Protein AF-0000000078831576 (afdb_homodimer)

Foldseek 3Di:
DKDFADAEFLLQLLQVDDRIFDFDQAFDQDWFFKFKWFWADDDDFQQWAQGVVRDTHGDDGGGIYIATEAAADAPQFWGFGRDPGDGQQDKWFQGHRRRYTGHTDDTDPVRPDTIIIGTHGFTWDDPDPPDPDTDGDGLQNNAQDFDPADQQAAEEEEFEAFPQLCSLLLLLLQLLLCQVVFFAEEEEEQFAADHCVSQVSNVVSRHPYYYYLSSRRHRGAFQVCRQVSVNRSSRVVVVVVGQYYYYYYHTHCPDGTNVVNLLQDPVNLVRHLAYEYRYQALVRLQVVQVCSCPVRVDHHAEYEGNCPVDPVSQCCCCPVSVHHYDYSVVCSNVSNVSSCVSNVVSGDDHRDD/DKDFAQAEFLLQLLQVDDRIFDFDQAFDQDWFFKFKWFWADDDDFQQWAQGVVRDTHGDDGGGIYIATEAAADAPQFWGFGRDPGDGQQDKWFQGHRRRYTGHTDDTDPVRPGTIIIGTHGFTWDDPDPPDPDTDGDGLQNNAQDFDPADQQAAEEEEFEAFPQLCRLLLLLLQLLLCQVLFFAEEEEEQFAADHCNSQVSNVVSRHPYYYYLSSRRGGGAFQVCRQVSVNRSSRVVVVVVGQYYYYYYHTHCPDGTNVVNLLQDPVNLVRHLAYEYRYQALVRLQVVQVCSCPVRVDHHAEYEGNCPVDPVSQCCCCPVSNHHYDYSVVCSNVSNVSSCVSNVVSGDDHRDD

Secondary structure (DSSP, 8-state):
-EEE-SEEBGGGGGG---SEEEEES----STTBEEEEEEES--SSS-EEEBTTS-EEE--TT-EEEEEE--EE-TTSEEEE--S---TT-EEEE-STT-EEEEEEEE-GGG-SPPEEEEEEEEEE--STT--S-EE-BTTTT-----S----S-EEEEEESSTTSSHHHHHHHHHHHHHHTT--EEEEE-SSBS-SHHHHHHHHTT-SEEEETTTTT-SB--TTTHHHHHHHHHHHHHHTT-SEEEEEPPS-TTSSSSHHHHHH-HHHHHTEEEEEEE-SSHHHHHHHHHHHHHHH-----EEESGGGSSHHHHHHIIIII-S-B--TTT-HHHHHHHHHHHHGGGS------/-EEE-SEEBGGGGGG---SEEEEES----STTBEEEEEEES--SSS-EEEBTTS-EEE--TT-EEEEEE--EE-TTSEEEE--S---TT-EEEE-STT-EEEEEEEE-GGG-SPPEEEEEEEEEE--STT--S-EE-BTTTT-----S----S-EEEEEESSTTSSHHHHHHHHHHHHHHTT--EEEEE-SSBS-SHHHHHHHHTT-SEEEETTTTT-SB--TTTHHHHHHHHHHHHHHTT-SEEEEEPPS-TTSSSSHHHHHH-HHHHHTEEEEEEE-SSHHHHHHHHHHHHHHH-----EEESGGGSSHHHHHIIIIII-S-B--TTT-HHHHHHHHHHHHGGGS------

InterPro domains:
  IPR027417 P-loop containing nucleoside triphosphate hydrolase [G3DSA:3.40.50.300] (153-252)
  IPR027417 P-loop containing nucleoside triphosphate hydrolase [SSF52540] (155-265)

Solvent-accessible surface area (backbone atoms only — not comparable to full-atom values): 33603 Å² total; per-residue (Å²): 88,82,45,76,44,73,44,50,18,33,49,40,46,54,66,70,74,71,50,66,44,40,34,35,80,65,44,72,55,43,74,24,29,25,30,32,25,34,32,44,62,80,63,92,54,90,36,47,34,24,27,66,85,60,49,76,39,77,61,47,59,67,38,28,35,35,24,23,28,19,50,42,76,40,48,89,32,32,23,30,34,59,47,88,65,49,54,63,68,39,71,36,18,47,57,48,41,9,25,34,27,17,41,69,77,40,48,14,75,89,52,50,78,64,47,36,26,28,29,69,19,18,29,42,37,58,90,48,93,81,47,86,67,65,39,81,29,42,28,52,44,78,30,56,80,46,52,87,44,73,68,79,46,33,26,36,40,31,38,21,36,29,71,90,11,40,45,62,51,39,49,22,25,35,33,29,42,41,28,72,63,30,35,48,29,25,26,33,32,42,28,32,63,38,62,58,65,59,34,49,46,21,38,79,28,45,24,75,43,62,45,41,39,46,53,49,30,38,50,45,36,22,66,85,42,14,39,59,46,37,52,27,52,46,12,47,45,35,66,68,66,36,52,32,33,44,34,35,50,26,42,9,70,79,50,68,20,10,41,52,37,36,60,64,30,66,71,62,51,69,38,52,50,41,33,34,40,10,10,61,25,58,32,16,41,47,28,42,49,49,45,37,33,73,77,50,69,40,74,66,54,34,37,23,16,54,23,19,42,23,62,64,22,26,49,43,36,40,71,71,63,63,32,54,52,36,17,31,85,81,34,25,66,59,38,11,48,53,49,46,65,62,32,44,87,70,39,74,87,51,54,78,130,88,82,44,76,43,74,43,49,17,34,50,40,48,55,66,70,73,70,51,66,43,38,34,35,81,64,42,71,53,44,74,24,29,25,30,33,24,34,32,43,62,80,63,90,55,89,37,47,33,23,28,67,84,61,50,75,39,78,61,46,58,66,39,28,36,35,23,23,28,20,50,41,74,41,46,90,32,34,23,28,33,60,47,89,65,49,53,62,67,39,70,38,19,45,58,49,41,8,25,34,28,19,41,70,77,41,49,15,76,90,54,51,78,65,47,36,26,28,29,69,17,18,29,44,36,59,89,49,93,82,47,87,66,64,40,81,30,43,29,51,44,79,32,55,80,46,52,88,43,72,69,79,46,32,26,37,41,31,38,22,36,30,71,93,11,39,46,62,50,38,49,21,26,34,32,28,42,42,28,72,64,28,35,46,27,24,25,33,31,43,29,31,63,36,61,56,64,60,36,52,47,21,39,77,29,45,24,75,42,62,46,42,39,45,53,49,30,37,49,43,38,22,66,87,40,15,38,61,46,38,52,27,52,46,11,47,43,36,66,67,65,36,51,33,32,43,36,36,49,25,41,9,69,78,47,68,18,9,41,53,39,36,58,65,30,68,71,62,52,68,38,52,49,40,33,33,39,11,10,59,26,59,32,17,41,46,29,43,51,49,46,37,33,74,77,50,69,38,76,64,54,33,36,24,16,54,23,19,40,22,62,64,21,26,48,43,36,39,70,70,64,62,33,53,51,34,16,32,85,80,35,25,67,59,38,11,47,53,50,48,64,63,33,45,86,71,40,75,88,50,55,80,129

Nearest PDB structures (foldseek):
  5auq-assembly4_F  TM=6.705E-01  e=1.204E-04  Thermococcus kodakarensis KOD1
  5auq-assembly1_H  TM=6.386E-01  e=8.836E-05  Thermococcus kodakarensis KOD1
  5auq-assembly3_G  TM=6.178E-01  e=7.337E-05  Thermococcus kodakarensis KOD1
  5auq-assembly4_D  TM=6.065E-01  e=5.060E-05  Thermococcus kodakarensis KOD1
  5auq-assembly2_B  TM=5.849E-01  e=6.411E-04  Thermococcus kodakarensis KOD1

Organism: Myxococcus xanthus (strain DK1622) (NCBI:txid246197)

Sequence (706 aa):
MKVFVDKVGSVTRNLGLGRTVHLASEVKAEEGAVVAVRIHGEKSTYNQLEDVHGRLVTLHAGDIVVGALGHRNALHGYEGVVPASVTVGERLHMLNMGGVIGKCTSHNHGVGLPFEAEVLGQVLEFPELMSRTGQPAHVSSGALKGTSSPVKCPVVYVVGTCMNSGKTFASAAMVRKLAQAGFRVGGAKLTGVSLMRDTLSMQDSGADVVMDFTDAGIVCTGPRTGARVARVLFSELAAENVDVIVAETGDGIMGEYGVQGILADPELKSLAGAWVLCANDPVGASGGVRHLREAYGIEVDVVAGPATDNAVGVRFVEQVVGIPARNARADAAALGGLILEKIAPKLGAGRKSMKVFVDKVGSVTRNLGLGRTVHLASEVKAEEGAVVAVRIHGEKSTYNQLEDVHGRLVTLHAGDIVVGALGHRNALHGYEGVVPASVTVGERLHMLNMGGVIGKCTSHNHGVGLPFEAEVLGQVLEFPELMSRTGQPAHVSSGALKGTSSPVKCPVVYVVGTCMNSGKTFASAAMVRKLAQAGFRVGGAKLTGVSLMRDTLSMQDSGADVVMDFTDAGIVCTGPRTGARVARVLFSELAAENVDVIVAETGDGIMGEYGVQGILADPELKSLAGAWVLCANDPVGASGGVRHLREAYGIEVDVVAGPATDNAVGVRFVEQVVGIPARNARADAAALGGLILEKIAPKLGAGRKS

Radius of gyration: 28.39 Å; Cα contacts (8 Å, |Δi|>4): 2041; chains: 2; bounding box: 69×94×63 Å

Structure (mmCIF, N/CA/C/O backbone):
data_AF-0000000078831576-model_v1
#
loop_
_entity.id
_entity.type
_entity.pdbx_description
1 polymer 'DUF1611 domain-containing protein'
#
loop_
_atom_site.group_PDB
_atom_site.id
_atom_site.type_symbol
_atom_site.label_atom_id
_atom_site.label_alt_id
_atom_site.label_comp_id
_atom_site.label_asym_id
_atom_site.label_entity_id
_atom_site.label_seq_id
_atom_site.pdbx_PDB_ins_code
_atom_site.Cartn_x
_atom_site.Cartn_y
_atom_site.Cartn_z
_atom_site.occupancy
_atom_site.B_iso_or_equiv
_atom_site.auth_seq_id
_atom_site.auth_comp_id
_atom_site.auth_asym_id
_atom_site.auth_atom_id
_atom_site.pdbx_PDB_mod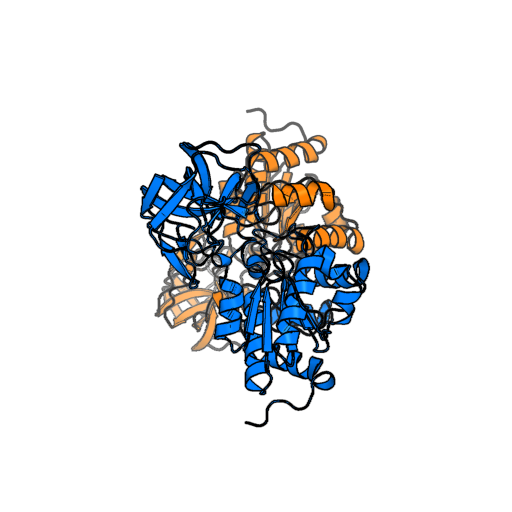el_num
ATOM 1 N N . MET A 1 1 ? 11.125 45.281 0.198 1 88.44 1 MET A N 1
ATOM 2 C CA . MET A 1 1 ? 10.836 45.156 -1.227 1 88.44 1 MET A CA 1
ATOM 3 C C . MET A 1 1 ? 9.406 44.656 -1.446 1 88.44 1 MET A C 1
ATOM 5 O O . MET A 1 1 ? 8.922 43.781 -0.71 1 88.44 1 MET A O 1
ATOM 9 N N . LYS A 1 2 ? 8.734 45.312 -2.336 1 93.25 2 LYS A N 1
ATOM 10 C CA . LYS A 1 2 ? 7.371 44.906 -2.674 1 93.25 2 LYS A CA 1
ATOM 11 C C . LYS A 1 2 ? 7.352 43.969 -3.867 1 93.25 2 LYS A C 1
ATOM 13 O O . LYS A 1 2 ? 8.031 44.188 -4.867 1 93.25 2 LYS A O 1
ATOM 18 N N . VAL A 1 3 ? 6.609 42.844 -3.67 1 95.19 3 VAL A N 1
ATOM 19 C CA . VAL A 1 3 ? 6.578 41.812 -4.723 1 95.19 3 VAL A CA 1
ATOM 20 C C . VAL A 1 3 ? 5.137 41.375 -4.961 1 95.19 3 VAL A C 1
ATOM 22 O O . VAL A 1 3 ? 4.359 41.219 -4.012 1 95.19 3 VAL A O 1
ATOM 25 N N . PHE A 1 4 ? 4.77 41.188 -6.246 1 96.94 4 PHE A N 1
ATOM 26 C CA . PHE A 1 4 ? 3.512 40.562 -6.629 1 96.94 4 PHE A CA 1
ATOM 27 C C . PHE A 1 4 ? 3.676 39.031 -6.715 1 96.94 4 PHE A C 1
ATOM 29 O O . PHE A 1 4 ? 4.543 38.562 -7.438 1 96.94 4 PHE A O 1
ATOM 36 N N . VAL A 1 5 ? 2.885 38.344 -5.977 1 97.19 5 VAL A N 1
ATOM 37 C CA . VAL A 1 5 ? 3.039 36.906 -5.891 1 97.19 5 VAL A CA 1
ATOM 38 C C . VAL A 1 5 ? 1.999 36.219 -6.773 1 97.19 5 VAL A C 1
ATOM 40 O O . VAL A 1 5 ? 0.862 36.688 -6.879 1 97.19 5 VAL A O 1
ATOM 43 N N . ASP A 1 6 ? 2.324 35.125 -7.402 1 97.19 6 ASP A N 1
ATOM 44 C CA . ASP A 1 6 ? 1.449 34.375 -8.297 1 97.19 6 ASP A CA 1
ATOM 45 C C . ASP A 1 6 ? 0.542 33.438 -7.504 1 97.19 6 ASP A C 1
ATOM 47 O O . ASP A 1 6 ? -0.609 33.219 -7.887 1 97.19 6 ASP A O 1
ATOM 51 N N . LYS A 1 7 ? 1.042 32.844 -6.469 1 97.44 7 LYS A N 1
ATOM 52 C CA . LYS A 1 7 ? 0.316 31.828 -5.695 1 97.44 7 LYS A CA 1
ATOM 53 C C . LYS A 1 7 ? 0.648 31.938 -4.211 1 97.44 7 LYS A C 1
ATOM 55 O O . LYS A 1 7 ? 1.792 32.219 -3.842 1 97.44 7 LYS A O 1
ATOM 60 N N . VAL A 1 8 ? -0.31 31.75 -3.371 1 97.94 8 VAL A N 1
ATOM 61 C CA . VAL A 1 8 ? -0.16 31.734 -1.921 1 97.94 8 VAL A CA 1
ATOM 62 C C . VAL A 1 8 ? -0.555 30.359 -1.381 1 97.94 8 VAL A C 1
ATOM 64 O O . VAL A 1 8 ? -1.706 29.938 -1.517 1 97.94 8 VAL A O 1
ATOM 67 N N . GLY A 1 9 ? 0.433 29.703 -0.734 1 98.38 9 GLY A N 1
ATOM 68 C CA . GLY A 1 9 ? 0.195 28.359 -0.247 1 98.38 9 GLY A CA 1
ATOM 69 C C . GLY A 1 9 ? -0.719 28.312 0.962 1 98.38 9 GLY A C 1
ATOM 70 O O . GLY A 1 9 ? -0.721 29.234 1.781 1 98.38 9 GLY A O 1
ATOM 71 N N . SER A 1 10 ? -1.37 27.188 1.104 1 98.38 10 SER A N 1
ATOM 72 C CA . SER A 1 10 ? -2.35 27.031 2.174 1 98.38 10 SER A CA 1
ATOM 73 C C . SER A 1 10 ? -1.677 27.031 3.541 1 98.38 10 SER A C 1
ATOM 75 O O . SER A 1 10 ? -2.316 27.328 4.555 1 98.38 10 SER A O 1
ATOM 77 N N . VAL A 1 11 ? -0.381 26.734 3.576 1 98.56 11 VAL A N 1
ATOM 78 C CA . VAL A 1 11 ? 0.354 26.688 4.836 1 98.56 11 VAL A CA 1
ATOM 79 C C . VAL A 1 11 ? 0.327 28.062 5.492 1 98.56 11 VAL A C 1
ATOM 81 O O . VAL A 1 11 ? 0.481 28.188 6.711 1 98.56 11 VAL A O 1
ATOM 84 N N . THR A 1 12 ? 0.065 29.156 4.734 1 98.06 12 THR A N 1
ATOM 85 C CA . THR A 1 12 ? 0.127 30.5 5.266 1 98.06 12 THR A CA 1
ATOM 86 C C . THR A 1 12 ? -1.274 31.047 5.531 1 98.06 12 THR A C 1
ATOM 88 O O . THR A 1 12 ? -1.452 32.25 5.738 1 98.06 12 THR A O 1
ATOM 91 N N . ARG A 1 13 ? -2.266 30.234 5.578 1 96 13 ARG A N 1
ATOM 92 C CA . ARG A 1 13 ? -3.668 30.625 5.602 1 96 13 ARG A CA 1
ATOM 93 C C . ARG A 1 13 ? -3.986 31.438 6.848 1 96 13 ARG A C 1
ATOM 95 O O . ARG A 1 13 ? -4.891 32.281 6.832 1 96 13 ARG A O 1
ATOM 102 N N . ASN A 1 14 ? -3.26 31.297 7.887 1 95.06 14 ASN A N 1
ATOM 103 C CA . ASN A 1 14 ? -3.51 32.031 9.125 1 95.06 14 ASN A CA 1
ATOM 104 C C . ASN A 1 14 ? -3.26 33.531 8.953 1 95.06 14 ASN A C 1
ATOM 106 O O . ASN A 1 14 ? -3.691 34.312 9.781 1 95.06 14 ASN A O 1
ATOM 110 N N . LEU A 1 15 ? -2.549 33.938 7.906 1 94.88 15 LEU A N 1
ATOM 111 C CA . LEU A 1 15 ? -2.059 35.281 7.789 1 94.88 15 LEU A CA 1
ATOM 112 C C . LEU A 1 15 ? -2.984 36.125 6.914 1 94.88 15 LEU A C 1
ATOM 114 O O . LEU A 1 15 ? -2.92 37.375 6.934 1 94.88 15 LEU A O 1
ATOM 118 N N . GLY A 1 16 ? -3.842 35.469 6.078 1 93.06 16 GLY A N 1
ATOM 119 C CA . GLY A 1 16 ? -4.715 36.219 5.176 1 93.06 16 GLY A CA 1
ATOM 120 C C . GLY A 1 16 ? -3.961 37.094 4.207 1 93.06 16 GLY A C 1
ATOM 121 O O . GLY A 1 16 ? -4.34 38.25 3.996 1 93.06 16 GLY A O 1
ATOM 122 N N . LEU A 1 17 ? -2.922 36.594 3.635 1 93.19 17 LEU A N 1
ATOM 123 C CA . LEU A 1 17 ? -2.061 37.375 2.756 1 93.19 17 LEU A CA 1
ATOM 124 C C . LEU A 1 17 ? -2.738 37.625 1.413 1 93.19 17 LEU A C 1
ATOM 126 O O . LEU A 1 17 ? -3.436 36.75 0.891 1 93.19 17 LEU A O 1
ATOM 130 N N . GLY A 1 18 ? -2.514 38.781 0.89 1 90.56 18 GLY A N 1
ATOM 131 C CA . GLY A 1 18 ? -2.895 39.094 -0.481 1 90.56 18 GLY A CA 1
ATOM 132 C C . GLY A 1 18 ? -1.806 38.781 -1.486 1 90.56 18 GLY A C 1
ATOM 133 O O . GLY A 1 18 ? -0.847 38.062 -1.167 1 90.56 18 GLY A O 1
ATOM 134 N N . ARG A 1 19 ? -1.901 39.281 -2.691 1 91.56 19 ARG A N 1
ATOM 135 C CA . ARG A 1 19 ? -0.971 38.969 -3.773 1 91.56 19 ARG A CA 1
ATOM 136 C C . ARG A 1 19 ? 0.208 39.938 -3.775 1 91.56 19 ARG A C 1
ATOM 138 O O . ARG A 1 19 ? 1.188 39.719 -4.492 1 91.56 19 ARG A O 1
ATOM 145 N N . THR A 1 20 ? 0.056 41 -3.082 1 94.69 20 THR A N 1
ATOM 146 C CA . THR A 1 20 ? 1.192 41.906 -2.91 1 94.69 20 THR A CA 1
ATOM 147 C C . THR A 1 20 ? 1.756 41.812 -1.496 1 94.69 20 THR A C 1
ATOM 149 O O . THR A 1 20 ? 1.043 42.031 -0.52 1 94.69 20 THR A O 1
ATOM 152 N N . VAL A 1 21 ? 3.062 41.438 -1.447 1 95.94 21 VAL A N 1
ATOM 153 C CA . VAL A 1 21 ? 3.676 41.281 -0.135 1 95.94 21 VAL A CA 1
ATOM 154 C C . VAL A 1 21 ? 4.965 42.094 -0.056 1 95.94 21 VAL A C 1
ATOM 156 O O . VAL A 1 21 ? 5.559 42.438 -1.084 1 95.94 21 VAL A O 1
ATOM 159 N N . HIS A 1 22 ? 5.266 42.469 1.148 1 96.12 22 HIS A N 1
ATOM 160 C CA . HIS A 1 22 ? 6.543 43.094 1.438 1 96.12 22 HIS A CA 1
ATOM 161 C C . HIS A 1 22 ? 7.555 42.094 1.972 1 96.12 22 HIS A C 1
ATOM 163 O O . HIS A 1 22 ? 7.211 41.219 2.795 1 96.12 22 HIS A O 1
ATOM 169 N N . LEU A 1 23 ? 8.797 42.219 1.452 1 97.12 23 LEU A N 1
ATOM 170 C CA . LEU A 1 23 ? 9.805 41.219 1.82 1 97.12 23 LEU A CA 1
ATOM 171 C C . LEU A 1 23 ? 10.945 41.875 2.592 1 97.12 23 LEU A C 1
ATOM 173 O O . LEU A 1 23 ? 11.375 43 2.262 1 97.12 23 LEU A O 1
ATOM 177 N N . ALA A 1 24 ? 11.305 41.219 3.602 1 95.94 24 ALA A N 1
ATOM 178 C CA . ALA A 1 24 ? 12.562 41.531 4.273 1 95.94 24 ALA A CA 1
ATOM 179 C C . ALA A 1 24 ? 13.742 40.875 3.584 1 95.94 24 ALA A C 1
ATOM 181 O O . ALA A 1 24 ? 13.602 39.781 3.027 1 95.94 24 ALA A O 1
ATOM 182 N N . SER A 1 25 ? 14.938 41.5 3.707 1 92.25 25 SER A N 1
ATOM 183 C CA . SER A 1 25 ? 16.141 40.938 3.09 1 92.25 25 SER A CA 1
ATOM 184 C C . SER A 1 25 ? 16.766 39.844 3.953 1 92.25 25 SER A C 1
ATOM 186 O O . SER A 1 25 ? 17.578 39.062 3.475 1 92.25 25 SER A O 1
ATOM 188 N N . GLU A 1 26 ? 16.391 39.844 5.164 1 95.06 26 GLU A N 1
ATOM 189 C CA . GLU A 1 26 ? 16.844 38.812 6.07 1 95.06 26 GLU A CA 1
ATOM 190 C C . GLU A 1 26 ? 15.75 37.781 6.316 1 95.06 26 GLU A C 1
ATOM 192 O O . GLU A 1 26 ? 14.578 38.125 6.453 1 95.06 26 GLU A O 1
ATOM 197 N N . VAL A 1 27 ? 16.172 36.531 6.285 1 96.94 27 VAL A N 1
ATOM 198 C CA . VAL A 1 27 ? 15.242 35.438 6.52 1 96.94 27 VAL A CA 1
ATOM 199 C C . VAL A 1 27 ? 15.641 34.656 7.777 1 96.94 27 VAL A C 1
ATOM 201 O O . VAL A 1 27 ? 16.781 34.219 7.898 1 96.94 27 VAL A O 1
ATOM 204 N N . LYS A 1 28 ? 14.773 34.625 8.711 1 97.31 28 LYS A N 1
ATOM 205 C CA . LYS A 1 28 ? 14.992 33.75 9.867 1 97.31 28 LYS A CA 1
ATOM 206 C C . LYS A 1 28 ? 14.773 32.281 9.5 1 97.31 28 LYS A C 1
ATOM 208 O O . LYS A 1 28 ? 13.672 31.891 9.117 1 97.31 28 LYS A O 1
ATOM 213 N N . ALA A 1 29 ? 15.852 31.484 9.68 1 98.12 29 ALA A N 1
ATOM 214 C CA . ALA A 1 29 ? 15.789 30.078 9.344 1 98.12 29 ALA A CA 1
ATOM 215 C C . ALA A 1 29 ? 15.109 29.281 10.461 1 98.12 29 ALA A C 1
ATOM 217 O O . ALA A 1 29 ? 15.781 28.578 11.227 1 98.12 29 ALA A O 1
ATOM 218 N N . GLU A 1 30 ? 13.852 29.312 10.5 1 97.94 30 GLU A N 1
ATOM 219 C CA . GLU A 1 30 ? 13.078 28.594 11.5 1 97.94 30 GLU A CA 1
ATOM 220 C C . GLU A 1 30 ? 11.758 28.094 10.93 1 97.94 30 GLU A C 1
ATOM 222 O O . GLU A 1 30 ? 11.227 28.688 9.984 1 97.94 30 GLU A O 1
ATOM 227 N N . GLU A 1 31 ? 11.305 27.047 11.508 1 97.81 31 GLU A N 1
ATOM 228 C CA . GLU A 1 31 ? 10.039 26.484 11.062 1 97.81 31 GLU A CA 1
ATOM 229 C C . GLU A 1 31 ? 8.898 27.484 11.258 1 97.81 31 GLU A C 1
ATOM 231 O O . GLU A 1 31 ? 8.766 28.078 12.328 1 97.81 31 GLU A O 1
ATOM 236 N N . GLY A 1 32 ? 8.125 27.672 10.188 1 98.31 32 GLY A N 1
ATOM 237 C CA . GLY A 1 32 ? 6.984 28.562 10.273 1 98.31 32 GLY A CA 1
ATOM 238 C C . GLY A 1 32 ? 7.254 29.922 9.664 1 98.31 32 GLY A C 1
ATOM 239 O O . GLY A 1 32 ? 6.324 30.703 9.422 1 98.31 32 GLY A O 1
ATOM 240 N N . ALA A 1 33 ? 8.555 30.25 9.461 1 98.56 33 ALA A N 1
ATOM 241 C CA . ALA A 1 33 ? 8.875 31.516 8.789 1 98.56 33 ALA A CA 1
ATOM 242 C C . ALA A 1 33 ? 8.25 31.562 7.398 1 98.56 33 ALA A C 1
ATOM 244 O O . ALA A 1 33 ? 8.445 30.656 6.59 1 98.56 33 ALA A O 1
ATOM 245 N N . VAL A 1 34 ? 7.555 32.656 7.152 1 98.56 34 VAL A N 1
ATOM 246 C CA . VAL A 1 34 ? 6.867 32.781 5.875 1 98.56 34 VAL A CA 1
ATOM 247 C C . VAL A 1 34 ? 7.785 33.469 4.859 1 98.56 34 VAL A C 1
ATOM 249 O O . VAL A 1 34 ? 8.32 34.531 5.121 1 98.56 34 VAL A O 1
ATOM 252 N N . VAL A 1 35 ? 7.957 32.781 3.717 1 98.62 35 VAL A N 1
ATOM 253 C CA . VAL A 1 35 ? 8.914 33.281 2.736 1 98.62 35 VAL A CA 1
ATOM 254 C C . VAL A 1 35 ? 8.266 33.344 1.355 1 98.62 35 VAL A C 1
ATOM 256 O O . VAL A 1 35 ? 7.316 32.594 1.082 1 98.62 35 VAL A O 1
ATOM 259 N N . ALA A 1 36 ? 8.719 34.219 0.523 1 98.62 36 ALA A N 1
ATOM 260 C CA . ALA A 1 36 ? 8.422 34.25 -0.907 1 98.62 36 ALA A CA 1
ATOM 261 C C . ALA A 1 36 ? 9.555 33.594 -1.703 1 98.62 36 ALA A C 1
ATOM 263 O O . ALA A 1 36 ? 10.734 33.844 -1.43 1 98.62 36 ALA A O 1
ATOM 264 N N . VAL A 1 37 ? 9.18 32.75 -2.635 1 98.75 37 VAL A N 1
ATOM 265 C CA . VAL A 1 37 ? 10.18 32.031 -3.418 1 98.75 37 VAL A CA 1
ATOM 266 C C . VAL A 1 37 ? 9.805 32.094 -4.898 1 98.75 37 VAL A C 1
ATOM 268 O O . VAL A 1 37 ? 8.641 32.312 -5.246 1 98.75 37 VAL A O 1
ATOM 271 N N . ARG A 1 38 ? 10.758 31.875 -5.738 1 98.69 38 ARG A N 1
ATOM 272 C CA . ARG A 1 38 ? 10.562 31.688 -7.172 1 98.69 38 ARG A CA 1
ATOM 273 C C . ARG A 1 38 ? 10.781 30.234 -7.566 1 98.69 38 ARG A C 1
ATOM 275 O O . ARG A 1 38 ? 11.812 29.641 -7.242 1 98.69 38 ARG A O 1
ATOM 282 N N . ILE A 1 39 ? 9.828 29.703 -8.281 1 98.56 39 ILE A N 1
ATOM 283 C CA . ILE A 1 39 ? 9.867 28.297 -8.68 1 98.56 39 ILE A CA 1
ATOM 284 C C . ILE A 1 39 ? 10.773 28.141 -9.898 1 98.56 39 ILE A C 1
ATOM 286 O O . ILE A 1 39 ? 10.695 28.922 -10.844 1 98.56 39 ILE A O 1
ATOM 290 N N . HIS A 1 40 ? 11.633 27.156 -9.836 1 98.12 40 HIS A N 1
ATOM 291 C CA . HIS A 1 40 ? 12.469 26.781 -10.969 1 98.12 40 HIS A CA 1
ATOM 292 C C . HIS A 1 40 ? 12.172 25.359 -11.43 1 98.12 40 HIS A C 1
ATOM 294 O O . HIS A 1 40 ? 11.977 24.453 -10.609 1 98.12 40 HIS A O 1
ATOM 300 N N . GLY A 1 41 ? 12.07 25.219 -12.758 1 93.56 41 GLY A N 1
ATOM 301 C CA . GLY A 1 41 ? 11.852 23.906 -13.336 1 93.56 41 GLY A CA 1
ATOM 302 C C . GLY A 1 41 ? 10.391 23.625 -13.648 1 93.56 41 GLY A C 1
ATOM 303 O O . GLY A 1 41 ? 9.523 24.453 -13.344 1 93.56 41 GLY A O 1
ATOM 304 N N . GLU A 1 42 ? 10.164 22.547 -14.406 1 94 42 GLU A N 1
ATOM 305 C CA . GLU A 1 42 ? 8.836 22.047 -14.742 1 94 42 GLU A CA 1
ATOM 306 C C . GLU A 1 42 ? 8.688 20.578 -14.383 1 94 42 GLU A C 1
ATOM 308 O O . GLU A 1 42 ? 9.664 19.828 -14.406 1 94 42 GLU A O 1
ATOM 313 N N . LYS A 1 43 ? 7.574 20.266 -13.883 1 92.31 43 LYS A N 1
ATOM 314 C CA . LYS A 1 43 ? 7.266 18.875 -13.57 1 92.31 43 LYS A CA 1
ATOM 315 C C . LYS A 1 43 ? 5.887 18.484 -14.086 1 92.31 43 LYS A C 1
ATOM 317 O O . LYS A 1 43 ? 5.012 19.344 -14.242 1 92.31 43 LYS A O 1
ATOM 322 N N . SER A 1 44 ? 5.711 17.141 -14.352 1 91.19 44 SER A N 1
ATOM 323 C CA . SER A 1 44 ? 4.41 16.641 -14.789 1 91.19 44 SER A CA 1
ATOM 324 C C . SER A 1 44 ? 3.676 15.938 -13.648 1 91.19 44 SER A C 1
ATOM 326 O O . SER A 1 44 ? 2.459 15.758 -13.711 1 91.19 44 SER A O 1
ATOM 328 N N . THR A 1 45 ? 4.441 15.477 -12.648 1 90.38 45 THR A N 1
ATOM 329 C CA . THR A 1 45 ? 3.855 14.82 -11.492 1 90.38 45 THR A CA 1
ATOM 330 C C . THR A 1 45 ? 4.129 15.617 -10.219 1 90.38 45 THR A C 1
ATOM 332 O O . THR A 1 45 ? 5.176 16.25 -10.094 1 90.38 45 THR A O 1
ATOM 335 N N . TYR A 1 46 ? 3.166 15.539 -9.344 1 93.12 46 TYR A N 1
ATOM 336 C CA . TYR A 1 46 ? 3.311 16.25 -8.078 1 93.12 46 TYR A CA 1
ATOM 337 C C . TYR A 1 46 ? 3.697 17.703 -8.312 1 93.12 46 TYR A C 1
ATOM 339 O O . TYR A 1 46 ? 4.676 18.188 -7.742 1 93.12 46 TYR A O 1
ATOM 347 N N . ASN A 1 47 ? 2.959 18.453 -9.234 1 96 47 ASN A N 1
ATOM 348 C CA . ASN A 1 47 ? 3.336 19.797 -9.68 1 96 47 ASN A CA 1
ATOM 349 C C . ASN A 1 47 ? 2.295 20.844 -9.273 1 96 47 ASN A C 1
ATOM 351 O O . ASN A 1 47 ? 2.201 21.906 -9.883 1 96 47 ASN A O 1
ATOM 355 N N . GLN A 1 48 ? 1.52 20.5 -8.281 1 96.94 48 GLN A N 1
ATOM 356 C CA . GLN A 1 48 ? 0.448 21.406 -7.891 1 96.94 48 GLN A CA 1
ATOM 357 C C . GLN A 1 48 ? 0.702 21.984 -6.504 1 96.94 48 GLN A C 1
ATOM 359 O O . GLN A 1 48 ? 1.445 21.406 -5.707 1 96.94 48 GLN A O 1
ATOM 364 N N . LEU A 1 49 ? 0.14 23.125 -6.242 1 97.88 49 LEU A N 1
ATOM 365 C CA . LEU A 1 49 ? 0.109 23.797 -4.953 1 97.88 49 LEU A CA 1
ATOM 366 C C . LEU A 1 49 ? -1.327 24.031 -4.496 1 97.88 49 LEU A C 1
ATOM 368 O O . LEU A 1 49 ? -2.18 24.422 -5.297 1 97.88 49 LEU A O 1
ATOM 372 N N . GLU A 1 50 ? -1.565 23.734 -3.268 1 98.25 50 GLU A N 1
ATOM 373 C CA . GLU A 1 50 ? -2.859 24.062 -2.68 1 98.25 50 GLU A CA 1
ATOM 374 C C . GLU A 1 50 ? -2.898 25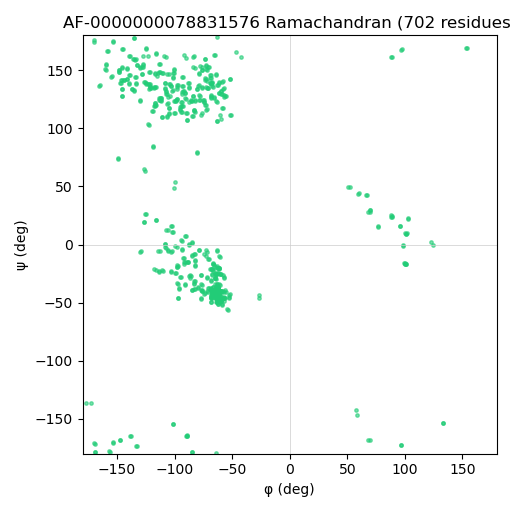.516 -2.219 1 98.25 50 GLU A C 1
ATOM 376 O O . GLU A 1 50 ? -2.057 25.953 -1.426 1 98.25 50 GLU A O 1
ATOM 381 N N . ASP A 1 51 ? -3.879 26.281 -2.732 1 96.94 51 ASP A N 1
ATOM 382 C CA . ASP A 1 51 ? -3.971 27.672 -2.297 1 96.94 51 ASP A CA 1
ATOM 383 C C . ASP A 1 51 ? -4.758 27.781 -0.996 1 96.94 51 ASP A C 1
ATOM 385 O O . ASP A 1 51 ? -5.145 26.766 -0.406 1 96.94 51 ASP A O 1
ATOM 389 N N . VAL A 1 52 ? -4.98 29.016 -0.451 1 96.38 52 VAL A N 1
ATOM 390 C CA . VAL A 1 52 ? -5.508 29.25 0.889 1 96.38 52 VAL A CA 1
ATOM 391 C C . VAL A 1 52 ? -6.988 28.875 0.931 1 96.38 52 VAL A C 1
ATOM 393 O O . VAL A 1 52 ? -7.59 28.812 2.006 1 96.38 52 VAL A O 1
ATOM 396 N N . HIS A 1 53 ? -7.582 28.547 -0.218 1 93.56 53 HIS A N 1
ATOM 397 C CA . HIS A 1 53 ? -8.984 28.141 -0.288 1 93.56 53 HIS A CA 1
ATOM 398 C C . HIS A 1 53 ? -9.109 26.641 -0.567 1 93.56 53 HIS A C 1
ATOM 400 O O . HIS A 1 53 ? -10.227 26.141 -0.715 1 93.56 53 HIS A O 1
ATOM 406 N N . GLY A 1 54 ? -7.992 25.969 -0.754 1 95.44 54 GLY A N 1
ATOM 407 C CA . GLY A 1 54 ? -8.008 24.531 -0.952 1 95.44 54 GLY A CA 1
ATOM 408 C C . GLY A 1 54 ? -7.934 24.125 -2.412 1 95.44 54 GLY A C 1
ATOM 409 O O . GLY A 1 54 ? -7.941 22.938 -2.734 1 95.44 54 GLY A O 1
ATOM 410 N N . ARG A 1 55 ? -7.883 25.078 -3.297 1 94.75 55 ARG A N 1
ATOM 411 C CA . ARG A 1 55 ? -7.781 24.781 -4.723 1 94.75 55 ARG A CA 1
ATOM 412 C C . ARG A 1 55 ? -6.363 24.359 -5.094 1 94.75 55 ARG A C 1
ATOM 414 O O . ARG A 1 55 ? -5.391 24.953 -4.629 1 94.75 55 ARG A O 1
ATOM 421 N N . LEU A 1 56 ? -6.305 23.312 -5.898 1 95.06 56 LEU A N 1
ATOM 422 C CA . LEU A 1 56 ? -5.008 22.906 -6.422 1 95.06 56 LEU A CA 1
ATOM 423 C C . LEU A 1 56 ? -4.664 23.672 -7.691 1 95.06 56 LEU A C 1
ATOM 425 O O . LEU A 1 56 ? -5.434 23.672 -8.648 1 95.06 56 LEU A O 1
ATOM 429 N N . VAL A 1 57 ? -3.523 24.328 -7.645 1 95.81 57 VAL A N 1
ATOM 430 C CA . VAL A 1 57 ? -3.088 25.125 -8.789 1 95.81 57 VAL A CA 1
ATOM 431 C C . VAL A 1 57 ? -1.729 24.625 -9.273 1 95.81 57 VAL A C 1
ATOM 433 O O . VAL A 1 57 ? -0.859 24.281 -8.469 1 95.81 57 VAL A O 1
ATOM 436 N N . THR A 1 58 ? -1.574 24.516 -10.539 1 96.25 58 THR A N 1
ATOM 437 C CA . THR A 1 58 ? -0.339 24 -11.117 1 96.25 58 THR A CA 1
ATOM 438 C C . THR A 1 58 ? 0.796 25 -10.969 1 96.25 58 THR A C 1
ATOM 440 O O . THR A 1 58 ? 0.598 26.203 -11.164 1 96.25 58 THR A O 1
ATOM 443 N N . LEU A 1 59 ? 1.953 24.562 -10.57 1 97 59 LEU A N 1
ATOM 444 C CA . LEU A 1 59 ? 3.152 25.391 -10.477 1 97 59 LEU A CA 1
ATOM 445 C C . LEU A 1 59 ? 3.906 25.406 -11.805 1 97 59 LEU A C 1
ATOM 447 O O . LEU A 1 59 ? 4.004 24.391 -12.484 1 97 59 LEU A O 1
ATOM 451 N N . HIS A 1 60 ? 4.398 26.562 -12.18 1 96.06 60 HIS A N 1
ATOM 452 C CA . HIS A 1 60 ? 5.203 26.75 -13.383 1 96.06 60 HIS A CA 1
ATOM 453 C C . HIS A 1 60 ? 6.52 27.453 -13.062 1 96.06 60 HIS A C 1
ATOM 455 O O . HIS A 1 60 ? 6.613 28.188 -12.086 1 96.06 60 HIS A O 1
ATOM 461 N N . ALA A 1 61 ? 7.469 27.172 -13.945 1 97 61 ALA A N 1
ATOM 462 C CA . ALA A 1 61 ? 8.742 27.891 -13.805 1 97 61 ALA A CA 1
ATOM 463 C C . ALA A 1 61 ? 8.531 29.391 -13.82 1 97 61 ALA A C 1
ATOM 465 O O . ALA A 1 61 ? 7.809 29.922 -14.68 1 97 61 ALA A O 1
ATOM 466 N N . GLY A 1 62 ? 9.094 30.047 -12.789 1 97.44 62 GLY A N 1
ATOM 467 C CA . GLY A 1 62 ? 9 31.484 -12.727 1 97.44 62 GLY A CA 1
ATOM 468 C C . GLY A 1 62 ? 7.93 31.969 -11.766 1 97.44 62 GLY A C 1
ATOM 469 O O . GLY A 1 62 ? 7.922 33.156 -11.375 1 97.44 62 GLY A O 1
ATOM 470 N N . ASP A 1 63 ? 7.023 31.078 -11.383 1 98 63 ASP A N 1
ATOM 471 C CA . ASP A 1 63 ? 5.992 31.469 -10.43 1 98 63 ASP A CA 1
ATOM 472 C C . ASP A 1 63 ? 6.617 31.984 -9.133 1 98 63 ASP A C 1
ATOM 474 O O . ASP A 1 63 ? 7.59 31.406 -8.633 1 98 63 ASP A O 1
ATOM 478 N N . ILE A 1 64 ? 6.098 33.094 -8.664 1 98.5 64 ILE A N 1
ATOM 479 C CA . ILE A 1 64 ? 6.422 33.531 -7.316 1 98.5 64 ILE A CA 1
ATOM 480 C C . ILE A 1 64 ? 5.367 33.031 -6.336 1 98.5 64 ILE A C 1
ATOM 482 O O . ILE A 1 64 ? 4.18 33.312 -6.484 1 98.5 64 ILE A O 1
ATOM 486 N N . VAL A 1 65 ? 5.812 32.281 -5.324 1 98.5 65 VAL A N 1
ATOM 487 C CA . VAL A 1 65 ? 4.938 31.578 -4.406 1 98.5 65 VAL A CA 1
ATOM 488 C C . VAL A 1 65 ? 5.262 31.969 -2.969 1 98.5 65 VAL A C 1
ATOM 490 O O . VAL A 1 65 ? 6.426 32.156 -2.613 1 98.5 65 VAL A O 1
ATOM 493 N N . VAL A 1 66 ? 4.227 32.156 -2.18 1 98.69 66 VAL A N 1
ATOM 494 C CA . VAL A 1 66 ? 4.426 32.344 -0.746 1 98.69 66 VAL A CA 1
ATOM 495 C C . VAL A 1 66 ? 4.18 31.031 -0.021 1 98.69 66 VAL A C 1
ATOM 497 O O . VAL A 1 66 ? 3.15 30.375 -0.228 1 98.69 66 VAL A O 1
ATOM 500 N N . GLY A 1 67 ? 5.109 30.562 0.727 1 98.69 67 GLY A N 1
ATOM 501 C CA . GLY A 1 67 ? 5.031 29.391 1.583 1 98.69 67 GLY A CA 1
ATOM 502 C C . GLY A 1 67 ? 5.684 29.594 2.938 1 98.69 67 GLY A C 1
ATOM 503 O O . GLY A 1 67 ? 5.848 30.734 3.387 1 98.69 67 GLY A O 1
ATOM 504 N N . ALA A 1 68 ? 5.926 28.516 3.629 1 98.88 68 ALA A N 1
ATOM 505 C CA . ALA A 1 68 ? 6.559 28.594 4.945 1 98.88 68 ALA A CA 1
ATOM 506 C C . ALA A 1 68 ? 7.676 27.562 5.074 1 98.88 68 ALA A C 1
ATOM 508 O O . ALA A 1 68 ? 7.574 26.453 4.547 1 98.88 68 ALA A O 1
ATOM 509 N N . LEU A 1 69 ? 8.719 27.969 5.789 1 98.81 69 LEU A N 1
ATOM 510 C CA . LEU A 1 69 ? 9.797 27.031 6.074 1 98.81 69 LEU A CA 1
ATOM 511 C C . LEU A 1 69 ? 9.312 25.906 7 1 98.81 69 LEU A C 1
ATOM 513 O O . LEU A 1 69 ? 8.562 26.172 7.949 1 98.81 69 LEU A O 1
ATOM 517 N N . GLY A 1 70 ? 9.695 24.703 6.652 1 98.38 70 GLY A N 1
ATOM 518 C CA . GLY A 1 70 ? 9.336 23.562 7.48 1 98.38 70 GLY A CA 1
ATOM 519 C C . GLY A 1 70 ? 10.055 22.297 7.082 1 98.38 70 GLY A C 1
ATOM 520 O O . GLY A 1 70 ? 10.836 22.281 6.129 1 98.38 70 GLY A O 1
ATOM 521 N N . HIS A 1 71 ? 9.797 21.25 7.887 1 97.12 71 HIS A N 1
ATOM 522 C CA . HIS A 1 71 ? 10.344 19.938 7.586 1 97.12 71 HIS A CA 1
ATOM 523 C C . HIS A 1 71 ? 9.25 18.984 7.121 1 97.12 71 HIS A C 1
ATOM 525 O O . HIS A 1 71 ? 8.062 19.281 7.238 1 97.12 71 HIS A O 1
ATOM 531 N N . ARG A 1 72 ? 9.664 17.953 6.512 1 95.5 72 ARG A N 1
ATOM 532 C CA . ARG A 1 72 ? 8.789 16.859 6.105 1 95.5 72 ARG A CA 1
ATOM 533 C C . ARG A 1 72 ? 9.5 15.523 6.188 1 95.5 72 ARG A C 1
ATOM 535 O O . ARG A 1 72 ? 10.68 15.414 5.828 1 95.5 72 ARG A O 1
ATOM 542 N N . ASN A 1 73 ? 8.828 14.547 6.766 1 93.12 73 ASN A N 1
ATOM 543 C CA . ASN A 1 73 ? 9.352 13.188 6.879 1 93.12 73 ASN A CA 1
ATOM 544 C C . ASN A 1 73 ? 8.375 12.164 6.309 1 93.12 73 ASN A C 1
ATOM 546 O O . ASN A 1 73 ? 7.996 11.211 6.992 1 93.12 73 ASN A O 1
ATOM 550 N N . ALA A 1 74 ? 8.133 12.281 5.004 1 91.06 74 ALA A N 1
ATOM 551 C CA . ALA A 1 74 ? 7.113 11.43 4.391 1 91.06 74 ALA A CA 1
ATOM 552 C C . ALA A 1 74 ? 7.746 10.211 3.727 1 91.06 74 ALA A C 1
ATOM 554 O O . ALA A 1 74 ? 8.555 10.352 2.807 1 91.06 74 ALA A O 1
ATOM 555 N N . LEU A 1 75 ? 7.25 9.062 4.145 1 88.69 75 LEU A N 1
ATOM 556 C CA . LEU A 1 75 ? 7.688 7.812 3.525 1 88.69 75 LEU A CA 1
ATOM 557 C C . LEU A 1 75 ? 7.355 7.801 2.037 1 88.69 75 LEU A C 1
ATOM 559 O O . LEU A 1 75 ? 8.18 7.395 1.216 1 88.69 75 LEU A O 1
ATOM 563 N N . HIS A 1 76 ? 6.16 8.156 1.714 1 87.19 76 HIS A N 1
ATOM 564 C CA . HIS A 1 76 ? 5.727 8.195 0.322 1 87.19 76 HIS A CA 1
ATOM 565 C C . HIS A 1 76 ? 5.758 9.617 -0.225 1 87.19 76 HIS A C 1
ATOM 567 O O . HIS A 1 76 ? 4.77 10.094 -0.786 1 87.19 76 HIS A O 1
ATOM 573 N N . GLY A 1 77 ? 6.844 10.312 -0.131 1 92.19 77 GLY A N 1
ATOM 574 C CA . GLY A 1 77 ? 7.055 11.672 -0.603 1 92.19 77 GLY A CA 1
ATOM 575 C C . GLY A 1 77 ? 8.469 12.172 -0.392 1 92.19 77 GLY A C 1
ATOM 576 O O . GLY A 1 77 ? 9.43 11.508 -0.791 1 92.19 77 GLY A O 1
ATOM 577 N N . TYR A 1 78 ? 8.531 13.414 0.081 1 95.38 78 TYR A N 1
ATOM 578 C CA . TYR A 1 78 ? 9.844 14.016 0.287 1 95.38 78 TYR A CA 1
ATOM 579 C C . TYR A 1 78 ? 10.234 13.984 1.76 1 95.38 78 TYR A C 1
ATOM 581 O O . TYR A 1 78 ? 9.367 13.984 2.639 1 95.38 78 TYR A O 1
ATOM 589 N N . GLU A 1 79 ? 11.445 13.859 1.952 1 95.88 79 GLU A N 1
ATOM 590 C CA . GLU A 1 79 ? 12.062 14.203 3.23 1 95.88 79 GLU A CA 1
ATOM 591 C C . GLU A 1 79 ? 12.883 15.484 3.125 1 95.88 79 GLU A C 1
ATOM 593 O O . GLU A 1 79 ? 13.633 15.672 2.17 1 95.88 79 GLU A O 1
ATOM 598 N N . GLY A 1 80 ? 12.648 16.375 4.078 1 97.81 80 GLY A N 1
ATOM 599 C CA . GLY A 1 80 ? 13.383 17.625 4.059 1 97.81 80 GLY A CA 1
ATOM 600 C C . GLY A 1 80 ? 13.438 18.312 5.414 1 97.81 80 GLY A C 1
ATOM 601 O O . GLY A 1 80 ? 12.711 17.938 6.332 1 97.81 80 GLY A O 1
ATOM 602 N N . VAL A 1 81 ? 14.328 19.297 5.504 1 98.12 81 VAL A N 1
ATOM 603 C CA . VAL A 1 81 ? 14.555 19.984 6.773 1 98.12 81 VAL A CA 1
ATOM 604 C C . VAL A 1 81 ? 14.625 21.5 6.543 1 98.12 81 VAL A C 1
ATOM 606 O O . VAL A 1 81 ? 14.82 21.953 5.41 1 98.12 81 VAL A O 1
ATOM 609 N N . VAL A 1 82 ? 14.406 22.219 7.633 1 98.44 82 VAL A N 1
ATOM 610 C CA . VAL A 1 82 ? 14.773 23.625 7.613 1 98.44 82 VAL A CA 1
ATOM 611 C C . VAL A 1 82 ? 16.297 23.766 7.707 1 98.44 82 VAL A C 1
ATOM 613 O O . VAL A 1 82 ? 16.906 23.25 8.641 1 98.44 82 VAL A O 1
ATOM 616 N N . PRO A 1 83 ? 16.875 24.422 6.73 1 98 83 PRO A N 1
ATOM 617 C CA . PRO A 1 83 ? 18.328 24.578 6.824 1 98 83 PRO A CA 1
ATOM 618 C C . PRO A 1 83 ? 18.75 25.438 8.008 1 98 83 PRO A C 1
ATOM 620 O O . PRO A 1 83 ? 17.922 26.156 8.578 1 98 83 PRO A O 1
ATOM 623 N N . ALA A 1 84 ? 20.016 25.328 8.336 1 97.69 84 ALA A N 1
ATOM 624 C CA . ALA A 1 84 ? 20.562 26.062 9.477 1 97.69 84 ALA A CA 1
ATOM 625 C C . ALA A 1 84 ? 20.5 27.562 9.234 1 97.69 84 ALA A C 1
ATOM 627 O O . ALA A 1 84 ? 20.359 28.344 10.18 1 97.69 84 ALA A O 1
ATOM 628 N N . SER A 1 85 ? 20.672 27.906 8.008 1 98.06 85 SER A N 1
ATOM 629 C CA . SER A 1 85 ? 20.547 29.297 7.59 1 98.06 85 SER A CA 1
ATOM 630 C C . SER A 1 85 ? 19.859 29.406 6.227 1 98.06 85 SER A C 1
ATOM 632 O O . SER A 1 85 ? 19.875 28.453 5.445 1 98.06 85 SER A O 1
ATOM 634 N N . VAL A 1 86 ? 19.219 30.5 6.039 1 98.19 86 VAL A N 1
ATOM 635 C CA . VAL A 1 86 ? 18.562 30.766 4.762 1 98.19 86 VAL A CA 1
ATOM 636 C C . VAL A 1 86 ? 18.953 32.156 4.262 1 98.19 86 VAL A C 1
ATOM 638 O O . VAL A 1 86 ? 18.828 33.156 4.992 1 98.19 86 VAL A O 1
ATOM 641 N N . THR A 1 87 ? 19.5 32.188 3.07 1 97.56 87 THR A N 1
ATOM 642 C CA . THR A 1 87 ? 19.859 33.469 2.461 1 97.56 87 THR A CA 1
ATOM 643 C C . THR A 1 87 ? 19.031 33.75 1.21 1 97.56 87 THR A C 1
ATOM 645 O O . THR A 1 87 ? 18.656 32.812 0.494 1 97.56 87 THR A O 1
ATOM 648 N N . VAL A 1 88 ? 18.766 35.031 0.995 1 97.62 88 VAL A N 1
ATOM 649 C CA . VAL A 1 88 ? 18.062 35.406 -0.221 1 97.62 88 VAL A CA 1
ATOM 650 C C . VAL A 1 88 ? 18.859 34.969 -1.446 1 97.62 88 VAL A C 1
ATOM 652 O O . VAL A 1 88 ? 20.078 35.156 -1.501 1 97.62 88 VAL A O 1
ATOM 655 N N . GLY A 1 89 ? 18.203 34.344 -2.365 1 97.62 89 GLY A N 1
ATOM 656 C CA . GLY A 1 89 ? 18.844 33.812 -3.557 1 97.62 89 GLY A CA 1
ATOM 657 C C . GLY A 1 89 ? 19.141 32.312 -3.475 1 97.62 89 GLY A C 1
ATOM 658 O O . GLY A 1 89 ? 19.406 31.672 -4.492 1 97.62 89 GLY A O 1
ATOM 659 N N . GLU A 1 90 ? 19.078 31.844 -2.285 1 97.94 90 GLU A N 1
ATOM 660 C CA . GLU A 1 90 ? 19.328 30.406 -2.086 1 97.94 90 GLU A CA 1
ATOM 661 C C . GLU A 1 90 ? 18.203 29.562 -2.682 1 97.94 90 GLU A C 1
ATOM 663 O O . GLU A 1 90 ? 17.031 29.953 -2.635 1 97.94 90 GLU A O 1
ATOM 668 N N . ARG A 1 91 ? 18.578 28.391 -3.193 1 98.12 91 ARG A N 1
ATOM 669 C CA . ARG A 1 91 ? 17.578 27.469 -3.727 1 98.12 91 ARG A CA 1
ATOM 670 C C . ARG A 1 91 ? 17.25 26.375 -2.721 1 98.12 91 ARG A C 1
ATOM 672 O O . ARG A 1 91 ? 18.125 25.578 -2.355 1 98.12 91 ARG A O 1
ATOM 679 N N . LEU A 1 92 ? 16.141 26.406 -2.273 1 98.62 92 LEU A N 1
ATOM 680 C CA . LEU A 1 92 ? 15.57 25.344 -1.46 1 98.62 92 LEU A CA 1
ATOM 681 C C . LEU A 1 92 ? 14.633 24.469 -2.289 1 98.62 92 LEU A C 1
ATOM 683 O O . LEU A 1 92 ? 14.836 24.297 -3.494 1 98.62 92 LEU A O 1
ATOM 687 N N . HIS A 1 93 ? 13.617 23.797 -1.578 1 98.81 93 HIS A N 1
ATOM 688 C CA . HIS A 1 93 ? 12.727 22.891 -2.285 1 98.81 93 HIS A CA 1
ATOM 689 C C . HIS A 1 93 ? 11.297 23 -1.773 1 98.81 93 HIS A C 1
ATOM 691 O O . HIS A 1 93 ? 11.078 23.266 -0.587 1 98.81 93 HIS A O 1
ATOM 697 N N . MET A 1 94 ? 10.344 22.906 -2.684 1 98.38 94 MET A N 1
ATOM 698 C CA . MET A 1 94 ? 8.961 22.688 -2.289 1 98.38 94 MET A CA 1
ATOM 699 C C . MET A 1 94 ? 8.758 21.25 -1.785 1 98.38 94 MET A C 1
ATOM 701 O O . MET A 1 94 ? 8.844 20.297 -2.561 1 98.38 94 MET A O 1
ATOM 705 N N . LEU A 1 95 ? 8.406 21.109 -0.53 1 98.12 95 LEU A N 1
ATOM 706 C CA . LEU A 1 95 ? 8.438 19.781 0.081 1 98.12 95 LEU A CA 1
ATOM 707 C C . LEU A 1 95 ? 7.051 19.141 0.081 1 98.12 95 LEU A C 1
ATOM 709 O O . LEU A 1 95 ? 6.914 17.953 0.324 1 98.12 95 LEU A O 1
ATOM 713 N N . ASN A 1 96 ? 6.031 19.922 -0.095 1 97.44 96 ASN A N 1
ATOM 714 C CA . ASN A 1 96 ? 4.684 19.375 -0.207 1 97.44 96 ASN A CA 1
ATOM 715 C C . ASN A 1 96 ? 3.752 20.328 -0.957 1 97.44 96 ASN A C 1
ATOM 717 O O . ASN A 1 96 ? 4.164 21.406 -1.367 1 97.44 96 ASN A O 1
ATOM 721 N N . MET A 1 97 ? 2.527 19.984 -1.092 1 97.69 97 MET A N 1
ATOM 722 C CA . MET A 1 97 ? 1.569 20.719 -1.904 1 97.69 97 MET A CA 1
ATOM 723 C C . MET A 1 97 ? 1.003 21.906 -1.129 1 97.69 97 MET A C 1
ATOM 725 O O . MET A 1 97 ? 0.384 22.797 -1.713 1 97.69 97 MET A O 1
ATOM 729 N N . GLY A 1 98 ? 1.203 21.953 0.176 1 98.25 98 GLY A N 1
ATOM 730 C CA . GLY A 1 98 ? 0.666 23.047 0.975 1 98.25 98 GLY A CA 1
ATOM 731 C C . GLY A 1 98 ? 1.563 24.266 0.997 1 98.25 98 GLY A C 1
ATOM 732 O O . GLY A 1 98 ? 1.179 25.312 1.517 1 98.25 98 GLY A O 1
ATOM 733 N N . GLY A 1 99 ? 2.764 24.125 0.469 1 98.69 99 GLY A N 1
ATOM 734 C CA . GLY A 1 99 ? 3.684 25.25 0.415 1 98.69 99 GLY A CA 1
ATOM 735 C C . GLY A 1 99 ? 4.766 25.188 1.476 1 98.69 99 GLY A C 1
ATOM 736 O O . GLY A 1 99 ? 5.285 26.219 1.902 1 98.69 99 GLY A O 1
ATOM 737 N N . VAL A 1 100 ? 5.016 24 1.963 1 98.75 100 VAL A N 1
ATOM 738 C CA . VAL A 1 100 ? 6.125 23.812 2.896 1 98.75 100 VAL A CA 1
ATOM 739 C C . VAL A 1 100 ? 7.445 23.781 2.131 1 98.75 100 VAL A C 1
ATOM 741 O O . VAL A 1 100 ? 7.598 23.031 1.173 1 98.75 100 VAL A O 1
ATOM 744 N N . ILE A 1 101 ? 8.359 24.609 2.58 1 98.81 101 ILE A N 1
ATOM 745 C CA . ILE A 1 101 ? 9.617 24.797 1.864 1 98.81 101 ILE A CA 1
ATOM 746 C C . ILE A 1 101 ? 10.789 24.453 2.773 1 98.81 101 ILE A C 1
ATOM 748 O O . ILE A 1 101 ? 10.797 24.812 3.955 1 98.81 101 ILE A O 1
ATOM 752 N N . GLY A 1 102 ? 11.727 23.734 2.262 1 98.75 102 GLY A N 1
ATOM 753 C CA . GLY A 1 102 ? 12.938 23.344 2.965 1 98.75 102 GLY A CA 1
ATOM 754 C C . GLY A 1 102 ? 13.977 22.719 2.061 1 98.75 102 GLY A C 1
ATOM 755 O O . GLY A 1 102 ? 13.898 22.828 0.836 1 98.75 102 GLY A O 1
ATOM 756 N N . LYS A 1 103 ? 14.984 22.203 2.664 1 98.62 103 LYS A N 1
ATOM 757 C CA . LYS A 1 103 ? 16 21.469 1.931 1 98.62 103 LYS A CA 1
ATOM 758 C C . LYS A 1 103 ? 15.656 19.984 1.851 1 98.62 103 LYS A C 1
ATOM 760 O O . LYS A 1 103 ? 15.625 19.297 2.871 1 98.62 103 LYS A O 1
ATOM 765 N N . CYS A 1 104 ? 15.383 19.531 0.673 1 98.19 104 CYS A N 1
ATOM 766 C CA . CYS A 1 104 ? 15.062 18.109 0.468 1 98.19 104 CYS A CA 1
ATOM 767 C C . CYS A 1 104 ? 16.281 17.234 0.704 1 98.19 104 CYS A C 1
ATOM 769 O O . CYS A 1 104 ? 17.344 17.469 0.122 1 98.19 104 CYS A O 1
ATOM 771 N N . THR A 1 105 ? 16.156 16.203 1.535 1 96.81 105 THR A N 1
ATOM 772 C CA . THR A 1 105 ? 17.281 15.328 1.86 1 96.81 105 THR A CA 1
ATOM 773 C C . THR A 1 105 ? 17.078 13.938 1.258 1 96.81 105 THR A C 1
ATOM 775 O O . THR A 1 105 ? 18.031 13.172 1.122 1 96.81 105 THR A O 1
ATOM 778 N N . SER A 1 106 ? 15.906 13.586 0.98 1 94 106 SER A N 1
ATOM 779 C CA . SER A 1 106 ? 15.555 12.305 0.369 1 94 106 SER A CA 1
ATOM 780 C C . SER A 1 106 ? 14.18 12.367 -0.289 1 94 106 SER A C 1
ATOM 782 O O . SER A 1 106 ? 13.391 13.266 -0.003 1 94 106 SER A O 1
ATOM 784 N N . HIS A 1 107 ? 13.953 11.516 -1.275 1 93.38 107 HIS A N 1
ATOM 785 C CA . HIS A 1 107 ? 12.656 11.523 -1.942 1 93.38 107 HIS A CA 1
ATOM 786 C C . HIS A 1 107 ? 12.273 10.125 -2.424 1 93.38 107 HIS A C 1
ATOM 788 O O . HIS A 1 107 ? 13.148 9.289 -2.648 1 93.38 107 HIS A O 1
ATOM 794 N N . ASN A 1 108 ? 11.031 9.867 -2.426 1 88.75 108 ASN A N 1
ATOM 795 C CA . ASN A 1 108 ? 10.469 8.688 -3.076 1 88.75 108 ASN A CA 1
ATOM 796 C C . ASN A 1 108 ? 10.531 8.805 -4.598 1 88.75 108 ASN A C 1
ATOM 798 O O . ASN A 1 108 ? 10.125 9.82 -5.164 1 88.75 108 ASN A O 1
ATOM 802 N N . HIS A 1 109 ? 10.945 7.766 -5.293 1 84.94 109 HIS A N 1
ATOM 803 C CA . HIS A 1 109 ? 11.133 7.805 -6.738 1 84.94 109 HIS A CA 1
ATOM 804 C C . HIS A 1 109 ? 9.812 8.047 -7.461 1 84.94 109 HIS A C 1
ATOM 806 O O . HIS A 1 109 ? 9.789 8.633 -8.547 1 84.94 109 HIS A O 1
ATOM 812 N N . GLY A 1 110 ? 8.844 7.691 -6.859 1 84.69 110 GLY A N 1
ATOM 813 C CA . GLY A 1 110 ? 7.531 7.828 -7.48 1 84.69 110 GLY A CA 1
ATOM 814 C C . GLY A 1 110 ? 7.09 9.273 -7.633 1 84.69 110 GLY A C 1
ATOM 815 O O . GLY A 1 110 ? 6.27 9.586 -8.492 1 84.69 110 GLY A O 1
ATOM 816 N N . VAL A 1 111 ? 7.656 10.141 -6.871 1 87.94 111 VAL A N 1
ATOM 817 C CA . VAL A 1 111 ? 7.219 11.531 -6.922 1 87.94 111 VAL A CA 1
ATOM 818 C C . VAL A 1 111 ? 8.266 12.375 -7.645 1 87.94 111 VAL A C 1
ATOM 820 O O . VAL A 1 111 ? 8.031 13.555 -7.934 1 87.94 111 VAL A O 1
ATOM 823 N N . GLY A 1 112 ? 9.414 11.844 -8.039 1 89.56 112 GLY A N 1
ATOM 824 C CA . GLY A 1 112 ? 10.469 12.602 -8.688 1 89.56 112 GLY A CA 1
ATOM 825 C C . GLY A 1 112 ? 11.133 13.617 -7.773 1 89.56 112 GLY A C 1
ATOM 826 O O . GLY A 1 112 ? 10.867 13.633 -6.57 1 89.56 112 GLY A O 1
ATOM 827 N N . LEU A 1 113 ? 11.93 14.484 -8.398 1 94.38 113 LEU A N 1
ATOM 828 C CA . LEU A 1 113 ? 12.609 15.531 -7.637 1 94.38 113 LEU A CA 1
ATOM 829 C C . LEU A 1 113 ? 11.664 16.688 -7.324 1 94.38 113 LEU A C 1
ATOM 831 O O . LEU A 1 113 ? 10.766 16.984 -8.117 1 94.38 113 LEU A O 1
ATOM 835 N N . PRO A 1 114 ? 11.852 17.312 -6.195 1 97.06 114 PRO A N 1
ATOM 836 C CA . PRO A 1 114 ? 10.992 18.453 -5.887 1 97.06 114 PRO A CA 1
ATOM 837 C C . PRO A 1 114 ? 11.336 19.688 -6.723 1 97.06 114 PRO A C 1
ATOM 839 O O . PRO A 1 114 ? 12.422 19.766 -7.297 1 97.06 114 PRO A O 1
ATOM 842 N N . PHE A 1 115 ? 10.391 20.609 -6.836 1 97.56 115 PHE A N 1
ATOM 843 C CA . PHE A 1 115 ? 10.68 21.922 -7.414 1 97.56 115 PHE A CA 1
ATOM 844 C C . PHE A 1 115 ? 11.773 22.625 -6.629 1 97.56 115 PHE A C 1
ATOM 846 O O . PHE A 1 115 ? 11.789 22.578 -5.398 1 97.56 115 PHE A O 1
ATOM 853 N N . GLU A 1 116 ? 12.617 23.25 -7.344 1 98.31 116 GLU A N 1
ATOM 854 C CA . GLU A 1 116 ? 13.523 24.188 -6.688 1 98.31 116 GLU A CA 1
ATOM 855 C C . GLU A 1 116 ? 12.828 25.516 -6.391 1 98.31 116 GLU A C 1
ATOM 857 O O . GLU A 1 116 ? 12.047 26.016 -7.207 1 98.31 116 GLU A O 1
ATOM 862 N N . ALA A 1 117 ? 13.055 26.031 -5.238 1 98.62 117 ALA A N 1
ATOM 863 C CA . ALA A 1 117 ? 12.453 27.266 -4.758 1 98.62 117 ALA A CA 1
ATOM 864 C C . ALA A 1 117 ? 13.523 28.281 -4.355 1 98.62 117 ALA A C 1
ATOM 866 O O . ALA A 1 117 ? 14.102 28.188 -3.275 1 98.62 117 ALA A O 1
ATOM 867 N N . GLU A 1 118 ? 13.719 29.234 -5.172 1 98.75 118 GLU A N 1
ATOM 868 C CA . GLU A 1 118 ? 14.68 30.281 -4.883 1 98.75 118 GLU A CA 1
ATOM 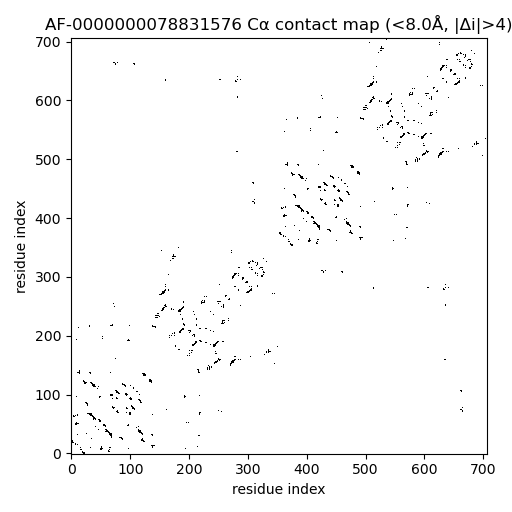869 C C . GLU A 1 118 ? 14.109 31.297 -3.896 1 98.75 118 GLU A C 1
ATOM 871 O O . GLU A 1 118 ? 13.094 31.938 -4.18 1 98.75 118 GLU A O 1
ATOM 876 N N . VAL A 1 119 ? 14.797 31.5 -2.818 1 98.75 119 VAL A N 1
ATOM 877 C CA . VAL A 1 119 ? 14.297 32.375 -1.761 1 98.75 119 VAL A CA 1
ATOM 878 C C . VAL A 1 119 ? 14.438 33.844 -2.184 1 98.75 119 VAL A C 1
ATOM 880 O O . VAL A 1 119 ? 15.531 34.281 -2.531 1 98.75 119 VAL A O 1
ATOM 883 N N . LEU A 1 120 ? 13.297 34.594 -2.152 1 98.44 120 LEU A N 1
ATOM 884 C CA . LEU A 1 120 ? 13.305 36 -2.51 1 98.44 120 LEU A CA 1
ATOM 885 C C . LEU A 1 120 ? 13.336 36.875 -1.263 1 98.44 120 LEU A C 1
ATOM 887 O O . LEU A 1 120 ? 13.727 38.031 -1.329 1 98.44 120 LEU A O 1
ATOM 891 N N . GLY A 1 121 ? 12.867 36.344 -0.138 1 98.25 121 GLY A N 1
ATOM 892 C CA . GLY A 1 121 ? 12.852 37.062 1.135 1 98.25 121 GLY A CA 1
ATOM 893 C C . GLY A 1 121 ? 11.758 36.562 2.068 1 98.25 121 GLY A C 1
ATOM 894 O O . GLY A 1 121 ? 10.922 35.75 1.685 1 98.25 121 GLY A O 1
ATOM 895 N N . GLN A 1 122 ? 11.852 37.031 3.309 1 98.38 122 GLN A N 1
ATOM 896 C CA . GLN A 1 122 ? 10.789 36.719 4.258 1 98.38 122 GLN A CA 1
ATOM 897 C C . GLN A 1 122 ? 9.664 37.75 4.184 1 98.38 122 GLN A C 1
ATOM 899 O O . GLN A 1 122 ? 9.914 38.938 4.078 1 98.38 122 GLN A O 1
ATOM 904 N N . VAL A 1 123 ? 8.484 37.281 4.168 1 97.75 123 VAL A N 1
ATOM 905 C CA . VAL A 1 123 ? 7.301 38.125 4.102 1 97.75 123 VAL A CA 1
ATOM 906 C C . VAL A 1 123 ? 7.16 38.906 5.402 1 97.75 123 VAL A C 1
ATOM 908 O O . VAL A 1 123 ? 7.426 38.406 6.488 1 97.75 123 VAL A O 1
ATOM 911 N N . LEU A 1 124 ? 6.715 40.125 5.227 1 95.62 124 LEU A N 1
ATOM 912 C CA . LEU A 1 124 ? 6.449 40.969 6.379 1 95.62 124 LEU A CA 1
ATOM 913 C C . LEU A 1 124 ? 4.949 41.094 6.637 1 95.62 124 LEU A C 1
ATOM 915 O O . LEU A 1 124 ? 4.152 41.094 5.699 1 95.62 124 LEU A O 1
ATOM 919 N N . GLU A 1 125 ? 4.645 41.031 7.883 1 90.81 125 GLU A N 1
ATOM 920 C CA . GLU A 1 125 ? 3.275 41.312 8.305 1 90.81 125 GLU A CA 1
ATOM 921 C C . GLU A 1 125 ? 3.209 42.625 9.094 1 90.81 125 GLU A C 1
ATOM 923 O O . GLU A 1 125 ? 4.184 43 9.734 1 90.81 125 GLU A O 1
ATOM 928 N N . PHE A 1 126 ? 2.062 43.312 8.945 1 86.25 126 PHE A N 1
ATOM 929 C CA . PHE A 1 126 ? 1.873 44.594 9.594 1 86.25 126 PHE A CA 1
ATOM 930 C C . PHE A 1 126 ? 0.699 44.531 10.562 1 86.25 126 PHE A C 1
ATOM 932 O O . PHE A 1 126 ? -0.447 44.75 10.172 1 86.25 126 PHE A O 1
ATOM 939 N N . PRO A 1 127 ? 0.937 44.062 11.812 1 71.69 127 PRO A N 1
ATOM 940 C CA . PRO A 1 127 ? -0.144 43.844 12.773 1 71.69 127 PRO A CA 1
ATOM 941 C C . PRO A 1 127 ? -0.928 45.125 13.07 1 71.69 127 PRO A C 1
ATOM 943 O O . PRO A 1 127 ? -2.137 45.062 13.312 1 71.69 127 PRO A O 1
ATOM 946 N N . GLU A 1 128 ? -0.184 46.25 13.336 1 68.5 128 GLU A N 1
ATOM 947 C CA . GLU A 1 128 ? -0.921 47.469 13.648 1 68.5 128 GLU A CA 1
ATOM 948 C C . GLU A 1 128 ? -1.122 48.344 12.398 1 68.5 128 GLU A C 1
ATOM 950 O O . GLU A 1 128 ? -0.235 48.406 11.547 1 68.5 128 GLU A O 1
ATOM 955 N N . LEU A 1 129 ? -2.439 48.625 11.953 1 59.19 129 LEU A N 1
ATOM 956 C CA . LEU A 1 129 ? -2.811 49.438 10.797 1 59.19 129 LEU A CA 1
ATOM 957 C C . LEU A 1 129 ? -1.731 50.469 10.484 1 59.19 129 LEU A C 1
ATOM 959 O O . LEU A 1 129 ? -1.389 50.656 9.32 1 59.19 129 LEU A O 1
ATOM 963 N N . MET A 1 130 ? -1.271 51.125 11.547 1 57.44 130 MET A N 1
ATOM 964 C CA . MET A 1 130 ? -0.456 52.312 11.289 1 57.44 130 MET A CA 1
ATOM 965 C C . MET A 1 130 ? 1.019 52.031 11.555 1 57.44 130 MET A C 1
ATOM 967 O O . MET A 1 130 ? 1.834 52.938 11.625 1 57.44 130 MET A O 1
ATOM 971 N N . SER A 1 131 ? 1.237 50.719 11.688 1 63.06 131 SER A N 1
ATOM 972 C CA . SER A 1 131 ? 2.652 50.469 11.961 1 63.06 131 SER A CA 1
ATOM 973 C C . SER A 1 131 ? 3.473 50.469 10.68 1 63.06 131 SER A C 1
ATOM 975 O O . SER A 1 131 ? 3.053 49.875 9.672 1 63.06 131 SER A O 1
ATOM 977 N N . ARG A 1 132 ? 4.336 51.438 10.586 1 68.69 132 ARG A N 1
ATOM 978 C CA . ARG A 1 132 ? 5.207 51.531 9.422 1 68.69 132 ARG A CA 1
ATOM 979 C C . ARG A 1 132 ? 6.309 50.5 9.453 1 68.69 132 ARG A C 1
ATOM 981 O O . ARG A 1 132 ? 6.977 50.25 8.445 1 68.69 132 ARG A O 1
ATOM 988 N N . THR A 1 133 ? 6.379 49.781 10.672 1 80.44 133 THR A N 1
ATOM 989 C CA . THR A 1 133 ? 7.473 48.812 10.727 1 80.44 133 THR A CA 1
ATOM 990 C C . THR A 1 133 ? 6.949 47.406 10.602 1 80.44 133 THR A C 1
ATOM 992 O O . THR A 1 133 ? 6.129 46.969 11.414 1 80.44 133 THR A O 1
ATOM 995 N N . GLY A 1 134 ? 7.219 46.75 9.508 1 88.62 134 GLY A N 1
ATOM 996 C CA . GLY A 1 134 ? 6.824 45.375 9.258 1 88.62 134 GLY A CA 1
ATOM 997 C C . GLY A 1 134 ? 7.566 44.375 10.133 1 88.62 134 GLY A C 1
ATOM 998 O O . GLY A 1 134 ? 8.719 44.625 10.508 1 88.62 134 GLY A O 1
ATOM 999 N N . GLN A 1 135 ? 6.879 43.375 10.633 1 92.19 135 GLN A N 1
ATOM 1000 C CA . GLN A 1 135 ? 7.496 42.25 11.344 1 92.19 135 GLN A CA 1
ATOM 1001 C C . GLN A 1 135 ? 7.523 41 10.484 1 92.19 135 GLN A C 1
ATOM 1003 O O . GLN A 1 135 ? 6.629 40.781 9.664 1 92.19 135 GLN A O 1
ATOM 1008 N N . PRO A 1 136 ? 8.625 40.219 10.711 1 95.31 136 PRO A N 1
ATOM 1009 C CA . PRO A 1 136 ? 8.664 38.969 9.945 1 95.31 136 PRO A CA 1
ATOM 1010 C C . PRO A 1 136 ? 7.43 38.094 10.18 1 95.31 136 PRO A C 1
ATOM 1012 O O . PRO A 1 136 ? 7.062 37.844 11.32 1 95.31 136 PRO A O 1
ATOM 1015 N N . ALA A 1 137 ? 6.816 37.719 9.086 1 96.56 137 ALA A N 1
ATOM 1016 C CA . ALA A 1 137 ? 5.594 36.906 9.164 1 96.56 137 ALA A CA 1
ATOM 1017 C C . ALA A 1 137 ? 5.895 35.469 9.594 1 96.56 137 ALA A C 1
ATOM 1019 O O . ALA A 1 137 ? 6.93 34.906 9.219 1 96.56 137 ALA A O 1
ATOM 1020 N N . HIS A 1 138 ? 5.043 34.969 10.391 1 97.69 138 HIS A N 1
ATOM 1021 C CA . HIS A 1 138 ? 5.117 33.594 10.906 1 97.69 138 HIS A CA 1
ATOM 1022 C C . HIS A 1 138 ? 3.74 32.938 10.938 1 97.69 138 HIS A C 1
ATOM 1024 O O . HIS A 1 138 ? 2.738 33.594 11.219 1 97.69 138 HIS A O 1
ATOM 1030 N N . VAL A 1 139 ? 3.713 31.609 10.695 1 97.44 139 VAL A N 1
ATOM 1031 C CA . VAL A 1 139 ? 2.436 30.906 10.57 1 97.44 139 VAL A CA 1
ATOM 1032 C C . VAL A 1 139 ? 1.722 30.906 11.922 1 97.44 139 VAL A C 1
ATOM 1034 O O . VAL A 1 139 ? 0.519 30.641 11.992 1 97.44 139 VAL A O 1
ATOM 1037 N N . SER A 1 140 ? 2.465 31.094 12.984 1 95.94 140 SER A N 1
ATOM 1038 C CA . SER A 1 140 ? 1.868 31.125 14.32 1 95.94 140 SER A CA 1
ATOM 1039 C C . SER A 1 140 ? 1.048 32.406 14.523 1 95.94 140 SER A C 1
ATOM 1041 O O . SER A 1 140 ? 0.286 32.5 15.492 1 95.94 140 SER A O 1
ATOM 1043 N N . SER A 1 141 ? 1.232 33.344 13.602 1 92.81 141 SER A N 1
ATOM 1044 C CA . SER A 1 141 ? 0.418 34.531 13.695 1 92.81 141 SER A CA 1
ATOM 1045 C C . SER A 1 141 ? -1.062 34.219 13.508 1 92.81 141 SER A C 1
ATOM 1047 O O . SER A 1 141 ? -1.445 33.594 12.523 1 92.81 141 SER A O 1
ATOM 1049 N N . GLY A 1 142 ? -1.902 34.562 14.445 1 89.56 142 GLY A N 1
ATOM 1050 C CA . GLY A 1 142 ? -3.332 34.312 14.375 1 89.56 142 GLY A CA 1
ATOM 1051 C C . GLY A 1 142 ? -3.695 32.875 14.656 1 89.56 142 GLY A C 1
ATOM 1052 O O . GLY A 1 142 ? -4.809 32.438 14.359 1 89.56 142 GLY A O 1
ATOM 1053 N N . ALA A 1 143 ? -2.752 32.125 15.211 1 96 143 ALA A N 1
ATOM 1054 C CA . ALA A 1 143 ? -2.98 30.688 15.445 1 96 143 ALA A CA 1
ATOM 1055 C C . ALA A 1 143 ? -3.963 30.484 16.594 1 96 143 ALA A C 1
ATOM 1057 O O . ALA A 1 143 ? -4.059 31.312 17.5 1 96 143 ALA A O 1
ATOM 1058 N N . LEU A 1 144 ? -4.672 29.375 16.516 1 96.75 144 LEU A N 1
ATOM 1059 C CA . LEU A 1 144 ? -5.539 28.953 17.609 1 96.75 144 LEU A CA 1
ATOM 1060 C C . LEU A 1 144 ? -4.73 28.703 18.875 1 96.75 144 LEU A C 1
ATOM 1062 O O . LEU A 1 144 ? -3.627 28.141 18.812 1 96.75 144 LEU A O 1
ATOM 1066 N N . LYS A 1 145 ? -5.246 29.094 19.984 1 95.25 145 LYS A N 1
ATOM 1067 C CA . LYS A 1 145 ? -4.508 28.969 21.234 1 95.25 145 LYS A CA 1
ATOM 1068 C C . LYS A 1 145 ? -5.18 27.984 22.188 1 95.25 145 LYS A C 1
ATOM 1070 O O . LYS A 1 145 ? -4.59 27.562 23.188 1 95.25 145 LYS A O 1
ATOM 1075 N N . GLY A 1 146 ? -6.289 27.516 21.828 1 95.69 146 GLY A N 1
ATOM 1076 C CA . GLY A 1 146 ? -7.059 26.703 22.734 1 95.69 146 GLY A CA 1
ATOM 1077 C C . GLY A 1 146 ? -7.984 27.5 23.641 1 95.69 146 GLY A C 1
ATOM 1078 O O . GLY A 1 146 ? -7.871 28.719 23.703 1 95.69 146 GLY A O 1
ATOM 1079 N N . THR A 1 147 ? -8.914 26.797 24.156 1 95.19 147 THR A N 1
ATOM 1080 C CA . THR A 1 147 ? -9.852 27.406 25.094 1 95.19 147 THR A CA 1
ATOM 1081 C C . THR A 1 147 ? -9.883 26.625 26.406 1 95.19 147 THR A C 1
ATOM 1083 O O . THR A 1 147 ? -9.266 25.562 26.531 1 95.19 147 THR A O 1
ATOM 1086 N N . SER A 1 148 ? -10.5 27.203 27.359 1 91 148 SER A N 1
ATOM 1087 C CA . SER A 1 148 ? -10.664 26.531 28.641 1 91 148 SER A CA 1
ATOM 1088 C C . SER A 1 148 ? -11.883 25.609 28.641 1 91 148 SER A C 1
ATOM 1090 O O . SER A 1 148 ? -12.18 24.953 29.641 1 91 148 SER A O 1
ATOM 1092 N N . SER A 1 149 ? -12.5 25.531 27.594 1 87.75 149 SER A N 1
ATOM 1093 C CA . SER A 1 149 ? -13.68 24.688 27.5 1 87.75 149 SER A CA 1
ATOM 1094 C C . SER A 1 149 ? -13.32 23.219 27.656 1 87.75 149 SER A C 1
ATOM 1096 O O . SER A 1 149 ? -12.445 22.703 26.953 1 87.75 149 SER A O 1
ATOM 1098 N N . PRO A 1 150 ? -13.992 22.641 28.578 1 90.19 150 PRO A N 1
ATOM 1099 C CA . PRO A 1 150 ? -13.734 21.203 28.703 1 90.19 150 PRO A CA 1
ATOM 1100 C C . PRO A 1 150 ? -14.234 20.406 27.5 1 90.19 150 PRO A C 1
ATOM 1102 O O . PRO A 1 150 ? -15.281 20.734 26.938 1 90.19 150 PRO A O 1
ATOM 1105 N N . VAL A 1 151 ? -13.5 19.484 27.078 1 94.12 151 VAL A N 1
ATOM 1106 C CA . VAL A 1 151 ? -13.906 18.594 25.984 1 94.12 151 VAL A CA 1
ATOM 1107 C C . VAL A 1 151 ? -14.758 17.453 26.547 1 94.12 151 VAL A C 1
ATOM 1109 O O . VAL A 1 151 ? -14.242 16.562 27.234 1 94.12 151 VAL A O 1
ATOM 1112 N N . LYS A 1 152 ? -16.016 17.5 26.203 1 90.62 152 LYS A N 1
ATOM 1113 C CA . LYS A 1 152 ? -16.922 16.5 26.781 1 90.62 152 LYS A CA 1
ATOM 1114 C C . LYS A 1 152 ? -17.453 15.555 25.719 1 90.62 152 LYS A C 1
ATOM 1116 O O . LYS A 1 152 ? -17.938 14.469 26.031 1 90.62 152 LYS A O 1
ATOM 1121 N N . CYS A 1 153 ? -17.438 16 24.531 1 94.88 153 CYS A N 1
ATOM 1122 C CA . CYS A 1 153 ? -17.953 15.148 23.469 1 94.88 153 CYS A CA 1
ATOM 1123 C C . CYS A 1 153 ? -16.969 14.047 23.109 1 94.88 153 CYS A C 1
ATOM 1125 O O . CYS A 1 153 ? -15.758 14.219 23.266 1 94.88 153 CYS A O 1
ATOM 1127 N N . PRO A 1 154 ? -17.484 12.922 22.656 1 97.38 154 PRO A N 1
ATOM 1128 C CA . PRO A 1 154 ? -16.578 11.828 22.297 1 97.38 154 PRO A CA 1
ATOM 1129 C C . PRO A 1 154 ? -15.789 12.125 21.016 1 97.38 154 PRO A C 1
ATOM 1131 O O . PRO A 1 154 ? -16.25 12.883 20.156 1 97.38 154 PRO A O 1
ATOM 1134 N N . VAL A 1 155 ? -14.617 11.508 20.953 1 98.5 155 VAL A N 1
ATOM 1135 C CA . VAL A 1 155 ? -13.742 11.617 19.797 1 98.5 155 VAL A CA 1
ATOM 1136 C C . VAL A 1 155 ? -13.648 10.273 19.094 1 98.5 155 VAL A C 1
ATOM 1138 O O . VAL A 1 155 ? -13.414 9.242 19.734 1 98.5 155 VAL A O 1
ATOM 1141 N N . VAL A 1 156 ? -13.93 10.242 17.828 1 98.75 156 VAL A N 1
ATOM 1142 C CA . VAL A 1 156 ? -13.586 9.102 16.984 1 98.75 156 VAL A CA 1
ATOM 1143 C C . VAL A 1 156 ? -12.188 9.289 16.406 1 98.75 156 VAL A C 1
ATOM 1145 O O . VAL A 1 156 ? -11.984 10.109 15.5 1 98.75 156 VAL A O 1
ATOM 1148 N N . TYR A 1 157 ? -11.273 8.531 16.922 1 98.81 157 TYR A N 1
ATOM 1149 C CA . TYR A 1 157 ? -9.898 8.602 16.422 1 98.81 157 TYR A CA 1
ATOM 1150 C C . TYR A 1 157 ? -9.719 7.73 15.188 1 98.81 157 TYR A C 1
ATOM 1152 O O . TYR A 1 157 ? -10.07 6.551 15.195 1 98.81 157 TYR A O 1
ATOM 1160 N N . VAL A 1 158 ? -9.195 8.312 14.164 1 98.81 158 VAL A N 1
ATOM 1161 C CA . VAL A 1 158 ? -8.844 7.578 12.953 1 98.81 158 VAL A CA 1
ATOM 1162 C C . VAL A 1 158 ? -7.32 7.523 12.812 1 98.81 158 VAL A C 1
ATOM 1164 O O . VAL A 1 158 ? -6.68 8.547 12.555 1 98.81 158 VAL A O 1
ATOM 1167 N N . VAL A 1 159 ? -6.773 6.367 13 1 98.75 159 VAL A N 1
ATOM 1168 C CA . VAL A 1 159 ? -5.336 6.141 12.891 1 98.75 159 VAL A CA 1
ATOM 1169 C C . VAL A 1 159 ? -5.051 5.18 11.734 1 98.75 159 VAL A C 1
ATOM 1171 O O . VAL A 1 159 ? -5.973 4.57 11.188 1 98.75 159 VAL A O 1
ATOM 1174 N N . GLY A 1 160 ? -3.832 5.121 11.312 1 98.31 160 GLY A N 1
ATOM 1175 C CA . GLY A 1 160 ? -3.484 4.27 10.188 1 98.31 160 GLY A CA 1
ATOM 1176 C C . GLY A 1 160 ? -2.1 3.662 10.305 1 98.31 160 GLY A C 1
ATOM 1177 O O . GLY A 1 160 ? -1.316 4.051 11.172 1 98.31 160 GLY A O 1
ATOM 1178 N N . THR A 1 161 ? -1.838 2.682 9.422 1 97.69 161 THR A N 1
ATOM 1179 C CA . THR A 1 161 ? -0.528 2.039 9.391 1 97.69 161 THR A CA 1
ATOM 1180 C C . THR A 1 161 ? 0.496 2.934 8.695 1 97.69 161 THR A C 1
ATOM 1182 O O . THR A 1 161 ? 1.701 2.781 8.906 1 97.69 161 THR A O 1
ATOM 1185 N N . CYS A 1 162 ? 0.027 3.771 7.836 1 95.19 162 CYS A N 1
ATOM 1186 C CA . CYS A 1 162 ? 0.893 4.676 7.086 1 95.19 162 CYS A CA 1
ATOM 1187 C C . CYS A 1 162 ? 0.073 5.73 6.355 1 95.19 162 CYS A C 1
ATOM 1189 O O . CYS A 1 162 ? -1.139 5.832 6.555 1 95.19 162 CYS A O 1
ATOM 1191 N N . MET A 1 163 ? 0.791 6.59 5.609 1 91.38 163 MET A N 1
ATOM 1192 C CA . MET A 1 163 ? 0.091 7.48 4.688 1 91.38 163 MET A CA 1
ATOM 1193 C C . MET A 1 163 ? -0.627 6.684 3.604 1 91.38 163 MET A C 1
ATOM 1195 O O . MET A 1 163 ? -0.169 5.609 3.211 1 91.38 163 MET A O 1
ATOM 1199 N N . ASN A 1 164 ? -1.752 7.133 3.131 1 91.06 164 ASN A N 1
ATOM 1200 C CA . ASN A 1 164 ? -2.537 6.543 2.053 1 91.06 164 ASN A CA 1
ATOM 1201 C C . ASN A 1 164 ? -3.17 5.219 2.48 1 91.06 164 ASN A C 1
ATOM 1203 O O . ASN A 1 164 ? -3.322 4.309 1.667 1 91.06 164 ASN A O 1
ATOM 1207 N N . SER A 1 165 ? -3.459 5.082 3.719 1 96.19 165 SER A N 1
ATOM 1208 C CA . SER A 1 165 ? -4.062 3.861 4.242 1 96.19 165 SER A CA 1
ATOM 1209 C C . SER A 1 165 ? -5.582 3.965 4.277 1 96.19 165 SER A C 1
ATOM 1211 O O . SER A 1 165 ? -6.254 3.094 4.836 1 96.19 165 SER A O 1
ATOM 1213 N N . GLY A 1 166 ? -6.148 5.062 3.791 1 96.19 166 GLY A N 1
ATOM 1214 C CA . GLY A 1 166 ? -7.594 5.18 3.689 1 96.19 166 GLY A CA 1
ATOM 1215 C C . GLY A 1 166 ? -8.203 6.004 4.805 1 96.19 166 GLY A C 1
ATOM 1216 O O . GLY A 1 166 ? -9.43 6.082 4.93 1 96.19 166 GLY A O 1
ATOM 1217 N N . LYS A 1 167 ? -7.426 6.668 5.613 1 98.06 167 LYS A N 1
ATOM 1218 C CA . LYS A 1 167 ? -7.895 7.41 6.781 1 98.06 167 LYS A CA 1
ATOM 1219 C C . LYS A 1 167 ? -8.875 8.508 6.379 1 98.06 167 LYS A C 1
ATOM 1221 O O . LYS A 1 167 ? -9.938 8.656 6.988 1 98.06 167 LYS A O 1
ATOM 1226 N N . THR A 1 168 ? -8.492 9.266 5.348 1 97.06 168 THR A N 1
ATOM 1227 C CA . THR A 1 168 ? -9.32 10.391 4.926 1 97.06 168 THR A CA 1
ATOM 1228 C C . THR A 1 168 ? -10.672 9.898 4.422 1 97.06 168 THR A C 1
ATOM 1230 O O . THR A 1 168 ? -11.711 10.5 4.723 1 97.06 168 THR A O 1
ATOM 1233 N N . PHE A 1 169 ? -10.703 8.781 3.68 1 96.62 169 PHE A N 1
ATOM 1234 C CA . PHE A 1 169 ? -11.953 8.195 3.221 1 96.62 169 PHE A CA 1
ATOM 1235 C C . PHE A 1 169 ? -12.797 7.738 4.402 1 96.62 169 PHE A C 1
ATOM 1237 O O . PHE A 1 169 ? -14.016 7.949 4.422 1 96.62 169 PHE A O 1
ATOM 1244 N N . ALA A 1 170 ? -12.141 7.105 5.305 1 98.38 170 ALA A N 1
ATOM 1245 C CA . ALA A 1 170 ? -12.844 6.625 6.488 1 98.38 170 ALA A CA 1
ATOM 1246 C C . ALA A 1 170 ? -13.445 7.785 7.277 1 98.38 170 ALA A C 1
ATOM 1248 O O . ALA A 1 170 ? -14.609 7.742 7.668 1 98.38 170 ALA A O 1
ATOM 1249 N N . SER A 1 171 ? -12.641 8.797 7.508 1 98.62 171 SER A N 1
ATOM 1250 C CA . SER A 1 171 ? -13.109 9.977 8.234 1 98.62 171 SER A CA 1
ATOM 1251 C C . SER A 1 171 ? -14.312 10.609 7.547 1 98.62 171 SER A C 1
ATOM 1253 O O . SER A 1 171 ? -15.312 10.93 8.203 1 98.62 171 SER A O 1
ATOM 1255 N N . ALA A 1 172 ? -14.203 10.758 6.246 1 97.94 172 ALA A N 1
ATOM 1256 C CA . ALA A 1 172 ? -15.289 11.375 5.484 1 97.94 172 ALA A CA 1
ATOM 1257 C C . ALA A 1 172 ? -16.562 10.555 5.586 1 97.94 172 ALA A C 1
ATOM 1259 O O . ALA A 1 172 ? -17.656 11.102 5.766 1 97.94 172 ALA A O 1
ATOM 1260 N N . ALA A 1 173 ? -16.438 9.25 5.473 1 97.75 173 ALA A N 1
ATOM 1261 C CA . ALA A 1 173 ? -17.594 8.359 5.551 1 97.75 173 ALA A CA 1
ATOM 1262 C C . ALA A 1 173 ? -18.281 8.469 6.91 1 97.75 173 ALA A C 1
ATOM 1264 O O . ALA A 1 173 ? -19.5 8.523 6.988 1 97.75 173 ALA A O 1
ATOM 1265 N N . MET A 1 174 ? -17.516 8.508 7.941 1 98.44 174 MET A N 1
ATOM 1266 C CA . MET A 1 174 ? -18.062 8.57 9.297 1 98.44 174 MET A CA 1
ATOM 1267 C C . MET A 1 174 ? -18.688 9.938 9.57 1 98.44 174 MET A C 1
ATOM 1269 O O . MET A 1 174 ? -19.766 10.023 10.156 1 98.44 174 MET A O 1
ATOM 1273 N N . VAL A 1 175 ? -18.031 11 9.109 1 98.5 175 VAL A N 1
ATOM 1274 C CA . VAL A 1 175 ? -18.578 12.344 9.258 1 98.5 175 VAL A CA 1
ATOM 1275 C C . VAL A 1 175 ? -19.953 12.43 8.578 1 98.5 175 VAL A C 1
ATOM 1277 O O . VAL A 1 175 ? -20.906 12.938 9.156 1 98.5 175 VAL A O 1
ATOM 1280 N N . ARG A 1 176 ? -19.984 11.914 7.395 1 97.62 176 ARG A N 1
ATOM 1281 C CA . ARG A 1 176 ? -21.219 11.984 6.617 1 97.62 176 ARG A CA 1
ATOM 1282 C C . ARG A 1 176 ? -22.359 11.289 7.344 1 97.62 176 ARG A C 1
ATOM 1284 O O . ARG A 1 176 ? -23.453 11.844 7.477 1 97.62 176 ARG A O 1
ATOM 1291 N N . LYS A 1 177 ? -22.125 10.07 7.82 1 97.62 177 LYS A N 1
ATOM 1292 C CA . LYS A 1 177 ? -23.172 9.305 8.492 1 97.62 177 LYS A CA 1
ATOM 1293 C C . LYS A 1 177 ? -23.625 10 9.773 1 97.62 177 LYS A C 1
ATOM 1295 O O . LYS A 1 177 ? -24.812 10.062 10.07 1 97.62 177 LYS A O 1
ATOM 1300 N N . LEU A 1 178 ? -22.703 10.492 10.562 1 97.38 178 LEU A N 1
ATOM 1301 C CA . LEU A 1 178 ? -23.016 11.18 11.812 1 97.38 178 LEU A CA 1
ATOM 1302 C C . LEU A 1 178 ? -23.812 12.461 11.555 1 97.38 178 LEU A C 1
ATOM 1304 O O . LEU A 1 178 ? -24.781 12.75 12.25 1 97.38 178 LEU A O 1
ATOM 1308 N N . ALA A 1 179 ? -23.359 13.203 10.508 1 96.94 179 ALA A N 1
ATOM 1309 C CA . ALA A 1 179 ? -24.078 14.422 10.133 1 96.94 179 ALA A CA 1
ATOM 1310 C C . ALA A 1 179 ? -25.5 14.109 9.672 1 96.94 179 ALA A C 1
ATOM 1312 O O . ALA A 1 179 ? -26.438 14.797 10.055 1 96.94 179 ALA A O 1
ATOM 1313 N N . GLN A 1 180 ? -25.641 13.07 8.898 1 96.19 180 GLN A N 1
ATOM 1314 C CA . GLN A 1 180 ? -26.938 12.648 8.406 1 96.19 180 GLN A CA 1
ATOM 1315 C C . GLN A 1 180 ? -27.844 12.211 9.547 1 96.19 180 GLN A C 1
ATOM 1317 O O . GLN A 1 180 ? -29.078 12.328 9.453 1 96.19 180 GLN A O 1
ATOM 1322 N N . ALA A 1 181 ? -27.25 11.734 10.547 1 95.56 181 ALA A N 1
ATOM 1323 C CA . ALA A 1 181 ? -28 11.297 11.719 1 95.56 181 ALA A CA 1
ATOM 1324 C C . ALA A 1 181 ? -28.406 12.484 12.586 1 95.56 181 ALA A C 1
ATOM 1326 O O . ALA A 1 181 ? -29.078 12.312 13.609 1 95.56 181 ALA A O 1
ATOM 1327 N N . GLY A 1 182 ? -27.938 13.742 12.211 1 95.19 182 GLY A N 1
ATOM 1328 C CA . GLY A 1 182 ? -28.422 14.945 12.859 1 95.19 182 GLY A CA 1
ATOM 1329 C C . GLY A 1 182 ? -27.453 15.492 13.898 1 95.19 182 GLY A C 1
ATOM 1330 O O . GLY A 1 182 ? -27.797 16.391 14.656 1 95.19 182 GLY A O 1
ATOM 1331 N N . PHE A 1 183 ? -26.297 14.969 13.953 1 96.81 183 PHE A N 1
ATOM 1332 C CA . PHE A 1 183 ? -25.328 15.43 14.945 1 96.81 183 PHE A CA 1
ATOM 1333 C C . PHE A 1 183 ? -24.438 16.531 14.375 1 96.81 183 PHE A C 1
ATOM 1335 O O . PHE A 1 183 ? -24.125 16.531 13.18 1 96.81 183 PHE A O 1
ATOM 1342 N N . ARG A 1 184 ? -24.094 17.484 15.219 1 97.12 184 ARG A N 1
ATOM 1343 C CA . ARG A 1 184 ? -23.078 18.469 14.859 1 97.12 184 ARG A CA 1
ATOM 1344 C C . ARG A 1 184 ? -21.672 17.875 14.969 1 97.12 184 ARG A C 1
ATOM 1346 O O . ARG A 1 184 ? -21.219 17.531 16.062 1 97.12 184 ARG A O 1
ATOM 1353 N N . VAL A 1 185 ? -21.031 17.703 13.859 1 98.12 185 VAL A N 1
ATOM 1354 C CA . VAL A 1 185 ? -19.766 16.969 13.805 1 98.12 185 VAL A CA 1
ATOM 1355 C C . VAL A 1 185 ? -18.609 17.953 13.664 1 98.12 185 VAL A C 1
ATOM 1357 O O . VAL A 1 185 ? -18.641 18.859 12.82 1 98.12 185 VAL A O 1
ATOM 1360 N N . GLY A 1 186 ? -17.609 17.859 14.508 1 98.62 186 GLY A N 1
ATOM 1361 C CA . GLY A 1 186 ? -16.297 18.484 14.312 1 98.62 186 GLY A CA 1
ATOM 1362 C C . GLY A 1 186 ? -15.305 17.562 13.633 1 98.62 186 GLY A C 1
ATOM 1363 O O . GLY A 1 186 ? -15.219 16.375 13.961 1 98.62 186 GLY A O 1
ATOM 1364 N N . GLY A 1 187 ? -14.641 18.047 12.656 1 98.69 187 GLY A N 1
ATOM 1365 C CA . GLY A 1 187 ? -13.562 17.328 11.992 1 98.69 187 GLY A CA 1
ATOM 1366 C C . GLY A 1 187 ? -12.188 17.906 12.297 1 98.69 187 GLY A C 1
ATOM 1367 O O . GLY A 1 187 ? -12 19.125 12.305 1 98.69 187 GLY A O 1
ATOM 1368 N N . ALA A 1 188 ? -11.219 17.031 12.516 1 98.75 188 ALA A N 1
ATOM 1369 C CA . ALA A 1 188 ? -9.883 17.5 12.867 1 98.75 188 ALA A CA 1
ATOM 1370 C C . ALA A 1 188 ? -8.805 16.672 12.164 1 98.75 188 ALA A C 1
ATOM 1372 O O . ALA A 1 188 ? -8.953 15.461 12.016 1 98.75 188 ALA A O 1
ATOM 1373 N N . LYS A 1 189 ? -7.82 17.281 11.68 1 98.56 189 LYS A N 1
ATOM 1374 C CA . LYS A 1 189 ? -6.555 16.641 11.312 1 98.56 189 LYS A CA 1
ATOM 1375 C C . LYS A 1 189 ? -5.469 16.953 12.344 1 98.56 189 LYS A C 1
ATOM 1377 O O . LYS A 1 189 ? -4.961 18.078 12.406 1 98.56 189 LYS A O 1
ATOM 1382 N N . LEU A 1 190 ? -5.027 15.977 13.055 1 98.38 190 LEU A N 1
ATOM 1383 C CA . LEU A 1 190 ? -4.258 16.203 14.273 1 98.38 190 LEU A CA 1
ATOM 1384 C C . LEU A 1 190 ? -2.766 16.266 13.977 1 98.38 190 LEU A C 1
ATOM 1386 O O . LEU A 1 190 ? -2.01 16.938 14.68 1 98.38 190 LEU A O 1
ATOM 1390 N N . THR A 1 191 ? -2.346 15.453 12.992 1 97.94 191 THR A N 1
ATOM 1391 C CA . THR A 1 191 ? -0.913 15.375 12.734 1 97.94 191 THR A CA 1
ATOM 1392 C C . THR A 1 191 ? -0.63 15.352 11.234 1 97.94 191 THR A C 1
ATOM 1394 O O . THR A 1 191 ? -1.521 15.062 10.438 1 97.94 191 THR A O 1
ATOM 1397 N N . GLY A 1 192 ? 0.609 15.648 10.898 1 97.06 192 GLY A N 1
ATOM 1398 C CA . GLY A 1 192 ? 1.049 15.578 9.516 1 97.06 192 GLY A CA 1
ATOM 1399 C C . GLY A 1 192 ? 1.826 16.797 9.07 1 97.06 192 GLY A C 1
ATOM 1400 O O . GLY A 1 192 ? 2.531 17.422 9.875 1 97.06 192 GLY A O 1
ATOM 1401 N N . VAL A 1 193 ? 1.771 17.047 7.781 1 97.12 193 VAL A N 1
ATOM 1402 C CA . VAL A 1 193 ? 2.336 18.234 7.141 1 97.12 193 VAL A CA 1
ATOM 1403 C C . VAL A 1 193 ? 1.212 19.109 6.586 1 97.12 193 VAL A C 1
ATOM 1405 O O . VAL A 1 193 ? 0.17 18.594 6.168 1 97.12 193 VAL A O 1
ATOM 1408 N N . SER A 1 194 ? 1.407 20.297 6.574 1 97.75 194 SER A N 1
ATOM 1409 C CA . SER A 1 194 ? 0.365 21.297 6.316 1 97.75 194 SER A CA 1
ATOM 1410 C C . SER A 1 194 ? -0.284 21.062 4.953 1 97.75 194 SER A C 1
ATOM 1412 O O . SER A 1 194 ? 0.376 21.188 3.92 1 97.75 194 SER A O 1
ATOM 1414 N N . LEU A 1 195 ? -1.527 20.781 4.93 1 96.62 195 LEU A N 1
ATOM 1415 C CA . LEU A 1 195 ? -2.389 20.594 3.768 1 96.62 195 LEU A CA 1
ATOM 1416 C C . LEU A 1 195 ? -3.859 20.609 4.172 1 96.62 195 LEU A C 1
ATOM 1418 O O . LEU A 1 195 ? -4.238 20.016 5.18 1 96.62 195 LEU A O 1
ATOM 1422 N N . MET A 1 196 ? -4.723 21.25 3.477 1 97.06 196 MET A N 1
ATOM 1423 C CA . MET A 1 196 ? -6.113 21.438 3.883 1 97.06 196 MET A CA 1
ATOM 1424 C C . MET A 1 196 ? -6.984 20.281 3.396 1 97.06 196 MET A C 1
ATOM 1426 O O . MET A 1 196 ? -8.117 20.109 3.857 1 97.06 196 MET A O 1
ATOM 1430 N N . ARG A 1 197 ? -6.512 19.531 2.533 1 94.75 197 ARG A N 1
ATOM 1431 C CA . ARG A 1 197 ? -7.273 18.547 1.772 1 94.75 197 ARG A CA 1
ATOM 1432 C C . ARG A 1 197 ? -8.07 17.625 2.699 1 94.75 197 ARG A C 1
ATOM 1434 O O . ARG A 1 197 ? -9.25 17.359 2.445 1 94.75 197 ARG A O 1
ATOM 1441 N N . ASP A 1 198 ? -7.531 17.125 3.738 1 95.69 198 ASP A N 1
ATOM 1442 C CA . ASP A 1 198 ? -8.18 16.156 4.617 1 95.69 198 ASP A CA 1
ATOM 1443 C C . ASP A 1 198 ? -9.344 16.797 5.375 1 95.69 198 ASP A C 1
ATOM 1445 O O . ASP A 1 198 ? -10.43 16.219 5.445 1 95.69 198 ASP A O 1
ATOM 1449 N N . THR A 1 199 ? -9.133 17.969 5.93 1 97.19 199 THR A N 1
ATOM 1450 C CA . THR A 1 199 ? -10.219 18.625 6.66 1 97.19 199 THR A CA 1
ATOM 1451 C C . THR A 1 199 ? -11.305 19.094 5.703 1 97.19 199 THR A C 1
ATOM 1453 O O . THR A 1 199 ? -12.492 19.062 6.035 1 97.19 199 THR A O 1
ATOM 1456 N N . LEU A 1 200 ? -10.891 19.578 4.523 1 96.75 200 LEU A N 1
ATOM 1457 C CA . LEU A 1 200 ? -11.883 19.984 3.537 1 96.75 200 LEU A CA 1
ATOM 1458 C C . LEU A 1 200 ? -12.742 18.797 3.107 1 96.75 200 LEU A C 1
ATOM 1460 O O . LEU A 1 200 ? -13.938 18.953 2.859 1 96.75 200 LEU A O 1
ATOM 1464 N N . SER A 1 201 ? -12.094 17.672 3.016 1 96.75 201 SER A N 1
ATOM 1465 C CA . SER A 1 201 ? -12.852 16.453 2.719 1 96.75 201 SER A CA 1
ATOM 1466 C C . SER A 1 201 ? -13.898 16.188 3.787 1 96.75 201 SER A C 1
ATOM 1468 O O . SER A 1 201 ? -15.031 15.805 3.473 1 96.75 201 SER A O 1
ATOM 1470 N N . MET A 1 202 ? -13.57 16.406 5.043 1 97.62 202 MET A N 1
ATOM 1471 C CA . MET A 1 202 ? -14.523 16.219 6.133 1 97.62 202 MET A CA 1
ATOM 1472 C C . MET A 1 202 ? -15.633 17.266 6.078 1 97.62 202 MET A C 1
ATOM 1474 O O . MET A 1 202 ? -16.797 16.953 6.293 1 97.62 202 MET A O 1
ATOM 1478 N N . GLN A 1 203 ? -15.242 18.469 5.742 1 97.5 203 GLN A N 1
ATOM 1479 C CA . GLN A 1 203 ? -16.234 19.547 5.605 1 97.5 203 GLN A CA 1
ATOM 1480 C C . GLN A 1 203 ? -17.234 19.219 4.496 1 97.5 203 GLN A C 1
ATOM 1482 O O . GLN A 1 203 ? -18.438 19.359 4.691 1 97.5 203 GLN A O 1
ATOM 1487 N N . ASP A 1 204 ? -16.703 18.828 3.373 1 96.88 204 ASP A N 1
ATOM 1488 C CA . ASP A 1 204 ? -17.547 18.484 2.227 1 96.88 204 ASP A CA 1
ATOM 1489 C C . ASP A 1 204 ? -18.469 17.312 2.555 1 96.88 204 ASP A C 1
ATOM 1491 O O . ASP A 1 204 ? -19.484 17.094 1.882 1 96.88 204 ASP A O 1
ATOM 1495 N N . SER A 1 205 ? -18.078 16.547 3.594 1 96.81 205 SER A N 1
ATOM 1496 C CA . SER A 1 205 ? -18.844 15.359 3.969 1 96.81 205 SER A CA 1
ATOM 1497 C C . SER A 1 205 ? -19.875 15.68 5.055 1 96.81 205 SER A C 1
ATOM 1499 O O . SER A 1 205 ? -20.609 14.797 5.5 1 96.81 205 SER A O 1
ATOM 1501 N N . GLY A 1 206 ? -19.859 16.922 5.551 1 97.38 206 GLY A N 1
ATOM 1502 C CA . GLY A 1 206 ? -20.938 17.312 6.441 1 97.38 206 GLY A CA 1
ATOM 1503 C C . GLY A 1 206 ? -20.453 17.812 7.789 1 97.38 206 GLY A C 1
ATOM 1504 O O . GLY A 1 206 ? -21.25 18.141 8.664 1 97.38 206 GLY A O 1
ATOM 1505 N N . ALA A 1 207 ? -19.156 17.844 8.016 1 98.38 207 ALA A N 1
ATOM 1506 C CA . ALA A 1 207 ? -18.656 18.391 9.273 1 98.38 207 ALA A CA 1
ATOM 1507 C C . ALA A 1 207 ? -19.031 19.859 9.414 1 98.38 207 ALA A C 1
ATOM 1509 O O . ALA A 1 207 ? -18.891 20.641 8.461 1 98.38 207 ALA A O 1
ATOM 1510 N N . ASP A 1 208 ? -19.469 20.297 10.562 1 97.81 208 ASP A N 1
ATOM 1511 C CA . ASP A 1 208 ? -19.891 21.672 10.812 1 97.81 208 ASP A CA 1
ATOM 1512 C C . ASP A 1 208 ? -18.688 22.594 10.977 1 97.81 208 ASP A C 1
ATOM 1514 O O . ASP A 1 208 ? -18.719 23.75 10.547 1 97.81 208 ASP A O 1
ATOM 1518 N N . VAL A 1 209 ? -17.703 22.062 11.641 1 98.06 209 VAL A N 1
ATOM 1519 C CA . VAL A 1 209 ? -16.469 22.781 11.906 1 98.06 209 VAL A CA 1
ATOM 1520 C C . VAL A 1 209 ? -15.273 21.875 11.672 1 98.06 209 VAL A C 1
ATOM 1522 O O . VAL A 1 209 ? -15.289 20.703 12.047 1 98.06 209 VAL A O 1
ATOM 1525 N N . VAL A 1 210 ? -14.305 22.375 10.984 1 98.44 210 VAL A N 1
ATOM 1526 C CA . VAL A 1 210 ? -13.086 21.594 10.773 1 98.44 210 VAL A CA 1
ATOM 1527 C C . VAL A 1 210 ? -11.867 22.422 11.164 1 98.44 210 VAL A C 1
ATOM 1529 O O . VAL A 1 210 ? -11.867 23.656 11.031 1 98.44 210 VAL A O 1
ATOM 1532 N N . MET A 1 211 ? -10.82 21.75 11.695 1 98.25 211 MET A N 1
ATOM 1533 C CA . MET A 1 211 ? -9.555 22.359 12.086 1 98.25 211 MET A CA 1
ATOM 1534 C C . MET A 1 211 ? -8.398 21.391 11.891 1 98.25 211 MET A C 1
ATOM 1536 O O . MET A 1 211 ? -8.586 20.172 11.93 1 98.25 211 MET A O 1
ATOM 1540 N N . ASP A 1 212 ? -7.305 21.938 11.633 1 97.94 212 ASP A N 1
ATOM 1541 C CA . ASP A 1 212 ? -6.109 21.109 11.625 1 97.94 212 ASP A CA 1
ATOM 1542 C C . ASP A 1 212 ? -4.957 21.781 12.359 1 97.94 212 ASP A C 1
ATOM 1544 O O . ASP A 1 212 ? -5.117 22.891 12.883 1 97.94 212 ASP A O 1
ATOM 1548 N N . PHE A 1 213 ? -3.85 21.141 12.469 1 98.12 213 PHE A N 1
ATOM 1549 C CA . PHE A 1 213 ? -2.707 21.594 13.25 1 98.12 213 PHE A CA 1
ATOM 1550 C C . PHE A 1 213 ? -2.135 22.875 12.672 1 98.12 213 PHE A C 1
ATOM 1552 O O . PHE A 1 213 ? -1.481 23.656 13.375 1 98.12 213 PHE A O 1
ATOM 1559 N N . THR A 1 214 ? -2.312 23.156 11.422 1 98 214 THR A N 1
ATOM 1560 C CA . THR A 1 214 ? -1.844 24.406 10.836 1 98 214 THR A CA 1
ATOM 1561 C C . THR A 1 214 ? -2.613 25.594 11.414 1 98 214 THR A C 1
ATOM 1563 O O . THR A 1 214 ? -2.047 26.672 11.602 1 98 214 THR A O 1
ATOM 1566 N N . ASP A 1 215 ? -3.898 25.422 11.672 1 98 215 ASP A N 1
ATOM 1567 C CA . ASP A 1 215 ? -4.68 26.453 12.336 1 98 215 ASP A CA 1
ATOM 1568 C C . ASP A 1 215 ? -4.07 26.812 13.688 1 98 215 ASP A C 1
ATOM 1570 O O . ASP A 1 215 ? -4.25 27.938 14.18 1 98 215 ASP A O 1
ATOM 1574 N N . ALA A 1 216 ? -3.414 25.859 14.258 1 97.94 216 ALA A N 1
ATOM 1575 C CA . ALA A 1 216 ? -2.764 26.078 15.547 1 97.94 216 ALA A CA 1
ATOM 1576 C C . ALA A 1 216 ? -1.329 26.562 15.367 1 97.94 216 ALA A C 1
ATOM 1578 O O . ALA A 1 216 ? -0.552 26.594 16.328 1 97.94 216 ALA A O 1
ATOM 1579 N N . GLY A 1 217 ? -0.923 26.859 14.18 1 97.69 217 GLY A N 1
ATOM 1580 C CA . GLY A 1 217 ? 0.362 27.484 13.922 1 97.69 217 GLY A CA 1
ATOM 1581 C C . GLY A 1 217 ? 1.487 26.484 13.727 1 97.69 217 GLY A C 1
ATOM 1582 O O . GLY A 1 217 ? 2.652 26.797 13.984 1 97.69 217 GLY A O 1
ATOM 1583 N N . ILE A 1 218 ? 1.146 25.281 13.344 1 97.38 218 ILE A N 1
ATOM 1584 C CA . ILE A 1 218 ? 2.146 24.234 13.156 1 97.38 218 ILE A CA 1
ATOM 1585 C C . ILE A 1 218 ? 2.254 23.891 11.68 1 97.38 218 ILE A C 1
ATOM 1587 O O . ILE A 1 218 ? 1.24 23.656 11.016 1 97.38 218 ILE A O 1
ATOM 1591 N N . VAL A 1 219 ? 3.459 23.938 11.133 1 98.06 219 VAL A N 1
ATOM 1592 C CA . VAL A 1 219 ? 3.697 23.578 9.734 1 98.06 219 VAL A CA 1
ATOM 1593 C C . VAL A 1 219 ? 3.703 22.062 9.578 1 98.06 219 VAL A C 1
ATOM 1595 O O . VAL A 1 219 ? 3.086 21.516 8.656 1 98.06 219 VAL A O 1
ATOM 1598 N N . CYS A 1 220 ? 4.371 21.406 10.414 1 97.69 220 CYS A N 1
ATOM 1599 C CA . CYS A 1 220 ? 4.535 19.969 10.453 1 97.69 220 CYS A CA 1
ATOM 1600 C C . CYS A 1 220 ? 4.633 19.469 11.891 1 97.69 220 CYS A C 1
ATOM 1602 O O . CYS A 1 220 ? 5.469 19.938 12.656 1 97.69 220 CYS A O 1
ATOM 1604 N N . THR A 1 221 ? 3.803 18.484 12.203 1 97.5 221 THR A N 1
ATOM 1605 C CA . THR A 1 221 ? 3.779 18.016 13.586 1 97.5 221 THR A CA 1
ATOM 1606 C C . THR A 1 221 ? 4.891 17 13.828 1 97.5 221 THR A C 1
ATOM 1608 O O . THR A 1 221 ? 5.48 16.484 12.883 1 97.5 221 THR A O 1
ATOM 1611 N N . GLY A 1 222 ? 5.203 16.797 15.102 1 95.44 222 GLY A N 1
ATOM 1612 C CA . GLY A 1 222 ? 6.168 15.82 15.562 1 95.44 222 GLY A CA 1
ATOM 1613 C C . GLY A 1 222 ? 5.898 15.336 16.984 1 95.44 222 GLY A C 1
ATOM 1614 O O . GLY A 1 222 ? 4.844 15.625 17.547 1 95.44 222 GLY A O 1
ATOM 1615 N N . PRO A 1 223 ? 6.891 14.578 17.484 1 93.44 223 PRO A N 1
ATOM 1616 C CA . PRO A 1 223 ? 6.715 14 18.828 1 93.44 223 PRO A CA 1
ATOM 1617 C C . PRO A 1 223 ? 6.48 15.062 19.891 1 93.44 223 PRO A C 1
ATOM 1619 O O . PRO A 1 223 ? 5.762 14.812 20.875 1 93.44 223 PRO A O 1
ATOM 1622 N N . ARG A 1 224 ? 6.949 16.281 19.703 1 92.25 224 ARG A N 1
ATOM 1623 C CA . ARG A 1 224 ? 6.879 17.312 20.719 1 92.25 224 ARG A CA 1
ATOM 1624 C C . ARG A 1 224 ? 5.609 18.141 20.578 1 92.25 224 ARG A C 1
ATOM 1626 O O . ARG A 1 224 ? 5.188 18.812 21.516 1 92.25 224 ARG A O 1
ATOM 1633 N N . THR A 1 225 ? 5.023 18.031 19.469 1 95.5 225 THR A N 1
ATOM 1634 C CA . THR A 1 225 ? 3.928 18.969 19.234 1 95.5 225 THR A CA 1
ATOM 1635 C C . THR A 1 225 ? 2.604 18.219 19.094 1 95.5 225 THR A C 1
ATOM 1637 O O . THR A 1 225 ? 1.534 18.797 19.312 1 95.5 225 THR A O 1
ATOM 1640 N N . GLY A 1 226 ? 2.652 16.938 18.75 1 95.81 226 GLY A N 1
ATOM 1641 C CA . GLY A 1 226 ? 1.458 16.203 18.391 1 95.81 226 GLY A CA 1
ATOM 1642 C C . GLY A 1 226 ? 0.369 16.266 19.438 1 95.81 226 GLY A C 1
ATOM 1643 O O . GLY A 1 226 ? -0.728 16.766 19.172 1 95.81 226 GLY A O 1
ATOM 1644 N N . ALA A 1 227 ? 0.653 15.891 20.641 1 97.12 227 ALA A N 1
ATOM 1645 C CA . ALA A 1 227 ? -0.325 15.82 21.734 1 97.12 227 ALA A CA 1
ATOM 1646 C C . ALA A 1 227 ? -0.803 17.219 22.125 1 97.12 227 ALA A C 1
ATOM 1648 O O . ALA A 1 227 ? -1.996 17.438 22.344 1 97.12 227 ALA A O 1
ATOM 1649 N N . ARG A 1 228 ? 0.098 18.141 22.203 1 96.25 228 ARG A N 1
ATOM 1650 C CA . ARG A 1 228 ? -0.235 19.5 22.594 1 96.25 228 ARG A CA 1
ATOM 1651 C C . ARG A 1 228 ? -1.224 20.141 21.625 1 96.25 228 ARG A C 1
ATOM 1653 O O . ARG A 1 228 ? -2.209 20.75 22.031 1 96.25 228 ARG A O 1
ATOM 1660 N N . VAL A 1 229 ? -0.942 20 20.375 1 97.12 229 VAL A N 1
ATOM 1661 C CA . VAL A 1 229 ? -1.785 20.609 19.344 1 97.12 229 VAL A CA 1
ATOM 1662 C C . VAL A 1 229 ? -3.152 19.938 19.328 1 97.12 229 VAL A C 1
ATOM 1664 O O . VAL A 1 229 ? -4.176 20.578 19.109 1 97.12 229 VAL A O 1
ATOM 1667 N N . ALA A 1 230 ? -3.164 18.594 19.516 1 98.12 230 ALA A N 1
ATOM 1668 C CA . ALA A 1 230 ? -4.438 17.891 19.594 1 98.12 230 ALA A CA 1
ATOM 1669 C C . ALA A 1 230 ? -5.332 18.469 20.688 1 98.12 230 ALA A C 1
ATOM 1671 O O . ALA A 1 230 ? -6.527 18.688 20.469 1 98.12 230 ALA A O 1
ATOM 1672 N N . ARG A 1 231 ? -4.75 18.828 21.828 1 97.38 231 ARG A N 1
ATOM 1673 C CA . ARG A 1 231 ? -5.512 19.406 22.938 1 97.38 231 ARG A CA 1
ATOM 1674 C C . ARG A 1 231 ? -6.086 20.766 22.547 1 97.38 231 ARG A C 1
ATOM 1676 O O . ARG A 1 231 ? -7.238 21.078 22.844 1 97.38 231 ARG A O 1
ATOM 1683 N N . VAL A 1 232 ? -5.285 21.516 21.891 1 97.81 232 VAL A N 1
ATOM 1684 C CA . VAL A 1 232 ? -5.723 22.828 21.453 1 97.81 232 VAL A CA 1
ATOM 1685 C C . VAL A 1 232 ? -6.91 22.688 20.5 1 97.81 232 VAL A C 1
ATOM 1687 O O . VAL A 1 232 ? -7.945 23.328 20.688 1 97.81 232 VAL A O 1
ATOM 1690 N N . LEU A 1 233 ? -6.773 21.812 19.531 1 98.38 233 LEU A N 1
ATOM 1691 C CA . LEU A 1 233 ? -7.812 21.641 18.516 1 98.38 233 LEU A CA 1
ATOM 1692 C C . LEU A 1 233 ? -9.109 21.125 19.156 1 98.38 233 LEU A C 1
ATOM 1694 O O . LEU A 1 233 ? -10.195 21.625 18.828 1 98.38 233 LEU A O 1
ATOM 1698 N N . PHE A 1 234 ? -8.984 20.141 20.078 1 98.44 234 PHE A N 1
ATOM 1699 C CA . PHE A 1 234 ? -10.172 19.578 20.703 1 98.44 234 PHE A CA 1
ATOM 1700 C C . PHE A 1 234 ? -10.891 20.625 21.547 1 98.44 234 PHE A C 1
ATOM 1702 O O . PHE A 1 234 ? -12.125 20.703 21.531 1 98.44 234 PHE A O 1
ATOM 1709 N N . SER A 1 235 ? -10.133 21.469 22.25 1 97.88 235 SER A N 1
ATOM 1710 C CA . SER A 1 235 ? -10.75 22.5 23.062 1 97.88 235 SER A CA 1
ATOM 1711 C C . SER A 1 235 ? -11.461 23.531 22.188 1 97.88 235 SER A C 1
ATOM 1713 O O . SER A 1 235 ? -12.547 24.016 22.547 1 97.88 235 SER A O 1
ATOM 1715 N N . GLU A 1 236 ? -10.844 23.906 21.109 1 97.94 236 GLU A N 1
ATOM 1716 C CA . GLU A 1 236 ? -11.445 24.859 20.172 1 97.94 236 GLU A CA 1
ATOM 1717 C C . GLU A 1 236 ? -12.727 24.297 19.562 1 97.94 236 GLU A C 1
ATOM 1719 O O . GLU A 1 236 ? -13.719 25.016 19.422 1 97.94 236 GLU A O 1
ATOM 1724 N N . LEU A 1 237 ? -12.703 23.016 19.172 1 97.81 237 LEU A N 1
ATOM 1725 C CA . LEU A 1 237 ? -13.875 22.359 18.594 1 97.81 237 LEU A CA 1
ATOM 1726 C C . LEU A 1 237 ? -14.992 22.25 19.625 1 97.81 237 LEU A C 1
ATOM 1728 O O . LEU A 1 237 ? -16.156 22.453 19.297 1 97.81 237 LEU A O 1
ATOM 1732 N N . ALA A 1 238 ? -14.594 21.906 20.812 1 95.31 238 ALA A N 1
ATOM 1733 C CA . ALA A 1 238 ? -15.57 21.812 21.891 1 95.31 238 ALA A CA 1
ATOM 1734 C C . ALA A 1 238 ? -16.266 23.156 22.109 1 95.31 238 ALA A C 1
ATOM 1736 O O . ALA A 1 238 ? -17.484 23.203 22.359 1 95.31 238 ALA A O 1
ATOM 1737 N N . ALA A 1 239 ? -15.516 24.203 22.031 1 96.38 239 ALA A N 1
ATOM 1738 C CA . ALA A 1 239 ? -16.062 25.547 22.219 1 96.38 239 ALA A CA 1
ATOM 1739 C C . ALA A 1 239 ? -17.078 25.891 21.141 1 96.38 239 ALA A C 1
ATOM 1741 O O . ALA A 1 239 ? -17.922 26.766 21.328 1 96.38 239 ALA A O 1
ATOM 1742 N N . GLU A 1 240 ? -17.016 25.203 20.094 1 96.25 240 GLU A N 1
ATOM 1743 C CA . GLU A 1 240 ? -17.969 25.391 19.016 1 96.25 240 GLU A CA 1
ATOM 1744 C C . GLU A 1 240 ? -19.219 24.531 19.234 1 96.25 240 GLU A C 1
ATOM 1746 O O . GLU A 1 240 ? -20.094 24.469 18.359 1 96.25 240 GLU A O 1
ATOM 1751 N N . ASN A 1 241 ? -19.297 23.766 20.297 1 94.88 241 ASN A N 1
ATOM 1752 C CA . ASN A 1 241 ? -20.453 22.984 20.734 1 94.88 241 ASN A CA 1
ATOM 1753 C C . ASN A 1 241 ? -20.781 21.859 19.766 1 94.88 241 ASN A C 1
ATOM 1755 O O . ASN A 1 241 ? -21.938 21.703 19.375 1 94.88 241 ASN A O 1
ATOM 1759 N N . VAL A 1 242 ? -19.781 21.156 19.281 1 96.44 242 VAL A N 1
ATOM 1760 C CA . VAL A 1 242 ? -20.016 19.969 18.453 1 96.44 242 VAL A CA 1
ATOM 1761 C C . VAL A 1 242 ? -20.406 18.797 19.359 1 96.44 242 VAL A C 1
ATOM 1763 O O . VAL A 1 242 ? -20.047 18.766 20.531 1 96.44 242 VAL A O 1
ATOM 1766 N N . ASP A 1 243 ? -21.172 17.812 18.812 1 96.69 243 ASP A N 1
ATOM 1767 C CA . ASP A 1 243 ? -21.625 16.641 19.562 1 96.69 243 ASP A CA 1
ATOM 1768 C C . ASP A 1 243 ? -20.594 15.531 19.531 1 96.69 243 ASP A C 1
ATOM 1770 O O . ASP A 1 243 ? -20.578 14.672 20.422 1 96.69 243 ASP A O 1
ATOM 1774 N N . VAL A 1 244 ? -19.797 15.516 18.5 1 98.12 244 VAL A N 1
ATOM 1775 C CA . VAL A 1 244 ? -18.797 14.477 18.281 1 98.12 244 VAL A CA 1
ATOM 1776 C C . VAL A 1 244 ? -17.656 15.031 17.422 1 98.12 244 VAL A C 1
ATOM 1778 O O . VAL A 1 244 ? -17.875 15.906 16.578 1 98.12 244 VAL A O 1
ATOM 1781 N N . ILE A 1 245 ? -16.438 14.617 17.656 1 98.56 245 ILE A N 1
ATOM 1782 C CA . ILE A 1 245 ? -15.273 14.992 16.859 1 98.56 245 ILE A CA 1
ATOM 1783 C C . ILE A 1 245 ? -14.734 13.766 16.125 1 98.56 245 ILE A C 1
ATOM 1785 O O . ILE A 1 245 ? -14.547 12.703 16.734 1 98.56 245 ILE A O 1
ATOM 1789 N N . VAL A 1 246 ? -14.617 13.805 14.844 1 98.81 246 VAL A N 1
ATOM 1790 C CA . VAL A 1 246 ? -13.859 12.828 14.062 1 98.81 246 VAL A CA 1
ATOM 1791 C C . VAL A 1 246 ? -12.453 13.359 13.812 1 98.81 246 VAL A C 1
ATOM 1793 O O . VAL A 1 246 ? -12.273 14.383 13.148 1 98.81 246 VAL A O 1
ATOM 1796 N N . ALA A 1 247 ? -11.469 12.688 14.344 1 98.81 247 ALA A N 1
ATOM 1797 C CA . ALA A 1 247 ? -10.094 13.18 14.344 1 98.81 247 ALA A CA 1
ATOM 1798 C C . ALA A 1 247 ? -9.172 12.227 13.578 1 98.81 247 ALA A C 1
ATOM 1800 O O . ALA A 1 247 ? -8.945 11.094 14.008 1 98.81 247 ALA A O 1
ATOM 1801 N N . GLU A 1 248 ? -8.656 12.695 12.516 1 98.5 248 GLU A N 1
ATOM 1802 C CA . GLU A 1 248 ? -7.719 11.93 11.695 1 98.5 248 GLU A CA 1
ATOM 1803 C C . GLU A 1 248 ? -6.273 12.227 12.094 1 98.5 248 GLU A C 1
ATOM 1805 O O . GLU A 1 248 ? -5.922 13.367 12.383 1 98.5 248 GLU A O 1
ATOM 1810 N N . THR A 1 249 ? -5.484 11.219 12.188 1 97.81 249 THR A N 1
ATOM 1811 C CA . THR A 1 249 ? -4.051 11.398 12.383 1 97.81 249 THR A CA 1
ATOM 1812 C C . THR A 1 249 ? -3.295 11.227 11.07 1 97.81 249 THR A C 1
ATOM 1814 O O . THR A 1 249 ? -3.807 10.625 10.125 1 97.81 249 THR A O 1
ATOM 1817 N N . GLY A 1 250 ? -2.23 11.883 10.992 1 93.31 250 GLY A N 1
ATOM 1818 C CA . GLY A 1 250 ? -1.383 11.742 9.82 1 93.31 250 GLY A CA 1
ATOM 1819 C C . GLY A 1 250 ? -0.318 10.68 9.977 1 93.31 250 GLY A C 1
ATOM 1820 O O . GLY A 1 250 ? -0.001 10.266 11.102 1 93.31 250 GLY A O 1
ATOM 1821 N N . ASP A 1 251 ? 0.123 10.375 8.898 1 88.25 251 ASP A N 1
ATOM 1822 C CA . ASP A 1 251 ? 1.158 9.352 8.828 1 88.25 251 ASP A CA 1
ATOM 1823 C C . ASP A 1 251 ? 0.68 8.047 9.461 1 88.25 251 ASP A C 1
ATOM 1825 O O . ASP A 1 251 ? -0.502 7.707 9.375 1 88.25 251 ASP A O 1
ATOM 1829 N N . G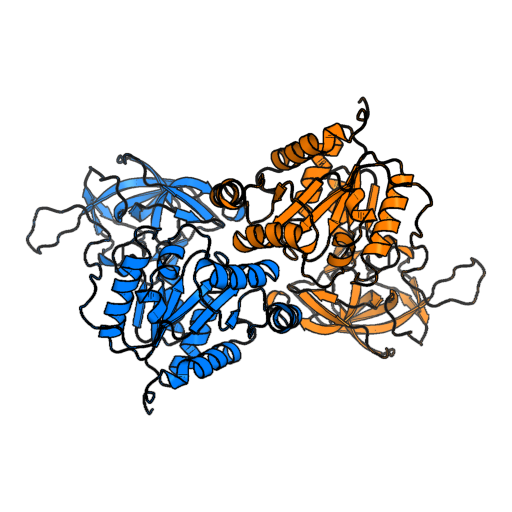LY A 1 252 ? 1.396 7.25 10.164 1 94.06 252 GLY A N 1
ATOM 1830 C CA . GLY A 1 252 ? 1.091 5.957 10.75 1 94.06 252 GLY A CA 1
ATOM 1831 C C . GLY A 1 252 ? 1.408 5.883 12.234 1 94.06 252 GLY A C 1
ATOM 1832 O O . GLY A 1 252 ? 2.045 6.781 12.781 1 94.06 252 GLY A O 1
ATOM 1833 N N . ILE A 1 253 ? 0.868 4.957 12.898 1 97.88 253 ILE A N 1
ATOM 1834 C CA . ILE A 1 253 ? 1.003 4.762 14.336 1 97.88 253 ILE A CA 1
ATOM 1835 C C . ILE A 1 253 ? 2.459 4.465 14.68 1 97.88 253 ILE A C 1
ATOM 1837 O O . ILE A 1 253 ? 2.83 4.43 15.859 1 97.88 253 ILE A O 1
ATOM 1841 N N . MET A 1 254 ? 3.273 4.336 13.656 1 96.25 254 MET A N 1
ATOM 1842 C CA . MET A 1 254 ? 4.715 4.176 13.828 1 96.25 254 MET A CA 1
ATOM 1843 C C . MET A 1 254 ? 5.48 5.215 13.016 1 96.25 254 MET A C 1
ATOM 1845 O O . MET A 1 254 ? 6.621 4.98 12.617 1 96.25 254 MET A O 1
ATOM 1849 N N . GLY A 1 255 ? 4.816 6.234 12.656 1 91.88 255 GLY A N 1
ATOM 1850 C CA . GLY A 1 255 ? 5.418 7.254 11.805 1 91.88 255 GLY A CA 1
ATOM 1851 C C . GLY A 1 255 ? 6.109 8.352 12.594 1 91.88 255 GLY A C 1
ATOM 1852 O O . GLY A 1 255 ? 6.336 8.211 13.797 1 91.88 255 GLY A O 1
ATOM 1853 N N . GLU A 1 256 ? 6.395 9.477 11.906 1 90 256 GLU A N 1
ATOM 1854 C CA . GLU A 1 256 ? 7.293 10.5 12.43 1 90 256 GLU A CA 1
ATOM 1855 C C . GLU A 1 256 ? 6.523 11.758 12.844 1 90 256 GLU A C 1
ATOM 1857 O O . GLU A 1 256 ? 7.109 12.703 13.375 1 90 256 GLU A O 1
ATOM 1862 N N . TYR A 1 257 ? 5.25 11.758 12.703 1 93.5 257 TYR A N 1
ATOM 1863 C CA . TYR A 1 257 ? 4.539 13.031 12.797 1 93.5 257 TYR A CA 1
ATOM 1864 C C . TYR A 1 257 ? 3.871 13.18 14.156 1 93.5 257 TYR A C 1
ATOM 1866 O O . TYR A 1 257 ? 3 14.039 14.336 1 93.5 257 TYR A O 1
ATOM 1874 N N . GLY A 1 258 ? 4.207 12.289 15.078 1 95.38 258 GLY A N 1
ATOM 1875 C CA . GLY A 1 258 ? 3.826 12.539 16.469 1 95.38 258 GLY A CA 1
ATOM 1876 C C . GLY A 1 258 ? 2.537 11.852 16.859 1 95.38 258 GLY A C 1
ATOM 1877 O O . GLY A 1 258 ? 1.959 12.156 17.906 1 95.38 258 GLY A O 1
ATOM 1878 N N . VAL A 1 259 ? 2.105 10.883 16.062 1 97.69 259 VAL A N 1
ATOM 1879 C CA . VAL A 1 259 ? 0.896 10.133 16.391 1 97.69 259 VAL A CA 1
ATOM 1880 C C . VAL A 1 259 ? 1.08 9.406 17.719 1 97.69 259 VAL A C 1
ATOM 1882 O O . VAL A 1 259 ? 0.151 9.336 18.531 1 97.69 259 VAL A O 1
ATOM 1885 N N . GLN A 1 260 ? 2.232 8.969 18 1 97.5 260 GLN A N 1
ATOM 1886 C CA . GLN A 1 260 ? 2.543 8.18 19.188 1 97.5 260 GLN A CA 1
ATOM 1887 C C . GLN A 1 260 ? 2.307 8.984 20.453 1 97.5 260 GLN A C 1
ATOM 1889 O O . GLN A 1 260 ? 1.859 8.438 21.469 1 97.5 260 GLN A O 1
ATOM 1894 N N . GLY A 1 261 ? 2.623 10.273 20.391 1 97.44 261 GLY A N 1
ATOM 1895 C CA . GLY A 1 261 ? 2.371 11.125 21.531 1 97.44 261 GLY A CA 1
ATOM 1896 C C . GLY A 1 261 ? 0.901 11.227 21.891 1 97.44 261 GLY A C 1
ATOM 1897 O O . GLY A 1 261 ? 0.548 11.312 23.078 1 97.44 261 GLY A O 1
ATOM 1898 N N . ILE A 1 262 ? 0.108 11.25 20.906 1 97.94 262 ILE A N 1
ATOM 1899 C CA . ILE A 1 262 ? -1.336 11.297 21.094 1 97.94 262 ILE A CA 1
ATOM 1900 C C . ILE A 1 262 ? -1.818 9.977 21.688 1 97.94 262 ILE A C 1
ATOM 1902 O O . ILE A 1 262 ? -2.578 9.961 22.656 1 97.94 262 ILE A O 1
ATOM 1906 N N . LEU A 1 263 ? -1.311 8.844 21.156 1 98.31 263 LEU A N 1
ATOM 1907 C CA . LEU A 1 263 ? -1.715 7.508 21.578 1 98.31 263 LEU A CA 1
ATOM 1908 C C . LEU A 1 263 ? -1.268 7.227 23 1 98.31 263 LEU A C 1
ATOM 1910 O O . LEU A 1 263 ? -1.898 6.441 23.719 1 98.31 263 LEU A O 1
ATOM 1914 N N . ALA A 1 264 ? -0.226 7.891 23.422 1 97.88 264 ALA A N 1
ATOM 1915 C CA . ALA A 1 264 ? 0.339 7.641 24.75 1 97.88 264 ALA A CA 1
ATOM 1916 C C . ALA A 1 264 ? -0.262 8.578 25.797 1 97.88 264 ALA A C 1
ATOM 1918 O O . ALA A 1 264 ? -0.069 8.383 27 1 97.88 264 ALA A O 1
ATOM 1919 N N . ASP A 1 265 ? -0.98 9.594 25.391 1 97.62 265 ASP A N 1
ATOM 1920 C CA . ASP A 1 265 ? -1.493 10.625 26.297 1 97.62 265 ASP A CA 1
ATOM 1921 C C . ASP A 1 265 ? -2.789 10.18 26.969 1 97.62 265 ASP A C 1
ATOM 1923 O O . ASP A 1 265 ? -3.822 10.047 26.297 1 97.62 265 ASP A O 1
ATOM 1927 N N . PRO A 1 266 ? -2.76 10.016 28.281 1 97 266 PRO A N 1
ATOM 1928 C CA . PRO A 1 266 ? -3.943 9.484 28.969 1 97 266 PRO A CA 1
ATOM 1929 C C . PRO A 1 266 ? -5.16 10.398 28.844 1 97 266 PRO A C 1
ATOM 1931 O O . PRO A 1 266 ? -6.289 9.922 28.734 1 97 266 PRO A O 1
ATOM 1934 N N . GLU A 1 267 ? -4.98 11.648 28.812 1 95.94 267 GLU A N 1
ATOM 1935 C CA . GLU A 1 267 ? -6.094 12.586 28.688 1 95.94 267 GLU A CA 1
ATOM 1936 C C . GLU A 1 267 ? -6.746 12.5 27.312 1 95.94 267 GLU A C 1
ATOM 1938 O O . GLU A 1 267 ? -7.973 12.453 27.203 1 95.94 267 GLU A O 1
ATOM 1943 N N . LEU A 1 268 ? -5.93 12.469 26.328 1 97.81 268 LEU A N 1
ATOM 1944 C CA . LEU A 1 268 ? -6.457 12.359 24.969 1 97.81 268 LEU A CA 1
ATOM 1945 C C . LEU A 1 268 ? -7.152 11.023 24.75 1 97.81 268 LEU A C 1
ATOM 1947 O O . LEU A 1 268 ? -8.219 10.961 24.141 1 97.81 268 LEU A O 1
ATOM 1951 N N . LYS A 1 269 ? -6.586 9.992 25.25 1 97.38 269 LYS A N 1
ATOM 1952 C CA . LYS A 1 269 ? -7.156 8.656 25.125 1 97.38 269 LYS A CA 1
ATOM 1953 C C . LYS A 1 269 ? -8.516 8.562 25.797 1 97.38 269 LYS A C 1
ATOM 1955 O O . LYS A 1 269 ? -9.414 7.867 25.328 1 97.38 269 LYS A O 1
ATOM 1960 N N . SER A 1 270 ? -8.609 9.242 26.891 1 96.62 270 SER A N 1
ATOM 1961 C CA . SER A 1 270 ? -9.836 9.172 27.672 1 96.62 270 SER A CA 1
ATOM 1962 C C . SER A 1 270 ? -11.016 9.781 26.922 1 96.62 270 SER A C 1
ATOM 1964 O O . SER A 1 270 ? -12.172 9.508 27.25 1 96.62 270 SER A O 1
ATOM 1966 N N . LEU A 1 271 ? -10.766 10.562 25.922 1 97.38 271 LEU A N 1
ATOM 1967 C CA . LEU A 1 271 ? -11.812 11.219 25.141 1 97.38 271 LEU A CA 1
ATOM 1968 C C . LEU A 1 271 ? -12.375 10.281 24.078 1 97.38 271 LEU A C 1
ATOM 1970 O O . LEU A 1 271 ? -13.398 10.578 23.453 1 97.38 271 LEU A O 1
ATOM 1974 N N . ALA A 1 272 ? -11.766 9.164 23.906 1 97.75 272 ALA A N 1
ATOM 1975 C CA . ALA A 1 272 ? -12.094 8.289 22.797 1 97.75 272 ALA A CA 1
ATOM 1976 C C . ALA A 1 272 ? -13.484 7.684 22.953 1 97.75 272 ALA A C 1
ATOM 1978 O O . ALA A 1 272 ? -13.797 7.109 24 1 97.75 272 ALA A O 1
ATOM 1979 N N . GLY A 1 273 ? -14.258 7.871 21.938 1 97.5 273 GLY A N 1
ATOM 1980 C CA . GLY A 1 273 ? -15.477 7.09 21.797 1 97.5 273 GLY A CA 1
ATOM 1981 C C . GLY A 1 273 ? -15.297 5.852 20.938 1 97.5 273 GLY A C 1
ATOM 1982 O O . GLY A 1 273 ? -16.031 4.871 21.109 1 97.5 273 GLY A O 1
ATOM 1983 N N . ALA A 1 274 ? -14.383 5.914 20.031 1 98.31 274 ALA A N 1
ATOM 1984 C CA . ALA A 1 274 ? -14.062 4.793 19.156 1 98.31 274 ALA A CA 1
ATOM 1985 C C . ALA A 1 274 ? -12.672 4.965 18.547 1 98.31 274 ALA A C 1
ATOM 1987 O O . ALA A 1 274 ? -12.203 6.09 18.359 1 98.31 274 ALA A O 1
ATOM 1988 N N . TRP A 1 275 ? -12.055 3.887 18.266 1 98.75 275 TRP A N 1
ATOM 1989 C CA . TRP A 1 275 ? -10.789 3.83 17.547 1 98.75 275 TRP A CA 1
ATOM 1990 C C . TRP A 1 275 ? -10.945 3.094 16.219 1 98.75 275 TRP A C 1
ATOM 1992 O O . TRP A 1 275 ? -11.328 1.922 16.203 1 98.75 275 TRP A O 1
ATOM 2002 N N . VAL A 1 276 ? -10.617 3.775 15.148 1 98.81 276 VAL A N 1
ATOM 2003 C CA . VAL A 1 276 ? -10.641 3.184 13.82 1 98.81 276 VAL A CA 1
ATOM 2004 C C . VAL A 1 276 ? -9.219 3.051 13.289 1 98.81 276 VAL A C 1
ATOM 2006 O O . VAL A 1 276 ? -8.469 4.031 13.242 1 98.81 276 VAL A O 1
ATOM 2009 N N . LEU A 1 277 ? -8.82 1.866 12.922 1 98.88 277 LEU A N 1
ATOM 2010 C CA . LEU A 1 277 ? -7.512 1.637 12.312 1 98.88 277 LEU A CA 1
ATOM 2011 C C . LEU A 1 277 ? -7.645 1.401 10.812 1 98.88 277 LEU A C 1
ATOM 2013 O O . LEU A 1 277 ? -8.328 0.471 10.383 1 98.88 277 LEU A O 1
ATOM 2017 N N . CYS A 1 278 ? -7.059 2.262 10.07 1 98.75 278 CYS A N 1
ATOM 2018 C CA . CYS A 1 278 ? -6.953 2.053 8.633 1 98.75 278 CYS A CA 1
ATOM 2019 C C . CYS A 1 278 ? -5.645 1.362 8.273 1 98.75 278 CYS A C 1
ATOM 2021 O O . CYS A 1 278 ? -4.566 1.924 8.477 1 98.75 278 CYS A O 1
ATOM 2023 N N . ALA A 1 279 ? -5.758 0.175 7.664 1 98.38 279 ALA A N 1
ATOM 2024 C CA . ALA A 1 279 ? -4.578 -0.63 7.363 1 98.38 279 ALA A CA 1
ATOM 2025 C C . ALA A 1 279 ? -4.48 -0.924 5.867 1 98.38 279 ALA A C 1
ATOM 2027 O O . ALA A 1 279 ? -5.5 -1.11 5.199 1 98.38 279 ALA A O 1
ATOM 2028 N N . ASN A 1 280 ? -3.227 -1.045 5.402 1 95.81 280 ASN A N 1
ATOM 2029 C CA . ASN A 1 280 ? -2.984 -1.232 3.975 1 95.81 280 ASN A CA 1
ATOM 2030 C C . ASN A 1 280 ? -3.133 -2.695 3.568 1 95.81 280 ASN A C 1
ATOM 2032 O O . ASN A 1 280 ? -3.469 -2.996 2.422 1 95.81 280 ASN A O 1
ATOM 2036 N N . ASP A 1 281 ? -2.818 -3.57 4.484 1 96.25 281 ASP A N 1
ATOM 2037 C CA . ASP A 1 281 ? -2.822 -4.996 4.168 1 96.25 281 ASP A CA 1
ATOM 2038 C C . ASP A 1 281 ? -3.076 -5.836 5.418 1 96.25 281 ASP A C 1
ATOM 2040 O O . ASP A 1 281 ? -3.188 -5.297 6.52 1 96.25 281 ASP A O 1
ATOM 2044 N N . PRO A 1 282 ? -3.209 -7.164 5.258 1 96.31 282 PRO A N 1
ATOM 2045 C CA . PRO A 1 282 ? -3.553 -8.023 6.395 1 96.31 282 PRO A CA 1
ATOM 2046 C C . PRO A 1 282 ? -2.496 -7.996 7.496 1 96.31 282 PRO A C 1
ATOM 2048 O O . PRO A 1 282 ? -2.834 -7.984 8.68 1 96.31 282 PRO A O 1
ATOM 2051 N N . VAL A 1 283 ? -1.274 -7.988 7.141 1 98.12 283 VAL A N 1
ATOM 2052 C CA . VAL A 1 283 ? -0.201 -7.977 8.133 1 98.12 283 VAL A CA 1
ATOM 2053 C C . VAL A 1 283 ? -0.222 -6.656 8.898 1 98.12 283 VAL A C 1
ATOM 2055 O O . VAL A 1 283 ? -0.042 -6.637 10.117 1 98.12 283 VAL A O 1
ATOM 2058 N N . GLY A 1 284 ? -0.436 -5.562 8.141 1 98.06 284 GLY A N 1
ATOM 2059 C CA . GLY A 1 284 ? -0.592 -4.27 8.789 1 98.06 284 GLY A CA 1
ATOM 2060 C C . GLY A 1 284 ? -1.789 -4.211 9.71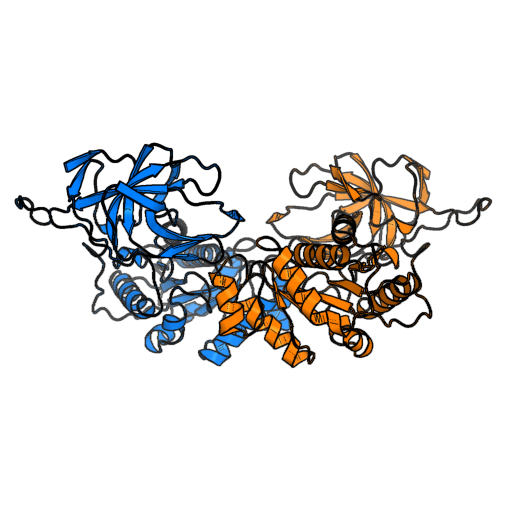9 1 98.06 284 GLY A C 1
ATOM 2061 O O . GLY A 1 284 ? -1.718 -3.605 10.789 1 98.06 284 GLY A O 1
ATOM 2062 N N . ALA A 1 285 ? -2.898 -4.801 9.281 1 98.44 285 ALA A N 1
ATOM 2063 C CA . ALA A 1 285 ? -4.09 -4.84 10.125 1 98.44 285 ALA A CA 1
ATOM 2064 C C . ALA A 1 285 ? -3.82 -5.613 11.414 1 98.44 285 ALA A C 1
ATOM 2066 O O . ALA A 1 285 ? -4.059 -5.102 12.516 1 98.44 285 ALA A O 1
ATOM 2067 N N . SER A 1 286 ? -3.287 -6.812 11.266 1 98.44 286 SER A N 1
ATOM 2068 C CA . SER A 1 286 ? -3.002 -7.664 12.414 1 98.44 286 SER A CA 1
ATOM 2069 C C . SER A 1 286 ? -1.952 -7.031 13.32 1 98.44 286 SER A C 1
ATOM 2071 O O . SER A 1 286 ? -2.15 -6.938 14.539 1 98.44 286 SER A O 1
ATOM 2073 N N . GLY A 1 287 ? -0.879 -6.598 12.766 1 98 287 GLY A N 1
ATOM 2074 C CA . GLY A 1 287 ? 0.198 -5.98 13.523 1 98 287 GLY A CA 1
ATOM 2075 C C . GLY A 1 287 ? -0.205 -4.676 14.18 1 98 287 GLY A C 1
ATOM 2076 O O . GLY A 1 287 ? 0.23 -4.375 15.297 1 98 287 GLY A O 1
ATOM 2077 N N . GLY A 1 288 ? -0.979 -3.871 13.461 1 98.62 288 GLY A N 1
ATOM 2078 C CA . GLY A 1 288 ? -1.436 -2.6 14 1 98.62 288 GLY A CA 1
ATOM 2079 C C . GLY A 1 288 ? -2.344 -2.756 15.203 1 98.62 288 GLY A C 1
ATOM 2080 O O . GLY A 1 288 ? -2.166 -2.074 16.219 1 98.62 288 GLY A O 1
ATOM 2081 N N . VAL A 1 289 ? -3.328 -3.68 15.109 1 98.69 289 VAL A N 1
ATOM 2082 C CA . VAL A 1 289 ? -4.246 -3.941 16.203 1 98.69 289 VAL A CA 1
ATOM 2083 C C . VAL A 1 289 ? -3.465 -4.418 17.438 1 98.69 289 VAL A C 1
ATOM 2085 O O . VAL A 1 289 ? -3.684 -3.936 18.547 1 98.69 289 VAL A O 1
ATOM 2088 N N . ARG A 1 290 ? -2.551 -5.285 17.203 1 98.25 290 ARG A N 1
ATOM 2089 C CA . ARG A 1 290 ? -1.736 -5.812 18.281 1 98.25 290 ARG A CA 1
ATOM 2090 C C . ARG A 1 290 ? -0.886 -4.715 18.922 1 98.25 290 ARG A C 1
ATOM 2092 O O . ARG A 1 290 ? -0.8 -4.617 20.141 1 98.25 290 ARG A O 1
ATOM 2099 N N . HIS A 1 291 ? -0.26 -3.918 18.125 1 98.31 291 HIS A N 1
ATOM 2100 C CA . HIS A 1 291 ? 0.604 -2.844 18.609 1 98.31 291 HIS A CA 1
ATOM 2101 C C . HIS A 1 291 ? -0.176 -1.849 19.469 1 98.31 291 HIS A C 1
ATOM 2103 O O . HIS A 1 291 ? 0.281 -1.457 20.531 1 98.31 291 HIS A O 1
ATOM 2109 N N . LEU A 1 292 ? -1.326 -1.443 18.953 1 98.75 292 LEU A N 1
ATOM 2110 C CA . LEU A 1 292 ? -2.145 -0.484 19.688 1 98.75 292 LEU A CA 1
ATOM 2111 C C . LEU A 1 292 ? -2.561 -1.046 21.047 1 98.75 292 LEU A C 1
ATOM 2113 O O . LEU A 1 292 ? -2.543 -0.332 22.047 1 98.75 292 LEU A O 1
ATOM 2117 N N . ARG A 1 293 ? -2.885 -2.293 21.062 1 98.56 293 ARG A N 1
ATOM 2118 C CA . ARG A 1 293 ? -3.289 -2.943 22.297 1 98.56 293 ARG A CA 1
ATOM 2119 C C . ARG A 1 293 ? -2.113 -3.059 23.266 1 98.56 293 ARG A C 1
ATOM 2121 O O . ARG A 1 293 ? -2.213 -2.652 24.422 1 98.56 293 ARG A O 1
ATOM 2128 N N . GLU A 1 294 ? -1.014 -3.543 22.797 1 98.19 294 GLU A N 1
ATOM 2129 C CA . GLU A 1 294 ? 0.105 -3.881 23.672 1 98.19 294 GLU A CA 1
ATOM 2130 C C . GLU A 1 294 ? 0.859 -2.631 24.125 1 98.19 294 GLU A C 1
ATOM 2132 O O . GLU A 1 294 ? 1.253 -2.516 25.281 1 98.19 294 GLU A O 1
ATOM 2137 N N . ALA A 1 295 ? 1.051 -1.669 23.25 1 97.75 295 ALA A N 1
ATOM 2138 C CA . ALA A 1 295 ? 1.898 -0.515 23.547 1 97.75 295 ALA A CA 1
ATOM 2139 C C . ALA A 1 295 ? 1.106 0.586 24.234 1 97.75 295 ALA A C 1
ATOM 2141 O O . ALA A 1 295 ? 1.657 1.34 25.047 1 97.75 295 ALA A O 1
ATOM 2142 N N . TYR A 1 296 ? -0.207 0.616 23.953 1 98.38 296 TYR A N 1
ATOM 2143 C CA . TYR A 1 296 ? -0.927 1.799 24.406 1 98.38 296 TYR A CA 1
ATOM 2144 C C . TYR A 1 296 ? -2.191 1.408 25.172 1 98.38 296 TYR A C 1
ATOM 2146 O O . TYR A 1 296 ? -2.9 2.271 25.688 1 98.38 296 TYR A O 1
ATOM 2154 N N . GLY A 1 297 ? -2.512 0.132 25.203 1 98.31 297 GLY A N 1
ATOM 2155 C CA . GLY A 1 297 ? -3.744 -0.297 25.859 1 98.31 297 GLY A CA 1
ATOM 2156 C C . GLY A 1 297 ? -4.988 0.135 25.109 1 98.31 297 GLY A C 1
ATOM 2157 O O . GLY A 1 297 ? -6.039 0.358 25.703 1 98.31 297 GLY A O 1
ATOM 2158 N N . ILE A 1 298 ? -4.875 0.295 23.828 1 98.62 298 ILE A N 1
ATOM 2159 C CA . ILE A 1 298 ? -5.984 0.762 23 1 98.62 298 ILE A CA 1
ATOM 2160 C C . ILE A 1 298 ? -6.641 -0.423 22.297 1 98.62 298 ILE A C 1
ATOM 2162 O O . ILE A 1 298 ? -5.969 -1.187 21.594 1 98.62 298 ILE A O 1
ATOM 2166 N N . GLU A 1 299 ? -7.906 -0.596 22.484 1 98.38 299 GLU A N 1
ATOM 2167 C CA . GLU A 1 299 ? -8.688 -1.605 21.766 1 98.38 299 GLU A CA 1
ATOM 2168 C C . GLU A 1 299 ? -9.344 -1.02 20.516 1 98.38 299 GLU A C 1
ATOM 2170 O O . GLU A 1 299 ? -10.25 -0.186 20.625 1 98.38 299 GLU A O 1
ATOM 2175 N N . VAL A 1 300 ? -8.938 -1.461 19.391 1 98.69 300 VAL A N 1
ATOM 2176 C CA . VAL A 1 300 ? -9.477 -0.988 18.109 1 98.69 300 VAL A CA 1
ATOM 2177 C C . VAL A 1 300 ? -10.922 -1.445 17.969 1 98.69 300 VAL A C 1
ATOM 2179 O O . VAL A 1 300 ? -11.258 -2.592 18.281 1 98.69 300 VAL A O 1
ATOM 2182 N N . ASP A 1 301 ? -11.742 -0.587 17.484 1 98.44 301 ASP A N 1
ATOM 2183 C CA . ASP A 1 301 ? -13.164 -0.904 17.344 1 98.44 301 ASP A CA 1
ATOM 2184 C C . ASP A 1 301 ? -13.484 -1.391 15.938 1 98.44 301 ASP A C 1
ATOM 2186 O O . ASP A 1 301 ? -14.359 -2.24 15.75 1 98.44 301 ASP A O 1
ATOM 2190 N N . VAL A 1 302 ? -12.828 -0.768 14.969 1 98.56 302 VAL A N 1
ATOM 2191 C CA . VAL A 1 302 ? -13.117 -1.066 13.57 1 98.56 302 VAL A CA 1
ATOM 2192 C C . VAL A 1 302 ? -11.836 -0.958 12.742 1 98.56 302 VAL A C 1
ATOM 2194 O O . VAL A 1 302 ? -11 -0.088 12.992 1 98.56 302 VAL A O 1
ATOM 2197 N N . VAL A 1 303 ? -11.695 -1.854 11.797 1 98.75 303 VAL A N 1
ATOM 2198 C CA . VAL A 1 303 ? -10.617 -1.76 10.828 1 98.75 303 VAL A CA 1
ATOM 2199 C C . VAL A 1 303 ? -11.172 -1.371 9.461 1 98.75 303 VAL A C 1
ATOM 2201 O O . VAL A 1 303 ? -12.219 -1.882 9.047 1 98.75 303 VAL A O 1
ATOM 2204 N N . ALA A 1 304 ? -10.555 -0.433 8.812 1 98.5 304 ALA A N 1
ATOM 2205 C CA . ALA A 1 304 ? -10.867 0.015 7.461 1 98.5 304 ALA A CA 1
ATOM 2206 C C . ALA A 1 304 ? -9.602 0.122 6.613 1 98.5 304 ALA A C 1
ATOM 2208 O O . ALA A 1 304 ? -8.531 -0.321 7.027 1 98.5 304 ALA A O 1
ATOM 2209 N N . GLY A 1 305 ? -9.742 0.65 5.426 1 97.38 305 GLY A N 1
ATOM 2210 C CA . GLY A 1 305 ? -8.602 0.805 4.535 1 97.38 305 GLY A CA 1
ATOM 2211 C C . GLY A 1 305 ? -8.469 -0.324 3.531 1 97.38 305 GLY A C 1
ATOM 2212 O O . GLY A 1 305 ? -9.344 -1.185 3.439 1 97.38 305 GLY A O 1
ATOM 2213 N N . PRO A 1 306 ? -7.367 -0.332 2.793 1 95.94 306 PRO A N 1
ATOM 2214 C CA . PRO A 1 306 ? -7.148 -1.311 1.726 1 95.94 306 PRO A CA 1
ATOM 2215 C C . PRO A 1 306 ? -7.145 -2.75 2.236 1 95.94 306 PRO A C 1
ATOM 2217 O O . PRO A 1 306 ? -7.449 -3.678 1.48 1 95.94 306 PRO A O 1
ATOM 2220 N N . ALA A 1 307 ? -6.832 -2.986 3.455 1 96.69 307 ALA A N 1
ATOM 2221 C CA . ALA A 1 307 ? -6.898 -4.32 4.051 1 96.69 307 ALA A CA 1
ATOM 2222 C C . ALA A 1 307 ? -8.32 -4.867 4.012 1 96.69 307 ALA A C 1
ATOM 2224 O O . ALA A 1 307 ? -8.539 -6.059 4.234 1 96.69 307 ALA A O 1
ATOM 2225 N N . THR A 1 308 ? -9.297 -3.99 3.658 1 96.62 308 THR A N 1
ATOM 2226 C CA . THR A 1 308 ? -10.703 -4.383 3.652 1 96.62 308 THR A CA 1
ATOM 2227 C C . THR A 1 308 ? -11.336 -4.109 2.289 1 96.62 308 THR A C 1
ATOM 2229 O O . THR A 1 308 ? -12.547 -3.896 2.191 1 96.62 308 THR A O 1
ATOM 2232 N N . ASP A 1 309 ? -10.594 -4.09 1.245 1 92.44 309 ASP A N 1
ATOM 2233 C CA . ASP A 1 309 ? -11.016 -3.633 -0.076 1 92.44 309 ASP A CA 1
ATOM 2234 C C . ASP A 1 309 ? -12.102 -4.543 -0.651 1 92.44 309 ASP A C 1
ATOM 2236 O O . ASP A 1 309 ? -12.867 -4.125 -1.52 1 92.44 309 ASP A O 1
ATOM 2240 N N . ASN A 1 310 ? -12.117 -5.852 -0.277 1 92.75 310 ASN A N 1
ATOM 2241 C CA . ASN A 1 310 ? -13.125 -6.801 -0.733 1 92.75 310 ASN A CA 1
ATOM 2242 C C . ASN A 1 310 ? -13.43 -7.848 0.332 1 92.75 310 ASN A C 1
ATOM 2244 O O . ASN A 1 310 ? -13.008 -7.715 1.48 1 92.75 310 ASN A O 1
ATOM 2248 N N . ALA A 1 311 ? -14.141 -8.875 -0.052 1 93.25 311 ALA A N 1
ATOM 2249 C CA . ALA A 1 311 ? -14.609 -9.844 0.93 1 93.25 311 ALA A CA 1
ATOM 2250 C C . ALA A 1 311 ? -13.445 -10.648 1.508 1 93.25 311 ALA A C 1
ATOM 2252 O O . ALA A 1 311 ? -13.469 -11.039 2.678 1 93.25 311 ALA A O 1
ATOM 2253 N N . VAL A 1 312 ? -12.461 -10.844 0.742 1 92.31 312 VAL A N 1
ATOM 2254 C CA . VAL A 1 312 ? -11.281 -11.578 1.205 1 92.31 312 VAL A CA 1
ATOM 2255 C C . VAL A 1 312 ? -10.648 -10.844 2.385 1 92.31 312 VAL A C 1
ATOM 2257 O O . VAL A 1 312 ? -10.383 -11.445 3.428 1 92.31 312 VAL A O 1
ATOM 2260 N N . GLY A 1 313 ? -10.438 -9.547 2.238 1 94.5 313 GLY A N 1
ATOM 2261 C CA . GLY A 1 313 ? -9.844 -8.742 3.293 1 94.5 313 GLY A CA 1
ATOM 2262 C C . GLY A 1 313 ? -10.734 -8.602 4.512 1 94.5 313 GLY A C 1
ATOM 2263 O O . GLY A 1 313 ? -10.266 -8.703 5.645 1 94.5 313 GLY A O 1
ATOM 2264 N N . VAL A 1 314 ? -12.008 -8.375 4.27 1 96.31 314 VAL A N 1
ATOM 2265 C CA . VAL A 1 314 ? -12.961 -8.203 5.359 1 96.31 314 VAL A CA 1
ATOM 2266 C C . VAL A 1 314 ? -13.031 -9.484 6.191 1 96.31 314 VAL A C 1
ATOM 2268 O O . VAL A 1 314 ? -12.977 -9.438 7.422 1 96.31 314 VAL A O 1
ATOM 2271 N N . ARG A 1 315 ? -13.086 -10.625 5.516 1 95.81 315 ARG A N 1
ATOM 2272 C CA . ARG A 1 315 ? -13.133 -11.906 6.207 1 95.81 315 ARG A CA 1
ATOM 2273 C C . ARG A 1 315 ? -11.875 -12.133 7.039 1 95.81 315 ARG A C 1
ATOM 2275 O O . ARG A 1 315 ? -11.953 -12.609 8.172 1 95.81 315 ARG A O 1
ATOM 2282 N N . PHE A 1 316 ? -10.789 -11.805 6.52 1 95.44 316 PHE A N 1
ATOM 2283 C CA . PHE A 1 316 ? -9.539 -11.953 7.258 1 95.44 316 PHE A CA 1
ATOM 2284 C C . PHE A 1 316 ? -9.57 -11.141 8.547 1 95.44 316 PHE A C 1
ATOM 2286 O O . PHE A 1 316 ? -9.258 -11.656 9.617 1 95.44 316 PHE A O 1
ATOM 2293 N N . VAL A 1 317 ? -9.914 -9.844 8.445 1 98.06 317 VAL A N 1
ATOM 2294 C CA . VAL A 1 317 ? -9.898 -8.953 9.602 1 98.06 317 VAL A CA 1
ATOM 2295 C C . VAL A 1 317 ? -10.914 -9.438 10.641 1 98.06 317 VAL A C 1
ATOM 2297 O O . VAL A 1 317 ? -10.609 -9.508 11.836 1 98.06 317 VAL A O 1
ATOM 2300 N N . GLU A 1 318 ? -12.078 -9.867 10.195 1 98 318 GLU A N 1
ATOM 2301 C CA . GLU A 1 318 ? -13.148 -10.234 11.125 1 98 318 GLU A CA 1
ATOM 2302 C C . GLU A 1 318 ? -12.883 -11.602 11.75 1 98 318 GLU A C 1
ATOM 2304 O O . GLU A 1 318 ? -13.125 -11.797 12.945 1 98 318 GLU A O 1
ATOM 2309 N N . GLN A 1 319 ? -12.273 -12.516 10.984 1 96.44 319 GLN A N 1
ATOM 2310 C CA . GLN A 1 319 ? -12.148 -13.883 11.477 1 96.44 319 GLN A CA 1
ATOM 2311 C C . GLN A 1 319 ? -10.773 -14.125 12.094 1 96.44 319 GLN A C 1
ATOM 2313 O O . GLN A 1 319 ? -10.641 -14.914 13.031 1 96.44 319 GLN A O 1
ATOM 2318 N N . VAL A 1 320 ? -9.805 -13.492 11.555 1 94.56 320 VAL A N 1
ATOM 2319 C CA . VAL A 1 320 ? -8.445 -13.766 12 1 94.56 320 VAL A CA 1
ATOM 2320 C C . VAL A 1 320 ? -8.016 -12.719 13.031 1 94.56 320 VAL A C 1
ATOM 2322 O O . VAL A 1 320 ? -7.516 -13.062 14.102 1 94.56 320 VAL A O 1
ATOM 2325 N N . VAL A 1 321 ? -8.273 -11.469 12.758 1 96.75 321 VAL A N 1
ATOM 2326 C CA . VAL A 1 321 ? -7.887 -10.414 13.688 1 96.75 321 VAL A CA 1
ATOM 2327 C C . VAL A 1 321 ? -8.945 -10.266 14.773 1 96.75 321 VAL A C 1
ATOM 2329 O O . VAL A 1 321 ? -8.633 -9.906 15.914 1 96.75 321 VAL A O 1
ATOM 2332 N N . GLY A 1 322 ? -10.242 -10.5 14.414 1 97.44 322 GLY A N 1
ATOM 2333 C CA . GLY A 1 322 ? -11.32 -10.5 15.391 1 97.44 322 GLY A CA 1
ATOM 2334 C C . GLY A 1 322 ? -11.914 -9.125 15.625 1 97.44 322 GLY A C 1
ATOM 2335 O O . GLY A 1 322 ? -12.352 -8.805 16.734 1 97.44 322 GLY A O 1
ATOM 2336 N N . ILE A 1 323 ? -11.836 -8.227 14.688 1 98.06 323 ILE A N 1
ATOM 2337 C CA . ILE A 1 323 ? -12.336 -6.855 14.766 1 98.06 323 ILE A CA 1
ATOM 2338 C C . ILE A 1 323 ? -13.32 -6.605 13.625 1 98.06 323 ILE A C 1
ATOM 2340 O O . ILE A 1 323 ? -13.094 -7.035 12.492 1 98.06 323 ILE A O 1
ATOM 2344 N N . PRO A 1 324 ? -14.469 -5.902 13.867 1 98.12 324 PRO A N 1
ATOM 2345 C CA . PRO A 1 324 ? -15.312 -5.512 12.742 1 98.12 324 PRO A CA 1
ATOM 2346 C C . PRO A 1 324 ? -14.539 -4.785 11.648 1 98.12 324 PRO A C 1
ATOM 2348 O O . PRO A 1 324 ? -13.641 -3.994 11.945 1 98.12 324 PRO A O 1
ATOM 2351 N N . ALA A 1 325 ? -14.914 -5.062 10.383 1 98.19 325 ALA A N 1
ATOM 2352 C CA . ALA A 1 325 ? -14.188 -4.504 9.25 1 98.19 325 ALA A CA 1
ATOM 2353 C C . ALA A 1 325 ? -15.141 -3.963 8.195 1 98.19 325 ALA A C 1
ATOM 2355 O O . ALA A 1 325 ? -16.141 -4.613 7.855 1 98.19 325 ALA A O 1
ATOM 2356 N N . ARG A 1 326 ? -14.852 -2.74 7.742 1 97.69 326 ARG A N 1
ATOM 2357 C CA . ARG A 1 326 ? -15.594 -2.137 6.641 1 97.69 326 ARG A CA 1
ATOM 2358 C C . ARG A 1 326 ? -14.695 -1.254 5.789 1 97.69 326 ARG A C 1
ATOM 2360 O O . ARG A 1 326 ? -13.844 -0.535 6.32 1 97.69 326 ARG A O 1
ATOM 2367 N N . ASN A 1 327 ? -14.898 -1.349 4.535 1 96.5 327 ASN A N 1
ATOM 2368 C CA . ASN A 1 327 ? -14.164 -0.488 3.615 1 96.5 327 ASN A CA 1
ATOM 2369 C C . ASN A 1 327 ? -14.914 0.81 3.338 1 96.5 327 ASN A C 1
ATOM 2371 O O . ASN A 1 327 ? -16.078 0.783 2.949 1 96.5 327 ASN A O 1
ATOM 2375 N N . ALA A 1 328 ? -14.18 1.909 3.482 1 96.19 328 ALA A N 1
ATOM 2376 C CA . ALA A 1 328 ? -14.82 3.217 3.357 1 96.19 328 ALA A CA 1
ATOM 2377 C C . ALA A 1 328 ? -15.188 3.508 1.907 1 96.19 328 ALA A C 1
ATOM 2379 O O . ALA A 1 328 ? -16.141 4.242 1.64 1 96.19 328 ALA A O 1
ATOM 2380 N N . ARG A 1 329 ? -14.484 2.969 0.945 1 92.06 329 ARG A N 1
ATOM 2381 C CA . ARG A 1 329 ? -14.75 3.219 -0.468 1 92.06 329 ARG A CA 1
ATOM 2382 C C . ARG A 1 329 ? -15.836 2.283 -0.993 1 92.06 329 ARG A C 1
ATOM 2384 O O . ARG A 1 329 ? -16.719 2.707 -1.747 1 92.06 329 ARG A O 1
ATOM 2391 N N . ALA A 1 330 ? -15.789 1.084 -0.544 1 90.81 330 ALA A N 1
ATOM 2392 C CA . ALA A 1 330 ? -16.719 0.07 -1.037 1 90.81 330 ALA A CA 1
ATOM 2393 C C . ALA A 1 330 ? -18.078 0.202 -0.365 1 90.81 330 ALA A C 1
ATOM 2395 O O . ALA A 1 330 ? -19.125 -0.01 -1 1 90.81 330 ALA A O 1
ATOM 2396 N N . ASP A 1 331 ? -18.047 0.554 0.932 1 92.94 331 ASP A N 1
ATOM 2397 C CA . ASP A 1 331 ? -19.297 0.622 1.689 1 92.94 331 ASP A CA 1
ATOM 2398 C C . ASP A 1 331 ? -19.219 1.687 2.781 1 92.94 331 ASP A C 1
ATOM 2400 O O . ASP A 1 331 ? -19.266 1.367 3.971 1 92.94 331 ASP A O 1
ATOM 2404 N N . ALA A 1 332 ? -19.281 2.904 2.375 1 95.06 332 ALA A N 1
ATOM 2405 C CA . ALA A 1 332 ? -19.156 4.055 3.266 1 95.06 332 ALA A CA 1
ATOM 2406 C C . ALA A 1 332 ? -20.281 4.066 4.297 1 95.06 332 ALA A C 1
ATOM 2408 O O . ALA A 1 332 ? -20.047 4.355 5.473 1 95.06 332 ALA A O 1
ATOM 2409 N N . ALA A 1 333 ? -21.453 3.73 3.881 1 95.62 333 ALA A N 1
ATOM 2410 C CA . ALA A 1 333 ? -22.625 3.76 4.758 1 95.62 333 ALA A CA 1
ATOM 2411 C C . ALA A 1 333 ? -22.484 2.75 5.891 1 95.62 333 ALA A C 1
ATOM 2413 O O . ALA A 1 333 ? -22.844 3.039 7.035 1 95.62 333 ALA A O 1
ATOM 2414 N N . ALA A 1 334 ? -21.938 1.575 5.516 1 97 334 ALA A N 1
ATOM 2415 C CA . ALA A 1 334 ? -21.781 0.538 6.531 1 97 334 ALA A CA 1
ATOM 2416 C C . ALA A 1 334 ? -20.734 0.946 7.566 1 97 334 ALA A C 1
ATOM 2418 O O . ALA A 1 334 ? -20.906 0.691 8.766 1 97 334 ALA A O 1
ATOM 2419 N N . LEU A 1 335 ? -19.656 1.532 7.148 1 97.75 335 LEU A N 1
ATOM 2420 C CA . LEU A 1 335 ? -18.641 1.999 8.078 1 97.75 335 LEU A CA 1
ATOM 2421 C C . LEU A 1 335 ? -19.188 3.078 9 1 97.75 335 LEU A C 1
ATOM 2423 O O . LEU A 1 335 ? -19.016 3.01 10.219 1 97.75 335 LEU A O 1
ATOM 2427 N N . GLY A 1 336 ? -19.844 4.066 8.375 1 97.38 336 GLY A N 1
ATOM 2428 C CA . GLY A 1 336 ? -20.469 5.105 9.18 1 97.38 336 GLY A CA 1
ATOM 2429 C C . GLY A 1 336 ? -21.484 4.566 10.172 1 97.38 336 GLY A C 1
ATOM 2430 O O . GLY A 1 336 ? -21.547 5.02 11.312 1 97.38 336 GLY A O 1
ATOM 2431 N N . GLY A 1 337 ? -22.25 3.59 9.711 1 96.62 337 GLY A N 1
ATOM 2432 C CA . GLY A 1 337 ? -23.234 2.982 10.578 1 96.62 337 GLY A CA 1
ATOM 2433 C C . GLY A 1 337 ? -22.641 2.275 11.781 1 96.62 337 GLY A C 1
ATOM 2434 O O . GLY A 1 337 ? -23.156 2.369 12.891 1 96.62 337 GLY A O 1
ATOM 2435 N N . LEU A 1 338 ? -21.578 1.599 11.562 1 96.88 338 LEU A N 1
ATOM 2436 C CA . LEU A 1 338 ? -20.891 0.902 12.641 1 96.88 338 LEU A CA 1
ATOM 2437 C C . LEU A 1 338 ? -20.422 1.886 13.703 1 96.88 338 LEU A C 1
ATOM 2439 O O . LEU A 1 338 ? -20.547 1.621 14.906 1 96.88 338 LEU A O 1
ATOM 2443 N N . ILE A 1 339 ? -19.922 2.992 13.312 1 96.81 339 ILE A N 1
ATOM 2444 C CA . ILE A 1 339 ? -19.375 3.979 14.242 1 96.81 339 ILE A CA 1
ATOM 2445 C C . ILE A 1 339 ? -20.516 4.684 14.969 1 96.81 339 ILE A C 1
ATOM 2447 O O . ILE A 1 339 ? -20.422 4.941 16.172 1 96.81 339 ILE A O 1
ATOM 2451 N N . LEU A 1 340 ? -21.547 5 14.203 1 96.38 340 LEU A N 1
ATOM 2452 C CA . LEU A 1 340 ? -22.703 5.602 14.836 1 96.38 340 LEU A CA 1
ATOM 2453 C C . LEU A 1 340 ? -23.25 4.703 15.945 1 96.38 340 LEU A C 1
ATOM 2455 O O . LEU A 1 340 ? -23.531 5.176 17.047 1 96.38 340 LEU A O 1
ATOM 2459 N N . GLU A 1 341 ? -23.344 3.432 15.633 1 95.69 341 GLU A N 1
ATOM 2460 C CA . GLU A 1 341 ? -23.828 2.48 16.625 1 95.69 341 GLU A CA 1
ATOM 2461 C C . GLU A 1 341 ? -22.906 2.428 17.844 1 95.69 341 GLU A C 1
ATOM 2463 O O . GLU A 1 341 ? -23.375 2.354 18.984 1 95.69 341 GLU A O 1
ATOM 2468 N N . LYS A 1 342 ? -21.656 2.488 17.609 1 95.12 342 LYS A N 1
ATOM 2469 C CA . LYS A 1 342 ? -20.641 2.367 18.656 1 95.12 342 LYS A CA 1
ATOM 2470 C C . LYS A 1 342 ? -20.672 3.578 19.578 1 95.12 342 LYS A C 1
ATOM 2472 O O . LYS A 1 342 ? -20.5 3.441 20.797 1 95.12 342 LYS A O 1
ATOM 2477 N N . ILE A 1 343 ? -20.891 4.758 19.031 1 95 343 ILE A N 1
ATOM 2478 C CA . ILE A 1 343 ? -20.688 5.945 19.859 1 95 343 ILE A CA 1
ATOM 2479 C C . ILE A 1 343 ? -22.031 6.488 20.312 1 95 343 ILE A C 1
ATOM 2481 O O . ILE A 1 343 ? -22.094 7.41 21.125 1 95 343 ILE A O 1
ATOM 2485 N N . ALA A 1 344 ? -23.141 5.961 19.844 1 90.88 344 ALA A N 1
ATOM 2486 C CA . ALA A 1 344 ? -24.5 6.434 20.109 1 90.88 344 ALA A CA 1
ATOM 2487 C C . ALA A 1 344 ? -24.734 6.566 21.609 1 90.88 344 ALA A C 1
ATOM 2489 O O . ALA A 1 344 ? -25.297 7.559 22.078 1 90.88 344 ALA A O 1
ATOM 2490 N N . PRO A 1 345 ? -24.281 5.574 22.391 1 89.62 345 PRO A N 1
ATOM 2491 C CA . PRO A 1 345 ? -24.516 5.676 23.828 1 89.62 345 PRO A CA 1
ATOM 2492 C C . PRO A 1 345 ? -23.844 6.891 24.469 1 89.62 345 PRO A C 1
ATOM 2494 O O . PRO A 1 345 ? -24.219 7.324 25.547 1 89.62 345 PRO A O 1
ATOM 2497 N N . LYS A 1 346 ? -22.875 7.402 23.797 1 90.88 346 LYS A N 1
ATOM 2498 C CA . LYS A 1 346 ? -22.109 8.523 24.328 1 90.88 346 LYS A CA 1
ATOM 2499 C C . LYS A 1 346 ? -22.594 9.852 23.766 1 90.88 346 LYS A C 1
ATOM 2501 O O . LYS A 1 346 ? -22.062 10.906 24.109 1 90.88 346 LYS A O 1
ATOM 2506 N N . LEU A 1 347 ? -23.562 9.633 22.891 1 89.56 347 LEU A N 1
ATOM 2507 C CA . LEU A 1 347 ? -24.047 10.836 22.219 1 89.56 347 LEU A CA 1
ATOM 2508 C C . LEU A 1 347 ? -25.359 11.312 22.812 1 89.56 347 LEU A C 1
ATOM 2510 O O . LEU A 1 347 ? -26.141 10.508 23.344 1 89.56 347 LEU A O 1
ATOM 2514 N N . GLY A 1 348 ? -25.516 12.578 23.109 1 74.81 348 GLY A N 1
ATOM 2515 C CA . GLY A 1 348 ? -26.812 13.117 23.5 1 74.81 348 GLY A CA 1
ATOM 2516 C C . GLY A 1 348 ? -27.844 13.016 22.391 1 74.81 348 GLY A C 1
ATOM 2517 O O . GLY A 1 348 ? -27.656 12.281 21.422 1 74.81 348 GLY A O 1
ATOM 2518 N N . ALA A 1 349 ? -29.094 13.469 22.672 1 70 349 ALA A N 1
ATOM 2519 C CA . ALA A 1 349 ? -30.156 13.484 21.672 1 70 349 ALA A CA 1
ATOM 2520 C C . ALA A 1 349 ? -29.781 14.336 20.469 1 70 349 ALA A C 1
ATOM 2522 O O . ALA A 1 349 ? -29.172 15.398 20.609 1 70 349 ALA A O 1
ATOM 2523 N N . GLY A 1 350 ? -29.484 13.734 19.297 1 61.22 350 GLY A N 1
ATOM 2524 C CA . GLY A 1 350 ? -29.172 14.438 18.062 1 61.22 350 GLY A CA 1
ATOM 2525 C C . GLY A 1 350 ? -30.078 15.625 17.797 1 61.22 350 GLY A C 1
ATOM 2526 O O . GLY A 1 350 ? -31.047 15.836 18.516 1 61.22 350 GLY A O 1
ATOM 2527 N N . ARG A 1 351 ? -29.625 16.609 16.859 1 57.38 351 ARG A N 1
ATOM 2528 C CA . ARG A 1 351 ? -30.453 17.75 16.469 1 57.38 351 ARG A CA 1
ATOM 2529 C C . ARG A 1 351 ? -31.719 17.281 15.75 1 57.38 351 ARG A C 1
ATOM 2531 O O . ARG A 1 351 ? -31.656 16.391 14.906 1 57.38 351 ARG A O 1
ATOM 2538 N N . LYS A 1 352 ? -33 17.359 16.5 1 48.31 352 LYS A N 1
ATOM 2539 C CA . LYS A 1 352 ? -34.25 17.156 15.773 1 48.31 352 LYS A CA 1
ATOM 2540 C C . LYS A 1 352 ? -34.344 18.047 14.539 1 48.31 352 LYS A C 1
ATOM 2542 O O . LYS A 1 352 ? -34 19.234 14.602 1 48.31 352 LYS A O 1
ATOM 2547 N N . SER A 1 353 ? -34.281 17.344 13.18 1 38.88 353 SER A N 1
ATOM 2548 C CA . SER A 1 353 ? -34.625 18.188 12.031 1 38.88 353 SER A CA 1
ATOM 2549 C C . SER A 1 353 ? -35.781 19.109 12.359 1 38.88 353 SER A C 1
ATOM 2551 O O . SER A 1 353 ? -36.719 18.75 13.094 1 38.88 353 SER A O 1
ATOM 2553 N N . MET B 1 1 ? -16.578 -30.172 -31.688 1 88.44 1 MET B N 1
ATOM 2554 C CA . MET B 1 1 ? -16.672 -28.953 -32.5 1 88.44 1 MET B CA 1
ATOM 2555 C C . MET B 1 1 ? -15.305 -28.297 -32.625 1 88.44 1 MET B C 1
ATOM 2557 O O . MET B 1 1 ? -14.523 -28.25 -31.672 1 88.44 1 MET B O 1
ATOM 2561 N N . LYS B 1 2 ? -14.992 -27.922 -33.812 1 93.19 2 LYS B N 1
ATOM 2562 C CA . LYS B 1 2 ? -13.734 -27.234 -34.094 1 93.19 2 LYS B CA 1
ATOM 2563 C C . LYS B 1 2 ? -13.914 -25.719 -34.062 1 93.19 2 LYS B C 1
ATOM 2565 O O . LYS B 1 2 ? -14.867 -25.188 -34.625 1 93.19 2 LYS B O 1
ATOM 2570 N N . VAL B 1 3 ? -13 -25.062 -33.281 1 95.19 3 VAL B N 1
ATOM 2571 C CA . VAL B 1 3 ? -13.117 -23.625 -33.125 1 95.19 3 VAL B CA 1
ATOM 2572 C C . VAL B 1 3 ? -11.758 -22.969 -33.312 1 95.19 3 VAL B C 1
ATOM 2574 O O . VAL B 1 3 ? -10.734 -23.5 -32.875 1 95.19 3 VAL B O 1
ATOM 2577 N N . PHE B 1 4 ? -11.734 -21.828 -34.031 1 96.88 4 PHE B N 1
ATOM 2578 C CA . PHE B 1 4 ? -10.555 -20.969 -34.094 1 96.88 4 PHE B CA 1
ATOM 2579 C C . PHE B 1 4 ? -10.523 -19.984 -32.938 1 96.88 4 PHE B C 1
ATOM 2581 O O . PHE B 1 4 ? -11.484 -19.234 -32.75 1 96.88 4 PHE B O 1
ATOM 2588 N N . VAL B 1 5 ? -9.469 -20.016 -32.219 1 97.19 5 VAL B N 1
ATOM 2589 C CA . VAL B 1 5 ? -9.391 -19.203 -31 1 97.19 5 VAL B CA 1
ATOM 2590 C C . VAL B 1 5 ? -8.547 -17.953 -31.281 1 97.19 5 VAL B C 1
ATOM 2592 O O . VAL B 1 5 ? -7.555 -18.016 -32 1 97.19 5 VAL B O 1
ATOM 2595 N N . ASP B 1 6 ? -8.891 -16.828 -30.719 1 97.12 6 ASP B N 1
ATOM 2596 C CA . ASP B 1 6 ? -8.195 -15.555 -30.891 1 97.12 6 ASP B CA 1
ATOM 2597 C C . ASP B 1 6 ? -6.992 -15.445 -29.969 1 97.12 6 ASP B C 1
ATOM 2599 O O . ASP B 1 6 ? -5.969 -14.867 -30.328 1 97.12 6 ASP B O 1
ATOM 2603 N N . LYS B 1 7 ? -7.102 -15.938 -28.766 1 97.44 7 LYS B N 1
ATOM 2604 C CA . LYS B 1 7 ? -6.062 -15.812 -27.75 1 97.44 7 LYS B CA 1
ATOM 2605 C C . LYS B 1 7 ? -5.984 -17.062 -26.875 1 97.44 7 LYS B C 1
ATOM 2607 O O . LYS B 1 7 ? -7.008 -17.672 -26.562 1 97.44 7 LYS B O 1
ATOM 2612 N N . VAL B 1 8 ? -4.812 -17.469 -26.516 1 97.88 8 VAL B N 1
ATOM 2613 C CA . VAL B 1 8 ? -4.555 -18.594 -25.625 1 97.88 8 VAL B CA 1
ATOM 2614 C C . VAL B 1 8 ? -3.848 -18.094 -24.359 1 97.88 8 VAL B C 1
ATOM 2616 O O . VAL B 1 8 ? -2.729 -17.578 -24.438 1 97.88 8 VAL B O 1
ATOM 2619 N N . GLY B 1 9 ? -4.531 -18.312 -23.219 1 98.38 9 GLY B N 1
ATOM 2620 C CA . GLY B 1 9 ? -3.99 -17.812 -21.969 1 98.38 9 GLY B CA 1
ATOM 2621 C C . GLY B 1 9 ? -2.781 -18.594 -21.484 1 98.38 9 GLY B C 1
ATOM 2622 O O . GLY B 1 9 ? -2.676 -19.797 -21.719 1 98.38 9 GLY B O 1
ATOM 2623 N N . SER B 1 10 ? -1.967 -17.906 -20.719 1 98.31 10 SER B N 1
ATOM 2624 C CA . SER B 1 10 ? -0.719 -18.5 -20.25 1 98.31 10 SER B CA 1
ATOM 2625 C C . SER B 1 10 ? -0.984 -19.641 -19.281 1 98.31 10 SER B C 1
ATOM 2627 O O . SER B 1 10 ? -0.139 -20.516 -19.094 1 98.31 10 SER B O 1
ATOM 2629 N N . VAL B 1 11 ? -2.166 -19.656 -18.672 1 98.56 11 VAL B N 1
ATOM 2630 C CA . VAL B 1 11 ? -2.514 -20.688 -17.703 1 98.56 11 VAL B CA 1
ATOM 2631 C C . VAL B 1 11 ? -2.494 -22.062 -18.391 1 98.56 11 VAL B C 1
ATOM 2633 O O . VAL B 1 11 ? -2.32 -23.094 -17.734 1 98.56 11 VAL B O 1
ATOM 2636 N N . THR B 1 12 ? -2.596 -22.125 -19.734 1 98 12 THR B N 1
ATOM 2637 C CA . THR B 1 12 ? -2.691 -23.391 -20.453 1 98 12 THR B CA 1
ATOM 2638 C C . THR B 1 12 ? -1.355 -23.75 -21.094 1 98 12 THR B C 1
ATOM 2640 O O . THR B 1 12 ? -1.29 -24.641 -21.953 1 98 12 THR B O 1
ATOM 2643 N N . ARG B 1 13 ? -0.297 -23.141 -20.703 1 95.88 13 ARG B N 1
ATOM 2644 C CA . ARG B 1 13 ? 0.993 -23.219 -21.391 1 95.88 13 ARG B CA 1
ATOM 2645 C C . ARG B 1 13 ? 1.528 -24.641 -21.375 1 95.88 13 ARG B C 1
ATOM 2647 O O . ARG B 1 13 ? 2.275 -25.031 -22.281 1 95.88 13 ARG B O 1
ATOM 2654 N N . ASN B 1 14 ? 1.139 -25.453 -20.453 1 95 14 ASN B N 1
ATOM 2655 C CA . ASN B 1 14 ? 1.619 -26.828 -20.375 1 95 14 ASN B CA 1
ATOM 2656 C C . ASN B 1 14 ? 1.129 -27.656 -21.547 1 95 14 ASN B C 1
ATOM 2658 O O . ASN B 1 14 ? 1.652 -28.75 -21.797 1 95 14 ASN B O 1
ATOM 2662 N N . LEU B 1 15 ? 0.123 -27.203 -22.281 1 94.81 15 LEU B N 1
ATOM 2663 C CA . LEU B 1 15 ? -0.561 -28.031 -23.266 1 94.81 15 LEU B CA 1
ATOM 2664 C C . LEU B 1 15 ? -0.032 -27.766 -24.672 1 94.81 15 LEU B C 1
ATOM 2666 O O . LEU B 1 15 ? -0.252 -28.562 -25.578 1 94.81 15 LEU B O 1
ATOM 2670 N N . GLY B 1 16 ? 0.634 -26.594 -24.891 1 93 16 GLY B N 1
ATOM 2671 C CA . GLY B 1 16 ? 1.12 -26.25 -26.219 1 93 16 GLY B CA 1
ATOM 2672 C C . GLY B 1 16 ? 0.015 -26.156 -27.25 1 93 16 GLY B C 1
ATOM 2673 O O . GLY B 1 16 ? 0.158 -26.672 -28.359 1 93 16 GLY B O 1
ATOM 2674 N N . LEU B 1 17 ? -1.059 -25.531 -26.906 1 93.12 17 LEU B N 1
ATOM 2675 C CA . LEU B 1 17 ? -2.227 -25.453 -27.766 1 93.12 17 LEU B CA 1
ATOM 2676 C C . LEU B 1 17 ? -1.983 -24.5 -28.938 1 93.12 17 LEU B C 1
ATOM 2678 O O . LEU B 1 17 ? -1.342 -23.453 -28.75 1 93.12 17 LEU B O 1
ATOM 2682 N N . GLY B 1 18 ? -2.5 -24.859 -30.062 1 90.62 18 GLY B N 1
ATOM 2683 C CA . GLY B 1 18 ? -2.555 -23.953 -31.203 1 90.62 18 GLY B CA 1
ATOM 2684 C C . GLY B 1 18 ? -3.82 -23.109 -31.234 1 90.62 18 GLY B C 1
ATOM 2685 O O . GLY B 1 18 ? -4.547 -23.047 -30.234 1 90.62 18 GLY B O 1
ATOM 2686 N N . ARG B 1 19 ? -4.129 -22.5 -32.344 1 91.62 19 ARG B N 1
ATOM 2687 C CA . ARG B 1 19 ? -5.27 -21.594 -32.469 1 91.62 19 ARG B CA 1
ATOM 2688 C C . ARG B 1 19 ? -6.523 -22.344 -32.906 1 91.62 19 ARG B C 1
ATOM 2690 O O . ARG B 1 19 ? -7.625 -21.781 -32.875 1 91.62 19 ARG B O 1
ATOM 2697 N N . THR B 1 20 ? -6.344 -23.516 -33.375 1 94.62 20 THR B N 1
ATOM 2698 C CA . THR B 1 20 ? -7.504 -24.359 -33.656 1 94.62 20 THR B CA 1
ATOM 2699 C C . THR B 1 20 ? -7.637 -25.453 -32.594 1 94.62 20 THR B C 1
ATOM 2701 O O . THR B 1 20 ? -6.727 -26.266 -32.406 1 94.62 20 THR B O 1
ATOM 2704 N N . VAL B 1 21 ? -8.82 -25.453 -31.922 1 95.88 21 VAL B N 1
ATOM 2705 C CA . VAL B 1 21 ? -9.023 -26.438 -30.859 1 95.88 21 VAL B CA 1
ATOM 2706 C C . VAL B 1 21 ? -10.336 -27.172 -31.078 1 95.88 21 VAL B C 1
ATOM 2708 O O . VAL B 1 21 ? -11.234 -26.672 -31.766 1 95.88 21 VAL B O 1
ATOM 2711 N N . HIS B 1 22 ? -10.336 -28.359 -30.578 1 96.12 22 HIS B N 1
ATOM 2712 C CA . HIS B 1 22 ? -11.555 -29.156 -30.547 1 96.12 22 HIS B CA 1
ATOM 2713 C C . HIS B 1 22 ? -12.234 -29.062 -29.188 1 96.12 22 HIS B C 1
ATOM 2715 O O . HIS B 1 22 ? -11.57 -29.125 -28.156 1 96.12 22 HIS B O 1
ATOM 2721 N N . LEU B 1 23 ? -13.586 -28.922 -29.25 1 97.12 23 LEU B N 1
ATOM 2722 C CA . LEU B 1 23 ? -14.312 -28.719 -28 1 97.12 23 LEU B CA 1
ATOM 2723 C C . LEU B 1 23 ? -15.273 -29.875 -27.75 1 97.12 23 LEU B C 1
ATOM 2725 O O . LEU B 1 23 ? -15.922 -30.375 -28.672 1 97.12 23 LEU B O 1
ATOM 2729 N N . ALA B 1 24 ? -15.25 -30.281 -26.562 1 95.88 24 ALA B N 1
ATOM 2730 C CA . ALA B 1 24 ? -16.312 -31.156 -26.078 1 95.88 24 ALA B CA 1
ATOM 2731 C C . ALA B 1 24 ? -17.531 -30.359 -25.625 1 95.88 24 ALA B C 1
ATOM 2733 O O . ALA B 1 24 ? -17.406 -29.234 -25.156 1 95.88 24 ALA B O 1
ATOM 2734 N N . SER B 1 25 ? -18.719 -31.016 -25.703 1 92.12 25 SER B N 1
ATOM 2735 C CA . SER B 1 25 ? -19.969 -30.359 -25.312 1 92.12 25 SER B CA 1
ATOM 2736 C C . SER B 1 25 ? -20.172 -30.422 -23.797 1 92.12 25 SER B C 1
ATOM 2738 O O . SER B 1 25 ? -20.969 -29.656 -23.234 1 92.12 25 SER B O 1
ATOM 2740 N N . GLU B 1 26 ? -19.484 -31.297 -23.203 1 95.06 26 GLU B N 1
ATOM 2741 C CA . GLU B 1 26 ? -19.516 -31.406 -21.75 1 95.06 26 GLU B CA 1
ATOM 2742 C C . GLU B 1 26 ? -18.266 -30.797 -21.125 1 95.06 26 GLU B C 1
ATOM 2744 O O . GLU B 1 26 ? -17.156 -30.969 -21.641 1 95.06 26 GLU B O 1
ATOM 2749 N N . VAL B 1 27 ? -18.516 -30.047 -20.062 1 96.94 27 VAL B N 1
ATOM 2750 C CA . VAL B 1 27 ? -17.422 -29.422 -19.344 1 96.94 27 VAL B CA 1
ATOM 2751 C C . VAL B 1 27 ? -17.344 -29.969 -17.922 1 96.94 27 VAL B C 1
ATOM 2753 O O . VAL B 1 27 ? -18.344 -29.938 -17.188 1 96.94 27 VAL B O 1
ATOM 2756 N N . LYS B 1 28 ? -16.266 -30.547 -17.578 1 97.31 28 LYS B N 1
ATOM 2757 C CA . LYS B 1 28 ? -16.031 -30.922 -16.188 1 97.31 28 LYS B CA 1
ATOM 2758 C C . LYS B 1 28 ? -15.734 -29.688 -15.336 1 97.31 28 LYS B C 1
ATOM 2760 O O . LYS B 1 28 ? -14.727 -29 -15.555 1 97.31 28 LYS B O 1
ATOM 2765 N N . ALA B 1 29 ? -16.594 -29.469 -14.32 1 98.12 29 ALA B N 1
ATOM 2766 C CA . ALA B 1 29 ? -16.438 -28.312 -13.445 1 98.12 29 ALA B CA 1
ATOM 2767 C C . ALA B 1 29 ? -15.375 -28.578 -12.375 1 98.12 29 ALA B C 1
ATOM 2769 O O . ALA B 1 29 ? -15.711 -28.812 -11.211 1 98.12 29 ALA B O 1
ATOM 2770 N N . GLU B 1 30 ? -14.172 -28.469 -12.727 1 97.88 30 GLU B N 1
ATOM 2771 C CA . GLU B 1 30 ? -13.062 -28.688 -11.805 1 97.88 30 GLU B CA 1
ATOM 2772 C C . GLU B 1 30 ? -11.891 -27.766 -12.117 1 97.88 30 GLU B C 1
ATOM 2774 O O . GLU B 1 30 ? -11.727 -27.328 -13.258 1 97.88 30 GLU B O 1
ATOM 2779 N N . GLU B 1 31 ? -11.164 -27.484 -11.102 1 97.75 31 GLU B N 1
ATOM 2780 C CA . GLU B 1 31 ? -10 -26.625 -11.281 1 97.75 31 GLU B CA 1
ATOM 2781 C C . GLU B 1 31 ? -9 -27.25 -12.242 1 97.75 31 GLU B C 1
ATOM 2783 O O . GLU B 1 31 ? -8.656 -28.438 -12.117 1 97.75 31 GLU B O 1
ATOM 2788 N N . GLY B 1 32 ? -8.578 -26.438 -13.211 1 98.31 32 GLY B N 1
ATOM 2789 C CA . GLY B 1 32 ? -7.594 -26.922 -14.172 1 98.31 32 GLY B CA 1
ATOM 2790 C C . GLY B 1 32 ? -8.203 -27.344 -15.492 1 98.31 32 GLY B C 1
ATOM 2791 O O . GLY B 1 32 ? -7.488 -27.516 -16.484 1 98.31 32 GLY B O 1
ATOM 2792 N N . ALA B 1 33 ? -9.547 -27.562 -15.508 1 98.56 33 ALA B N 1
ATOM 2793 C CA . ALA B 1 33 ? -10.195 -27.875 -16.781 1 98.56 33 ALA B CA 1
ATOM 2794 C C . ALA B 1 33 ? -9.992 -26.75 -17.797 1 98.56 33 ALA B C 1
ATOM 2796 O O . ALA B 1 33 ? -10.266 -25.594 -17.5 1 98.56 33 ALA B O 1
ATOM 2797 N N . VAL B 1 34 ? -9.547 -27.156 -18.953 1 98.5 34 VAL B N 1
ATOM 2798 C CA . VAL B 1 34 ? -9.258 -26.156 -20 1 98.5 34 VAL B CA 1
ATOM 2799 C C . VAL B 1 34 ? -10.5 -25.922 -20.844 1 98.5 34 VAL B C 1
ATOM 2801 O O . VAL B 1 34 ? -11.086 -26.875 -21.375 1 98.5 34 VAL B O 1
ATOM 2804 N N . VAL B 1 35 ? -10.891 -24.641 -20.938 1 98.62 35 VAL B N 1
ATOM 2805 C CA . VAL B 1 35 ? -12.133 -24.328 -21.625 1 98.62 35 VAL B CA 1
ATOM 2806 C C . VAL B 1 35 ? -11.898 -23.219 -22.641 1 98.62 35 VAL B C 1
ATOM 2808 O O . VAL B 1 35 ? -10.969 -22.422 -22.484 1 98.62 35 VAL B O 1
ATOM 2811 N N . ALA B 1 36 ? -12.688 -23.203 -23.688 1 98.62 36 ALA B N 1
ATOM 2812 C CA . ALA B 1 36 ? -12.797 -22.062 -24.609 1 98.62 36 ALA B CA 1
ATOM 2813 C C . ALA B 1 36 ? -14.008 -21.203 -24.25 1 98.62 36 ALA B C 1
ATOM 2815 O O . ALA B 1 36 ? -15.086 -21.719 -23.969 1 98.62 36 ALA B O 1
ATOM 2816 N N . VAL B 1 37 ? -13.789 -19.906 -24.25 1 98.75 37 VAL B N 1
ATOM 2817 C CA . VAL B 1 37 ? -14.867 -18.984 -23.875 1 98.75 37 VAL B CA 1
ATOM 2818 C C . VAL B 1 37 ? -14.922 -17.828 -24.875 1 98.75 37 VAL B C 1
ATOM 2820 O O . VAL B 1 37 ? -13.938 -17.547 -25.562 1 98.75 37 VAL B O 1
ATOM 2823 N N . ARG B 1 38 ? -16.031 -17.188 -24.953 1 98.69 38 ARG B N 1
ATOM 2824 C CA . ARG B 1 38 ? -16.203 -15.938 -25.688 1 98.69 38 ARG B CA 1
ATOM 2825 C C . ARG B 1 38 ? -16.328 -14.75 -24.734 1 98.69 38 ARG B C 1
ATOM 2827 O O . ARG B 1 38 ? -17.141 -14.773 -23.812 1 98.69 38 ARG B O 1
ATOM 2834 N N . ILE B 1 39 ? -15.539 -13.758 -25 1 98.56 39 ILE B N 1
ATOM 2835 C CA . ILE B 1 39 ? -15.5 -12.578 -24.141 1 98.56 39 ILE B CA 1
ATOM 2836 C C . ILE B 1 39 ? -16.672 -11.656 -24.469 1 98.56 39 ILE B C 1
ATOM 2838 O O . ILE B 1 39 ? -16.969 -11.414 -25.641 1 98.56 39 ILE B O 1
ATOM 2842 N N . HIS B 1 40 ? -17.328 -11.195 -23.438 1 98.12 40 HIS B N 1
ATOM 2843 C CA . HIS B 1 40 ? -18.391 -10.203 -23.562 1 98.12 40 HIS B CA 1
ATOM 2844 C C . HIS B 1 40 ? -18.047 -8.922 -22.828 1 98.12 40 HIS B C 1
ATOM 2846 O O . HIS B 1 40 ? -17.516 -8.961 -21.719 1 98.12 40 HIS B O 1
ATOM 2852 N N . GLY B 1 41 ? -18.297 -7.797 -23.5 1 93.62 41 GLY B N 1
ATOM 2853 C CA . GLY B 1 41 ? -18.062 -6.5 -22.891 1 93.62 41 GLY B CA 1
ATOM 2854 C C . GLY B 1 41 ? -16.734 -5.895 -23.266 1 93.62 41 GLY B C 1
ATOM 2855 O O . GLY B 1 41 ? -15.93 -6.527 -23.953 1 93.62 41 GLY B O 1
ATOM 2856 N N . GLU B 1 42 ? -16.578 -4.605 -22.953 1 94.06 42 GLU B N 1
ATOM 2857 C CA . GLU B 1 42 ? -15.336 -3.857 -23.125 1 94.06 42 GLU B CA 1
ATOM 2858 C C . GLU B 1 42 ? -14.898 -3.189 -21.828 1 94.06 42 GLU B C 1
ATOM 2860 O O . GLU B 1 42 ? -15.727 -2.822 -21 1 94.06 42 GLU B O 1
ATOM 2865 N N . LYS B 1 43 ? -13.656 -3.238 -21.625 1 92.38 43 LYS B N 1
ATOM 2866 C CA . LYS B 1 43 ? -13.078 -2.57 -20.453 1 92.38 43 LYS B CA 1
ATOM 2867 C C . LYS B 1 43 ? -11.852 -1.749 -20.844 1 92.38 43 LYS B C 1
ATOM 2869 O O . LYS B 1 43 ? -11.18 -2.053 -21.828 1 92.38 43 LYS B O 1
ATOM 2874 N N . SER B 1 44 ? -11.57 -0.67 -20 1 91.25 44 SER B N 1
ATOM 2875 C CA . SER B 1 44 ? -10.383 0.144 -20.219 1 91.25 44 SER B CA 1
ATOM 2876 C C . SER B 1 44 ? -9.281 -0.202 -19.234 1 91.25 44 SER B C 1
ATOM 2878 O O . SER B 1 44 ? -8.109 0.115 -19.453 1 91.25 44 SER B O 1
ATOM 2880 N N . THR B 1 45 ? -9.68 -0.771 -18.078 1 90.38 45 THR B N 1
ATOM 2881 C CA . THR B 1 45 ? -8.719 -1.172 -17.047 1 90.38 45 THR B CA 1
ATOM 2882 C C . THR B 1 45 ? -8.742 -2.686 -16.859 1 90.38 45 THR B C 1
ATOM 2884 O O . THR B 1 45 ? -9.789 -3.32 -16.984 1 90.38 45 THR B O 1
ATOM 2887 N N . TYR B 1 46 ? -7.566 -3.184 -16.578 1 93.12 46 TYR B N 1
ATOM 2888 C CA . TYR B 1 46 ? -7.449 -4.621 -16.344 1 93.12 46 TYR B CA 1
ATOM 2889 C C . TYR B 1 46 ? -8.078 -5.402 -17.5 1 93.12 46 TYR B C 1
ATOM 2891 O O . TYR B 1 46 ? -8.922 -6.277 -17.266 1 93.12 46 TYR B O 1
ATOM 2899 N N . ASN B 1 47 ? -7.734 -5.066 -18.812 1 96 47 ASN B N 1
ATOM 2900 C CA . ASN B 1 47 ? -8.398 -5.613 -19.984 1 96 47 ASN B CA 1
ATOM 2901 C C . ASN B 1 47 ? -7.434 -6.441 -20.828 1 96 47 ASN B C 1
ATOM 2903 O O . ASN B 1 47 ? -7.66 -6.633 -22.031 1 96 47 ASN B O 1
ATOM 2907 N N . GLN B 1 48 ? -6.375 -6.891 -20.219 1 96.94 48 GLN B N 1
ATOM 2908 C CA . GLN B 1 48 ? -5.371 -7.621 -20.969 1 96.94 48 GLN B CA 1
ATOM 2909 C C . GLN B 1 48 ? -5.316 -9.086 -20.547 1 96.94 48 GLN B C 1
ATOM 2911 O O . GLN B 1 48 ? -5.738 -9.43 -19.438 1 96.94 48 GLN B O 1
ATOM 2916 N N . LEU B 1 49 ? -4.863 -9.922 -21.422 1 97.88 49 LEU B N 1
ATOM 2917 C CA . LEU B 1 49 ? -4.574 -11.336 -21.203 1 97.88 49 LEU B CA 1
ATOM 2918 C C . LEU B 1 49 ? -3.115 -11.648 -21.531 1 97.88 49 LEU B C 1
ATOM 2920 O O . LEU B 1 49 ? -2.578 -11.164 -22.531 1 97.88 49 LEU B O 1
ATOM 2924 N N . GLU B 1 50 ? -2.514 -12.367 -20.641 1 98.25 50 GLU B N 1
ATOM 2925 C CA . GLU B 1 50 ? -1.165 -12.852 -20.922 1 98.25 50 GLU B CA 1
ATOM 2926 C C . GLU B 1 50 ? -1.198 -14.109 -21.781 1 98.25 50 GLU B C 1
ATOM 2928 O O . GLU B 1 50 ? -1.838 -15.102 -21.422 1 98.25 50 GLU B O 1
ATOM 2933 N N . ASP B 1 51 ? -0.512 -14.062 -22.922 1 96.88 51 ASP B N 1
ATOM 2934 C CA . ASP B 1 51 ? -0.491 -15.25 -23.766 1 96.88 51 ASP B CA 1
ATOM 2935 C C . ASP B 1 51 ? 0.601 -16.219 -23.328 1 96.88 51 ASP B C 1
ATOM 2937 O O . ASP B 1 51 ? 1.269 -15.992 -22.312 1 96.88 51 ASP B O 1
ATOM 2941 N N . VAL B 1 52 ? 0.787 -17.375 -24.016 1 96.38 52 VAL B N 1
ATOM 2942 C CA . VAL B 1 52 ? 1.626 -18.484 -23.547 1 96.38 52 VAL B CA 1
ATOM 2943 C C . VAL B 1 52 ? 3.098 -18.094 -23.656 1 96.38 52 VAL B C 1
ATOM 2945 O O . VAL B 1 52 ? 3.973 -18.797 -23.141 1 96.38 52 VAL B O 1
ATOM 2948 N N . HIS B 1 53 ? 3.395 -16.906 -24.234 1 93.44 53 HIS B N 1
ATOM 2949 C CA . HIS B 1 53 ? 4.762 -16.422 -24.344 1 93.44 53 HIS B CA 1
ATOM 2950 C C . HIS B 1 53 ? 5.016 -15.258 -23.391 1 93.44 53 HIS B C 1
ATOM 2952 O O . HIS B 1 53 ? 6.105 -14.68 -23.391 1 93.44 53 HIS B O 1
ATOM 2958 N N . GLY B 1 54 ? 3.992 -14.844 -22.672 1 95.31 54 GLY B N 1
ATOM 2959 C CA . GLY B 1 54 ? 4.156 -13.789 -21.688 1 95.31 54 GLY B CA 1
ATOM 2960 C C . GLY B 1 54 ? 3.732 -12.422 -22.203 1 95.31 54 GLY B C 1
ATOM 2961 O O . GLY B 1 54 ? 3.816 -11.43 -21.484 1 95.31 54 GLY B O 1
ATOM 2962 N N . ARG B 1 55 ? 3.307 -12.344 -23.438 1 94.75 55 ARG B N 1
ATOM 2963 C CA . ARG B 1 55 ? 2.855 -11.078 -24 1 94.75 55 ARG B CA 1
ATOM 2964 C C . ARG B 1 55 ? 1.462 -10.719 -23.5 1 94.75 55 ARG B C 1
ATOM 2966 O O . ARG B 1 55 ? 0.582 -11.578 -23.422 1 94.75 55 ARG B O 1
ATOM 2973 N N . LEU B 1 56 ? 1.337 -9.461 -23.125 1 95 56 LEU B N 1
ATOM 2974 C CA . LEU B 1 56 ? 0.014 -8.969 -22.75 1 95 56 LEU B CA 1
ATOM 2975 C C . LEU B 1 56 ? -0.766 -8.516 -23.984 1 95 56 LEU B C 1
ATOM 2977 O O . LEU B 1 56 ? -0.295 -7.668 -24.75 1 95 56 LEU B O 1
ATOM 2981 N N . VAL B 1 57 ? -1.922 -9.102 -24.156 1 95.81 57 VAL B N 1
ATOM 2982 C CA . VAL B 1 57 ? -2.758 -8.773 -25.312 1 95.81 57 VAL B CA 1
ATOM 2983 C C . VAL B 1 57 ? -4.113 -8.266 -24.828 1 95.81 57 VAL B C 1
ATOM 2985 O O . VAL B 1 57 ? -4.676 -8.781 -23.859 1 95.81 57 VAL B O 1
ATOM 2988 N N . THR B 1 58 ? -4.598 -7.262 -25.453 1 96.19 58 THR B N 1
ATOM 2989 C CA . THR B 1 58 ? -5.859 -6.652 -25.047 1 96.19 58 THR B CA 1
ATOM 2990 C C . THR B 1 58 ? -7.039 -7.551 -25.422 1 96.19 58 THR B C 1
ATOM 2992 O O . THR B 1 58 ? -7.066 -8.117 -26.516 1 96.19 58 THR B O 1
ATOM 2995 N N . LEU B 1 59 ? -7.969 -7.719 -24.531 1 97.06 59 LEU B N 1
ATOM 2996 C CA . LEU B 1 59 ? -9.195 -8.469 -24.781 1 97.06 59 LEU B CA 1
ATOM 2997 C C . LEU B 1 59 ? -10.281 -7.562 -25.359 1 97.06 59 LEU B C 1
ATOM 2999 O O . LEU B 1 59 ? -10.422 -6.414 -24.938 1 97.06 59 LEU B O 1
ATOM 3003 N N . HIS B 1 60 ? -11.008 -8.07 -26.328 1 96.06 60 HIS B N 1
ATOM 3004 C CA . HIS B 1 60 ? -12.125 -7.367 -26.938 1 96.06 60 HIS B CA 1
ATOM 3005 C C . HIS B 1 60 ? -13.391 -8.227 -26.922 1 96.06 60 HIS B C 1
ATOM 3007 O O . HIS B 1 60 ? -13.312 -9.453 -26.906 1 96.06 60 HIS B O 1
ATOM 3013 N N . ALA B 1 61 ? -14.492 -7.5 -26.969 1 97.06 61 ALA B N 1
ATOM 3014 C CA . ALA B 1 61 ? -15.766 -8.219 -27.078 1 97.06 61 ALA B CA 1
ATOM 3015 C C . ALA B 1 61 ? -15.773 -9.117 -28.312 1 97.06 61 ALA B C 1
ATOM 3017 O O . ALA B 1 61 ? -15.391 -8.695 -29.406 1 97.06 61 ALA B O 1
ATOM 3018 N N . GLY B 1 62 ? -16.125 -10.391 -28.062 1 97.44 62 GLY B N 1
ATOM 3019 C CA . GLY B 1 62 ? -16.219 -11.336 -29.156 1 97.44 62 GLY B CA 1
ATOM 3020 C C . GLY B 1 62 ? -15 -12.234 -29.266 1 97.44 62 GLY B C 1
ATOM 3021 O O . GLY B 1 62 ? -15.039 -13.266 -29.953 1 97.44 62 GLY B O 1
ATOM 3022 N N . ASP B 1 63 ? -13.906 -11.852 -28.609 1 98 63 ASP B N 1
ATOM 3023 C CA . ASP B 1 63 ? -12.711 -12.695 -28.641 1 98 63 ASP B CA 1
ATOM 3024 C C . ASP B 1 63 ? -13.023 -14.094 -28.125 1 98 63 ASP B C 1
ATOM 3026 O O . ASP B 1 63 ? -13.742 -14.25 -27.125 1 98 63 ASP B O 1
ATOM 3030 N N . ILE B 1 64 ? -12.547 -15.07 -28.828 1 98.44 64 ILE B N 1
ATOM 3031 C CA . ILE B 1 64 ? -12.547 -16.438 -28.312 1 98.44 64 ILE B CA 1
ATOM 3032 C C . ILE B 1 64 ? -11.203 -16.734 -27.641 1 98.44 64 ILE B C 1
ATOM 3034 O O . ILE B 1 64 ? -10.156 -16.641 -28.281 1 98.44 64 ILE B O 1
ATOM 3038 N N . VAL B 1 65 ? -11.258 -17.109 -26.375 1 98.5 65 VAL B N 1
ATOM 3039 C CA . VAL B 1 65 ? -10.078 -17.25 -25.531 1 98.5 65 VAL B CA 1
ATOM 3040 C C . VAL B 1 65 ? -10.039 -18.656 -24.922 1 98.5 65 VAL B C 1
ATOM 3042 O O . VAL B 1 65 ? -11.078 -19.188 -24.531 1 98.5 65 VAL B O 1
ATOM 3045 N N . VAL B 1 66 ? -8.867 -19.234 -24.906 1 98.69 66 VAL B N 1
ATOM 3046 C CA . VAL B 1 66 ? -8.688 -20.484 -24.156 1 98.69 66 VAL B CA 1
ATOM 3047 C C . VAL B 1 66 ? -8.078 -20.172 -22.797 1 98.69 66 VAL B C 1
ATOM 3049 O O . VAL B 1 66 ? -7.066 -19.469 -22.703 1 98.69 66 VAL B O 1
ATOM 3052 N N . GLY B 1 67 ? -8.695 -20.594 -21.75 1 98.69 67 GLY B N 1
ATOM 3053 C CA . GLY B 1 67 ? -8.227 -20.5 -20.375 1 98.69 67 GLY B CA 1
ATOM 3054 C C . GLY B 1 67 ? -8.508 -21.75 -19.578 1 98.69 67 GLY B C 1
ATOM 3055 O O . GLY B 1 67 ? -8.695 -22.828 -20.141 1 98.69 67 GLY B O 1
ATOM 3056 N N . ALA B 1 68 ? -8.406 -21.641 -18.266 1 98.88 68 ALA B N 1
ATOM 3057 C CA . ALA B 1 68 ? -8.656 -22.781 -17.391 1 98.88 68 ALA B CA 1
ATOM 3058 C C . ALA B 1 68 ? -9.547 -22.391 -16.219 1 98.88 68 ALA B C 1
ATOM 3060 O O . ALA B 1 68 ? -9.445 -21.281 -15.703 1 98.88 68 ALA B O 1
ATOM 3061 N N . LEU B 1 69 ? -10.398 -23.328 -15.828 1 98.81 69 LEU B N 1
ATOM 3062 C CA . LEU B 1 69 ? -11.211 -23.094 -14.648 1 98.81 69 LEU B CA 1
ATOM 3063 C C . LEU B 1 69 ? -10.352 -23.047 -13.391 1 98.81 69 LEU B C 1
ATOM 3065 O O . LEU B 1 69 ? -9.414 -23.844 -13.242 1 98.81 69 LEU B O 1
ATOM 3069 N N . GLY B 1 70 ? -10.648 -22.078 -12.555 1 98.38 70 GLY B N 1
ATOM 3070 C CA . GLY B 1 70 ? -9.922 -21.953 -11.305 1 98.38 70 GLY B CA 1
ATOM 3071 C C . GLY B 1 70 ? -10.539 -20.938 -10.352 1 98.38 70 GLY B C 1
ATOM 3072 O O . GLY B 1 70 ? -11.531 -20.297 -10.688 1 98.38 70 GLY B O 1
ATOM 3073 N N . HIS B 1 71 ? -9.953 -20.891 -9.156 1 97.19 71 HIS B N 1
ATOM 3074 C CA . HIS B 1 71 ? -10.375 -19.906 -8.172 1 97.19 71 HIS B CA 1
ATOM 3075 C C . HIS B 1 71 ? -9.328 -18.812 -8.008 1 97.19 71 HIS B C 1
ATOM 3077 O O . HIS B 1 71 ? -8.203 -18.938 -8.5 1 97.19 71 HIS B O 1
ATOM 3083 N N . ARG B 1 72 ? -9.75 -17.75 -7.465 1 95.62 72 ARG B N 1
ATOM 3084 C CA . ARG B 1 72 ? -8.875 -16.641 -7.105 1 95.62 72 ARG B CA 1
ATOM 3085 C C . ARG B 1 72 ? -9.359 -15.953 -5.832 1 95.62 72 ARG B C 1
ATOM 3087 O O . ARG B 1 72 ? -10.555 -15.758 -5.641 1 95.62 72 ARG B O 1
ATOM 3094 N N . ASN B 1 73 ? -8.422 -15.695 -4.93 1 93.12 73 ASN B N 1
ATOM 3095 C CA . ASN B 1 73 ? -8.703 -14.992 -3.684 1 93.12 73 ASN B CA 1
ATOM 3096 C C . ASN B 1 73 ? -7.785 -13.789 -3.5 1 93.12 73 ASN B C 1
ATOM 3098 O O . ASN B 1 73 ? -7.09 -13.68 -2.49 1 93.12 73 ASN B O 1
ATOM 3102 N N . ALA B 1 74 ? -7.945 -12.812 -4.398 1 91.19 74 ALA B N 1
ATOM 3103 C CA . ALA B 1 74 ? -7.031 -11.68 -4.387 1 91.19 74 ALA B CA 1
ATOM 3104 C C . ALA B 1 74 ? -7.652 -10.484 -3.664 1 91.19 74 ALA B C 1
ATOM 3106 O O . ALA B 1 74 ? -8.68 -9.953 -4.094 1 91.19 74 ALA B O 1
ATOM 3107 N N . LEU B 1 75 ? -6.918 -10.031 -2.658 1 88.75 75 LEU B N 1
ATOM 3108 C CA . LEU B 1 75 ? -7.34 -8.836 -1.933 1 88.75 75 LEU B CA 1
ATOM 3109 C C . LEU B 1 75 ? -7.43 -7.633 -2.867 1 88.75 75 LEU B C 1
ATOM 3111 O O . LEU B 1 75 ? -8.391 -6.863 -2.805 1 88.75 75 LEU B O 1
ATOM 3115 N N . HIS B 1 76 ? -6.43 -7.441 -3.664 1 87.5 76 HIS B N 1
ATOM 3116 C CA . HIS B 1 76 ? -6.402 -6.324 -4.602 1 87.5 76 HIS B CA 1
ATOM 3117 C C . HIS B 1 76 ? -6.781 -6.773 -6.008 1 87.5 76 HIS B C 1
ATOM 3119 O O . HIS B 1 76 ? -6.117 -6.406 -6.98 1 87.5 76 HIS B O 1
ATOM 3125 N N . GLY B 1 77 ? -7.844 -7.5 -6.176 1 92.25 77 GLY B N 1
ATOM 3126 C CA . GLY B 1 77 ? -8.359 -8 -7.438 1 92.25 77 GLY B CA 1
ATOM 3127 C C . GLY B 1 77 ? -9.719 -8.664 -7.309 1 92.25 77 GLY B C 1
ATOM 3128 O O . GLY B 1 77 ? -10.648 -8.078 -6.758 1 92.25 77 GLY B O 1
ATOM 3129 N N . TYR B 1 78 ? -9.82 -9.805 -7.988 1 95.38 78 TYR B N 1
ATOM 3130 C CA . TYR B 1 78 ? -11.086 -10.516 -7.973 1 95.38 78 TYR B CA 1
ATOM 3131 C C . TYR B 1 78 ? -11.055 -11.68 -6.988 1 95.38 78 TYR B C 1
ATOM 3133 O O . TYR B 1 78 ? -9.984 -12.242 -6.723 1 95.38 78 TYR B O 1
ATOM 3141 N N . GLU B 1 79 ? -12.141 -11.914 -6.453 1 95.88 79 GLU B N 1
ATOM 3142 C CA . GLU B 1 79 ? -12.422 -13.195 -5.805 1 95.88 79 GLU B CA 1
ATOM 3143 C C . GLU B 1 79 ? -13.398 -14.023 -6.633 1 95.88 79 GLU B C 1
ATOM 3145 O O . GLU B 1 79 ? -14.406 -13.508 -7.121 1 95.88 79 GLU B O 1
ATOM 3150 N N . GLY B 1 80 ? -13.039 -15.281 -6.828 1 97.88 80 GLY B N 1
ATOM 3151 C CA . GLY B 1 80 ? -13.914 -16.141 -7.602 1 97.88 80 GLY B CA 1
ATOM 3152 C C . GLY B 1 80 ? -13.688 -17.625 -7.328 1 97.88 80 GLY B C 1
ATOM 3153 O O . GLY B 1 80 ? -12.695 -18 -6.707 1 97.88 80 GLY B O 1
ATOM 3154 N N . VAL B 1 81 ? -14.648 -18.422 -7.793 1 98.12 81 VAL B N 1
ATOM 3155 C CA . VAL B 1 81 ? -14.609 -19.859 -7.523 1 98.12 81 VAL B CA 1
ATOM 3156 C C . VAL B 1 81 ? -14.945 -20.641 -8.797 1 98.12 81 VAL B C 1
ATOM 3158 O O . VAL B 1 81 ? -15.5 -20.078 -9.742 1 98.12 81 VAL B O 1
ATOM 3161 N N . VAL B 1 82 ? -14.531 -21.906 -8.789 1 98.44 82 VAL B N 1
ATOM 3162 C CA . VAL B 1 82 ? -15.078 -22.812 -9.781 1 98.44 82 VAL B CA 1
ATOM 3163 C C . VAL B 1 82 ? -16.516 -23.172 -9.414 1 98.44 82 VAL B C 1
ATOM 3165 O O . VAL B 1 82 ? -16.781 -23.656 -8.305 1 98.44 82 VAL B O 1
ATOM 3168 N N . PRO B 1 83 ? -17.422 -22.906 -10.32 1 98 83 PRO B N 1
ATOM 3169 C CA . PRO B 1 83 ? -18.797 -23.266 -9.984 1 98 83 PRO B CA 1
ATOM 3170 C C . PRO B 1 83 ? -19 -24.781 -9.844 1 98 83 PRO B C 1
ATOM 3172 O O . PRO B 1 83 ? -18.156 -25.562 -10.297 1 98 83 PRO B O 1
ATOM 3175 N N . ALA B 1 84 ? -20.109 -25.125 -9.219 1 97.69 84 ALA B N 1
ATOM 3176 C CA . ALA B 1 84 ? -20.422 -26.531 -8.977 1 97.69 84 ALA B CA 1
ATOM 3177 C C . ALA B 1 84 ? -20.609 -27.281 -10.297 1 97.69 84 ALA B C 1
ATOM 3179 O O . ALA B 1 84 ? -20.328 -28.484 -10.391 1 97.69 84 ALA B O 1
ATOM 3180 N N . SER B 1 85 ? -21.156 -26.578 -11.211 1 98.06 85 SER B N 1
ATOM 3181 C CA . SER B 1 85 ? -21.344 -27.109 -12.562 1 98.06 85 SER B CA 1
ATOM 3182 C C . SER B 1 85 ? -21.094 -26.031 -13.617 1 98.06 85 SER B C 1
ATOM 3184 O O . SER B 1 85 ? -21.188 -24.844 -13.336 1 98.06 85 SER B O 1
ATOM 3186 N N . VAL B 1 86 ? -20.672 -26.484 -14.742 1 98.19 86 VAL B N 1
ATOM 3187 C CA . VAL B 1 86 ? -20.438 -25.594 -15.867 1 98.19 86 VAL B CA 1
ATOM 3188 C C . VAL B 1 86 ? -21.125 -26.125 -17.109 1 98.19 86 VAL B C 1
ATOM 3190 O O . VAL B 1 86 ? -20.938 -27.281 -17.484 1 98.19 86 VAL B O 1
ATOM 3193 N N . THR B 1 87 ? -21.969 -25.297 -17.688 1 97.56 87 THR B N 1
ATOM 3194 C CA . THR B 1 87 ? -22.656 -25.688 -18.922 1 97.56 87 THR B CA 1
ATOM 3195 C C . THR B 1 87 ? -22.25 -24.766 -20.078 1 97.56 87 THR B C 1
ATOM 3197 O O . THR B 1 87 ? -21.969 -23.594 -19.875 1 97.56 87 THR B O 1
ATOM 3200 N N . VAL B 1 88 ? -22.234 -25.375 -21.25 1 97.56 88 VAL B N 1
ATOM 3201 C CA . VAL B 1 88 ? -21.938 -24.594 -22.453 1 97.56 88 VAL B CA 1
ATOM 3202 C C . VAL B 1 88 ? -22.984 -23.484 -22.594 1 97.56 88 VAL B C 1
ATOM 3204 O O . VAL B 1 88 ? -24.172 -23.703 -22.438 1 97.56 88 VAL B O 1
ATOM 3207 N N . GLY B 1 89 ? -22.516 -22.281 -22.828 1 97.56 89 GLY B N 1
ATOM 3208 C CA . GLY B 1 89 ? -23.391 -21.141 -22.938 1 97.56 89 GLY B CA 1
ATOM 3209 C C . GLY B 1 89 ? -23.438 -20.312 -21.656 1 97.56 89 GLY B C 1
ATOM 3210 O O . GLY B 1 89 ? -23.875 -19.156 -21.688 1 97.56 89 GLY B O 1
ATOM 3211 N N . GLU B 1 90 ? -23 -20.906 -20.625 1 97.94 90 GLU B N 1
ATOM 3212 C CA . GLU B 1 90 ? -22.984 -20.203 -19.344 1 97.94 90 GLU B CA 1
ATOM 3213 C C . GLU B 1 90 ? -21.969 -19.078 -19.359 1 97.94 90 GLU B C 1
ATOM 3215 O O . GLU B 1 90 ? -20.891 -19.203 -19.953 1 97.94 90 GLU B O 1
ATOM 3220 N N . ARG B 1 91 ? -22.297 -17.984 -18.641 1 98.19 91 ARG B N 1
ATOM 3221 C CA . ARG B 1 91 ? -21.359 -16.859 -18.516 1 98.19 91 ARG B CA 1
ATOM 3222 C C . ARG B 1 91 ? -20.625 -16.906 -17.172 1 98.19 91 ARG B C 1
ATOM 3224 O O . ARG B 1 91 ? -21.25 -16.812 -16.125 1 98.19 91 ARG B O 1
ATOM 3231 N N . LEU B 1 92 ? -19.453 -17.125 -17.25 1 98.62 92 LEU B N 1
ATOM 3232 C CA . LEU B 1 92 ? -18.547 -17.016 -16.125 1 98.62 92 LEU B CA 1
ATOM 3233 C C . LEU B 1 92 ? -17.766 -15.703 -16.188 1 98.62 92 LEU B C 1
ATOM 3235 O O . LEU B 1 92 ? -18.266 -14.703 -16.703 1 98.62 92 LEU B O 1
ATOM 3239 N N . HIS B 1 93 ? -16.516 -15.703 -15.547 1 98.81 93 HIS B N 1
ATOM 3240 C CA . HIS B 1 93 ? -15.734 -14.469 -15.5 1 98.81 93 HIS B CA 1
ATOM 3241 C C . HIS B 1 93 ? -14.242 -14.75 -15.688 1 98.81 93 HIS B C 1
ATOM 3243 O O . HIS B 1 93 ? -13.742 -15.789 -15.25 1 98.81 93 HIS B O 1
ATOM 3249 N N . MET B 1 94 ? -13.578 -13.859 -16.391 1 98.38 94 MET B N 1
ATOM 3250 C CA . MET B 1 94 ? -12.117 -13.844 -16.375 1 98.38 94 MET B CA 1
ATOM 3251 C C . MET B 1 94 ? -11.594 -13.312 -15.039 1 98.38 94 MET B C 1
ATOM 3253 O O . MET B 1 94 ? -11.75 -12.125 -14.734 1 98.38 94 MET B O 1
ATOM 3257 N N . LEU B 1 95 ? -10.906 -14.141 -14.297 1 98.12 95 LEU B N 1
ATOM 3258 C CA . LEU B 1 95 ? -10.586 -13.781 -12.914 1 98.12 95 LEU B CA 1
ATOM 3259 C C . LEU B 1 95 ? -9.18 -13.203 -12.812 1 98.12 95 LEU B C 1
ATOM 3261 O O . LEU B 1 95 ? -8.82 -12.617 -11.789 1 98.12 95 LEU B O 1
ATOM 3265 N N . ASN B 1 96 ? -8.367 -13.438 -13.797 1 97.44 96 ASN B N 1
ATOM 3266 C CA . ASN B 1 96 ? -7.043 -12.82 -13.812 1 97.44 96 ASN B CA 1
ATOM 3267 C C . ASN B 1 96 ? -6.488 -12.719 -15.227 1 97.44 96 ASN B C 1
ATOM 3269 O O . ASN B 1 96 ? -7.133 -13.156 -16.188 1 97.44 96 ASN B O 1
ATOM 3273 N N . MET B 1 97 ? -5.312 -12.227 -15.383 1 97.69 97 MET B N 1
ATOM 3274 C CA . MET B 1 97 ? -4.723 -11.945 -16.688 1 97.69 97 MET B CA 1
ATOM 3275 C C . MET B 1 97 ? -4.129 -13.211 -17.297 1 97.69 97 MET B C 1
ATOM 3277 O O . MET B 1 97 ? -3.816 -13.234 -18.5 1 97.69 97 MET B O 1
ATOM 3281 N N . GLY B 1 98 ? -3.967 -14.258 -16.531 1 98.25 98 GLY B N 1
ATOM 3282 C CA . GLY B 1 98 ? -3.383 -15.484 -17.047 1 98.25 98 GLY B CA 1
ATOM 3283 C C . GLY B 1 98 ? -4.398 -16.391 -17.734 1 98.25 98 GLY B C 1
ATOM 3284 O O . GLY B 1 98 ? -4.031 -17.391 -18.328 1 98.25 98 GLY B O 1
ATOM 3285 N N . GLY B 1 99 ? -5.664 -16.047 -17.594 1 98.69 99 GLY B N 1
ATOM 3286 C CA . GLY B 1 99 ? -6.711 -16.828 -18.234 1 98.69 99 GLY B CA 1
ATOM 3287 C C . GLY B 1 99 ? -7.441 -17.75 -17.266 1 98.69 99 GLY B C 1
ATOM 3288 O O . GLY B 1 99 ? -7.949 -18.797 -17.672 1 98.69 99 GLY B O 1
ATOM 3289 N N . VAL B 1 100 ? -7.391 -17.406 -16.016 1 98.81 100 VAL B N 1
ATOM 3290 C CA . VAL B 1 100 ? -8.164 -18.172 -15.031 1 98.81 100 VAL B CA 1
ATOM 3291 C C . VAL B 1 100 ? -9.625 -17.734 -15.078 1 98.81 100 VAL B C 1
ATOM 3293 O O . VAL B 1 100 ? -9.93 -16.531 -15.008 1 98.81 100 VAL B O 1
ATOM 3296 N N . ILE B 1 101 ? -10.477 -18.703 -15.203 1 98.88 101 ILE B N 1
ATOM 3297 C CA . ILE B 1 101 ? -11.898 -18.453 -15.422 1 98.88 101 ILE B CA 1
ATOM 3298 C C . ILE B 1 101 ? -12.719 -19.078 -14.305 1 98.88 101 ILE B C 1
ATOM 3300 O O . ILE B 1 101 ? -12.453 -20.219 -13.898 1 98.88 101 ILE B O 1
ATOM 3304 N N . GLY B 1 102 ? -13.656 -18.359 -13.789 1 98.75 102 GLY B N 1
ATOM 3305 C CA . GLY B 1 102 ? -14.57 -18.828 -12.758 1 98.75 102 GLY B CA 1
ATOM 3306 C C . GLY B 1 102 ? -15.719 -17.875 -12.5 1 98.75 102 GLY B C 1
ATOM 3307 O O . GLY B 1 102 ? -15.992 -16.984 -13.312 1 98.75 102 GLY B O 1
ATOM 3308 N N . LYS B 1 103 ? -16.438 -18.156 -11.492 1 98.62 103 LYS B N 1
ATOM 3309 C CA . LYS B 1 103 ? -17.516 -17.266 -11.062 1 98.62 103 LYS B CA 1
ATOM 3310 C C . LYS B 1 103 ? -17 -16.219 -10.062 1 98.62 103 LYS B C 1
ATOM 3312 O O . LYS B 1 103 ? -16.594 -16.578 -8.953 1 98.62 103 LYS B O 1
ATOM 3317 N N . CYS B 1 104 ? -17 -14.992 -10.469 1 98.19 104 CYS B N 1
ATOM 3318 C CA . CYS B 1 104 ? -16.562 -13.914 -9.594 1 98.19 104 CYS B CA 1
ATOM 3319 C C . CYS B 1 104 ? -17.547 -13.703 -8.445 1 98.19 104 CYS B C 1
ATOM 3321 O O . CYS B 1 104 ? -18.75 -13.547 -8.672 1 98.19 104 CYS B O 1
ATOM 3323 N N . THR B 1 105 ? -17.062 -13.688 -7.207 1 96.81 105 THR B N 1
ATOM 3324 C CA . THR B 1 105 ? -17.922 -13.539 -6.039 1 96.81 105 THR B CA 1
ATOM 3325 C C . THR B 1 105 ? -17.719 -12.18 -5.375 1 96.81 105 THR B C 1
ATOM 3327 O O . THR B 1 105 ? -18.562 -11.727 -4.598 1 96.81 105 THR B O 1
ATOM 3330 N N . SER B 1 106 ? -16.625 -11.586 -5.582 1 94.06 106 SER B N 1
ATOM 3331 C CA . SER B 1 106 ? -16.281 -10.266 -5.047 1 94.06 106 SER B CA 1
ATOM 3332 C C . SER B 1 106 ? -15.164 -9.617 -5.848 1 94.06 106 SER B C 1
ATOM 3334 O O . SER B 1 106 ? -14.453 -10.297 -6.59 1 94.06 106 SER B O 1
ATOM 3336 N N . HIS B 1 107 ? -15.102 -8.297 -5.828 1 93.38 107 HIS B N 1
ATOM 3337 C CA . HIS B 1 107 ? -14.055 -7.613 -6.578 1 93.38 107 HIS B CA 1
ATOM 3338 C C . HIS B 1 107 ? -13.641 -6.316 -5.891 1 93.38 107 HIS B C 1
ATOM 3340 O O . HIS B 1 107 ? -14.414 -5.738 -5.125 1 93.38 107 HIS B O 1
ATOM 3346 N N . ASN B 1 108 ? -12.422 -5.977 -6.035 1 88.81 108 ASN B N 1
ATOM 3347 C CA . ASN B 1 108 ? -11.922 -4.66 -5.656 1 88.81 108 ASN B CA 1
ATOM 3348 C C . ASN B 1 108 ? -12.422 -3.574 -6.605 1 88.81 108 ASN B C 1
ATOM 3350 O O . ASN B 1 108 ? -12.32 -3.717 -7.824 1 88.81 108 ASN B O 1
ATOM 3354 N N . HIS B 1 109 ? -12.875 -2.455 -6.09 1 84.94 109 HIS B N 1
ATOM 3355 C CA . HIS B 1 109 ? -13.469 -1.396 -6.902 1 84.94 109 HIS B CA 1
ATOM 3356 C C . HIS B 1 109 ? -12.445 -0.803 -7.859 1 84.94 109 HIS B C 1
ATOM 3358 O O . HIS B 1 109 ? -12.797 -0.328 -8.945 1 84.94 109 HIS B O 1
ATOM 3364 N N . GLY B 1 110 ? -11.297 -0.906 -7.504 1 84.69 110 GLY B N 1
ATOM 3365 C CA . GLY B 1 110 ? -10.242 -0.327 -8.32 1 84.69 110 GLY B CA 1
ATOM 3366 C C . GLY B 1 110 ? -10.047 -1.051 -9.641 1 84.69 110 GLY B C 1
ATOM 3367 O O . GLY B 1 110 ? -9.547 -0.469 -10.602 1 84.69 110 GLY B O 1
ATOM 3368 N N . VAL B 1 111 ? -10.477 -2.258 -9.719 1 87.88 111 VAL B N 1
ATOM 3369 C CA . VAL B 1 111 ? -10.25 -3.027 -10.938 1 87.88 111 VAL B CA 1
ATOM 3370 C C . VAL B 1 111 ? -11.547 -3.15 -11.727 1 87.88 111 VAL B C 1
ATOM 3372 O O . VAL B 1 111 ? -11.555 -3.627 -12.859 1 87.88 111 VAL B O 1
ATOM 3375 N N . GLY B 1 112 ? -12.68 -2.688 -11.219 1 89.31 112 GLY B N 1
ATOM 3376 C CA . GLY B 1 112 ? -13.961 -2.809 -11.898 1 89.31 112 GLY B CA 1
ATOM 3377 C C . GLY B 1 112 ? -14.469 -4.238 -11.961 1 89.31 112 GLY B C 1
ATOM 3378 O O . GLY B 1 112 ? -13.898 -5.137 -11.344 1 89.31 112 GLY B O 1
ATOM 3379 N N . LEU B 1 113 ? -15.516 -4.422 -12.781 1 94.31 113 LEU B N 1
ATOM 3380 C CA . LEU B 1 113 ? -16.094 -5.75 -12.961 1 94.31 113 LEU B CA 1
ATOM 3381 C C . LEU B 1 113 ? -15.258 -6.582 -13.922 1 94.31 113 LEU B C 1
ATOM 3383 O O . LEU B 1 113 ? -14.656 -6.043 -14.859 1 94.31 113 LEU B O 1
ATOM 3387 N N . PRO B 1 114 ? -15.219 -7.871 -13.703 1 97.06 114 PRO B N 1
ATOM 3388 C CA . PRO B 1 114 ? -14.477 -8.703 -14.648 1 97.06 114 PRO B CA 1
ATOM 3389 C C . PRO B 1 114 ? -15.195 -8.875 -15.984 1 97.06 114 PRO B C 1
ATOM 3391 O O . PRO B 1 114 ? -16.391 -8.625 -16.078 1 97.06 114 PRO B O 1
ATOM 3394 N N . PHE B 1 115 ? -14.445 -9.234 -17.016 1 97.56 115 PHE B N 1
ATOM 3395 C CA . PHE B 1 115 ? -15.055 -9.648 -18.281 1 97.56 115 PHE B CA 1
ATOM 3396 C C . PHE B 1 115 ? -15.984 -10.844 -18.062 1 97.56 115 PHE B C 1
ATOM 3398 O O . PHE B 1 115 ? -15.648 -11.766 -17.312 1 97.56 115 PHE B O 1
ATOM 3405 N N . GLU B 1 116 ? -17.062 -10.805 -18.734 1 98.31 116 GLU B N 1
ATOM 3406 C CA . GLU B 1 116 ? -17.875 -12.016 -18.828 1 98.31 116 GLU B CA 1
ATOM 3407 C C . GLU B 1 116 ? -17.312 -12.977 -19.859 1 98.31 116 GLU B C 1
ATOM 3409 O O . GLU B 1 116 ? -16.844 -12.555 -20.922 1 98.31 116 GLU B O 1
ATOM 3414 N N . ALA B 1 117 ? -17.281 -14.219 -19.516 1 98.62 117 ALA B N 1
ATOM 3415 C CA . ALA B 1 117 ? -16.734 -15.281 -20.359 1 98.62 117 ALA B CA 1
ATOM 3416 C C . ALA B 1 117 ? -17.781 -16.359 -20.625 1 98.62 117 ALA B C 1
ATOM 3418 O O . ALA B 1 117 ? -18.031 -17.203 -19.75 1 98.62 117 ALA B O 1
ATOM 3419 N N . GLU B 1 118 ? -18.328 -16.344 -21.766 1 98.75 118 GLU B N 1
ATOM 3420 C CA . GLU B 1 118 ? -19.312 -17.359 -22.141 1 98.75 118 GLU B CA 1
ATOM 3421 C C . GLU B 1 118 ? -18.625 -18.672 -22.516 1 98.75 118 GLU B C 1
ATOM 3423 O O . GLU B 1 118 ? -17.828 -18.734 -23.453 1 98.75 118 GLU B O 1
ATOM 3428 N N . VAL B 1 119 ? -19.016 -19.734 -21.844 1 98.75 119 VAL B N 1
ATOM 3429 C CA . VAL B 1 119 ? -18.375 -21.016 -22.047 1 98.75 119 VAL B CA 1
ATOM 3430 C C . VAL B 1 119 ? -18.812 -21.625 -23.375 1 98.75 119 VAL B C 1
ATOM 3432 O O . VAL B 1 119 ? -20.016 -21.781 -23.609 1 98.75 119 VAL B O 1
ATOM 3435 N N . LEU B 1 120 ? -17.828 -21.969 -24.25 1 98.44 120 LEU B N 1
ATOM 3436 C CA . LEU B 1 120 ? -18.109 -22.578 -25.531 1 98.44 120 LEU B CA 1
ATOM 3437 C C . LEU B 1 120 ? -17.922 -24.094 -25.484 1 98.44 120 LEU B C 1
ATOM 3439 O O . LEU B 1 120 ? -18.469 -24.828 -26.312 1 98.44 120 LEU B O 1
ATOM 3443 N N . GLY B 1 121 ? -17.094 -24.578 -24.547 1 98.25 121 GLY B N 1
ATOM 3444 C CA . GLY B 1 121 ? -16.828 -25.984 -24.359 1 98.25 121 GLY B CA 1
ATOM 3445 C C . GLY B 1 121 ? -15.469 -26.25 -23.75 1 98.25 121 GLY B C 1
ATOM 3446 O O . GLY B 1 121 ? -14.672 -25.344 -23.578 1 98.25 121 GLY B O 1
ATOM 3447 N N . GLN B 1 122 ? -15.281 -27.5 -23.359 1 98.31 122 GLN B N 1
ATOM 3448 C CA . GLN B 1 122 ? -13.969 -27.891 -22.859 1 98.31 122 GLN B CA 1
ATOM 3449 C C . GLN B 1 122 ? -13.055 -28.328 -24 1 98.31 122 GLN B C 1
ATOM 3451 O O . GLN B 1 122 ? -13.484 -29.031 -24.906 1 98.31 122 GLN B O 1
ATOM 3456 N N . VAL B 1 123 ? -11.867 -27.875 -23.969 1 97.75 123 VAL B N 1
ATOM 3457 C CA . VAL B 1 123 ? -10.875 -28.203 -25 1 97.75 123 VAL B CA 1
ATOM 3458 C C . VAL B 1 123 ? -10.492 -29.672 -24.891 1 97.75 123 VAL B C 1
ATOM 3460 O O . VAL B 1 123 ? -10.367 -30.219 -23.781 1 97.75 123 VAL B O 1
ATOM 3463 N N . LEU B 1 124 ? -10.281 -30.234 -26.047 1 95.56 124 LEU B N 1
ATOM 3464 C CA . LEU B 1 124 ? -9.828 -31.625 -26.109 1 95.56 124 LEU B CA 1
ATOM 3465 C C . LEU B 1 124 ? -8.344 -31.688 -26.453 1 95.56 124 LEU B C 1
ATOM 3467 O O . LEU B 1 124 ? -7.852 -30.875 -27.25 1 95.56 124 LEU B O 1
ATOM 3471 N N . GLU B 1 125 ? -7.699 -32.562 -25.766 1 90.69 125 GLU B N 1
ATOM 3472 C CA . GLU B 1 125 ? -6.324 -32.906 -26.125 1 90.69 125 GLU B CA 1
ATOM 3473 C C . GLU B 1 125 ? -6.219 -34.312 -26.688 1 90.69 125 GLU B C 1
ATOM 3475 O O . GLU B 1 125 ? -7.02 -35.188 -26.344 1 90.69 125 GLU B O 1
ATOM 3480 N N . PHE B 1 126 ? -5.262 -34.469 -27.609 1 86 126 PHE B N 1
ATOM 3481 C CA . PHE B 1 126 ? -5.078 -35.75 -28.281 1 86 126 PHE B CA 1
ATOM 3482 C C . PHE B 1 126 ? -3.688 -36.312 -28 1 86 126 PHE B C 1
ATOM 3484 O O . PHE B 1 126 ? -2.73 -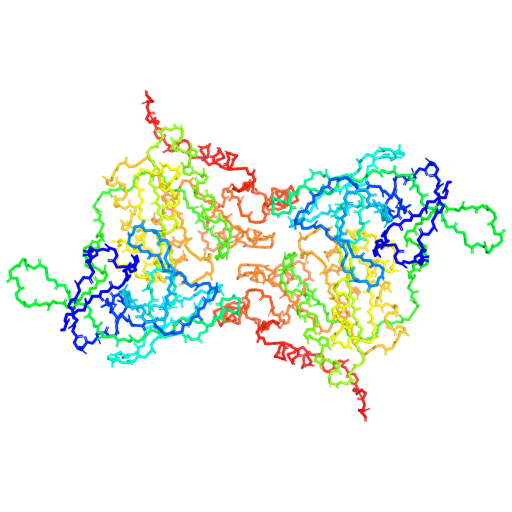36 -28.719 1 86 126 PHE B O 1
ATOM 3491 N N . PRO B 1 127 ? -3.516 -37 -26.844 1 71.12 127 PRO B N 1
ATOM 3492 C CA . PRO B 1 127 ? -2.193 -37.469 -26.422 1 71.12 127 PRO B CA 1
ATOM 3493 C C . PRO B 1 127 ? -1.534 -38.375 -27.469 1 71.12 127 PRO B C 1
ATOM 3495 O O . PRO B 1 127 ? -0.309 -38.375 -27.609 1 71.12 127 PRO B O 1
ATOM 3498 N N . GLU B 1 128 ? -2.314 -39.406 -27.984 1 67.94 128 GLU B N 1
ATOM 3499 C CA . GLU B 1 128 ? -1.683 -40.281 -28.953 1 67.94 128 GLU B CA 1
ATOM 3500 C C . GLU B 1 128 ? -1.953 -39.844 -30.391 1 67.94 128 GLU B C 1
ATOM 3502 O O . GLU B 1 128 ? -3.043 -39.344 -30.688 1 67.94 128 GLU B O 1
ATOM 3507 N N . LEU B 1 129 ? -0.85 -39.5 -31.234 1 59.03 129 LEU B N 1
ATOM 3508 C CA . LEU B 1 129 ? -0.92 -39.062 -32.625 1 59.03 129 LEU B CA 1
ATOM 3509 C C . LEU B 1 129 ? -2.17 -39.594 -33.312 1 59.03 129 LEU B C 1
ATOM 3511 O O . LEU B 1 129 ? -2.842 -38.875 -34.031 1 59.03 129 LEU B O 1
ATOM 3515 N N . MET B 1 130 ? -2.436 -40.906 -33.031 1 57.47 130 MET B N 1
ATOM 3516 C CA . MET B 1 130 ? -3.441 -41.562 -33.875 1 57.47 130 MET B CA 1
ATOM 3517 C C . MET B 1 130 ? -4.734 -41.781 -33.094 1 57.47 130 MET B C 1
ATOM 3519 O O . MET B 1 130 ? -5.617 -42.531 -33.531 1 57.47 130 MET B O 1
ATOM 3523 N N . SER B 1 131 ? -4.719 -41.094 -31.938 1 62.41 131 SER B N 1
ATOM 3524 C CA . SER B 1 131 ? -5.953 -41.375 -31.203 1 62.41 131 SER B CA 1
ATOM 3525 C C . SER B 1 131 ? -7.094 -40.469 -31.719 1 62.41 131 SER B C 1
ATOM 3527 O O . SER B 1 131 ? -6.902 -39.281 -31.953 1 62.41 131 SER B O 1
ATOM 3529 N N . ARG B 1 132 ? -8.062 -41.125 -32.281 1 68.12 132 ARG B N 1
ATOM 3530 C CA . ARG B 1 132 ? -9.234 -40.438 -32.812 1 68.12 132 ARG B CA 1
ATOM 3531 C C . ARG B 1 132 ? -10.133 -39.938 -31.672 1 68.12 132 ARG B C 1
ATOM 3533 O O . ARG B 1 132 ? -11.023 -39.125 -31.891 1 68.12 132 ARG B O 1
ATOM 3540 N N . THR B 1 133 ? -9.758 -40.438 -30.391 1 79.94 133 THR B N 1
ATOM 3541 C CA . THR B 1 133 ? -10.656 -40.031 -29.328 1 79.94 133 THR B CA 1
ATOM 3542 C C . THR B 1 133 ? -10 -38.969 -28.453 1 79.94 133 THR B C 1
ATOM 3544 O O . THR B 1 133 ? -8.938 -39.188 -27.875 1 79.94 133 THR B O 1
ATOM 3547 N N . GLY B 1 134 ? -10.469 -37.75 -28.531 1 88.19 134 GLY B N 1
ATOM 3548 C CA . GLY B 1 134 ? -9.977 -36.656 -27.719 1 88.19 134 GLY B CA 1
ATOM 3549 C C . GLY B 1 134 ? -10.312 -36.812 -26.25 1 88.19 134 GLY B C 1
ATOM 3550 O O . GLY B 1 134 ? -11.328 -37.406 -25.891 1 88.19 134 GLY B O 1
ATOM 3551 N N . GLN B 1 135 ? -9.391 -36.469 -25.359 1 92.06 135 GLN B N 1
ATOM 3552 C CA . GLN B 1 135 ? -9.641 -36.406 -23.922 1 92.06 135 GLN B CA 1
ATOM 3553 C C . GLN B 1 135 ? -9.727 -34.938 -23.453 1 92.06 135 GLN B C 1
ATOM 3555 O O . GLN B 1 135 ? -9.078 -34.062 -24.016 1 92.06 135 GLN B O 1
ATOM 3560 N N . PRO B 1 136 ? -10.602 -34.781 -22.422 1 95.31 136 PRO B N 1
ATOM 3561 C CA . PRO B 1 136 ? -10.68 -33.406 -21.891 1 95.31 136 PRO B CA 1
ATOM 3562 C C . PRO B 1 136 ? -9.328 -32.875 -21.438 1 95.31 136 PRO B C 1
ATOM 3564 O O . PRO B 1 136 ? -8.625 -33.531 -20.656 1 95.31 136 PRO B O 1
ATOM 3567 N N . ALA B 1 137 ? -8.984 -31.703 -21.938 1 96.56 137 ALA B N 1
ATOM 3568 C CA . ALA B 1 137 ? -7.695 -31.109 -21.609 1 96.56 137 ALA B CA 1
ATOM 3569 C C . ALA B 1 137 ? -7.672 -30.578 -20.188 1 96.56 137 ALA B C 1
ATOM 3571 O O . ALA B 1 137 ? -8.688 -30.078 -19.688 1 96.56 137 ALA B O 1
ATOM 3572 N N . HIS B 1 138 ? -6.566 -30.75 -19.547 1 97.69 138 HIS B N 1
ATOM 3573 C CA . HIS B 1 138 ? -6.316 -30.312 -18.188 1 97.69 138 HIS B CA 1
ATOM 3574 C C . HIS B 1 138 ? -4.91 -29.734 -18.047 1 97.69 138 HIS B C 1
ATOM 3576 O O . HIS B 1 138 ? -3.969 -30.234 -18.672 1 97.69 138 HIS B O 1
ATOM 3582 N N . VAL B 1 139 ? -4.773 -28.719 -17.172 1 97.44 139 VAL B N 1
ATOM 3583 C CA . VAL B 1 139 ? -3.496 -28.016 -17.047 1 97.44 139 VAL B CA 1
ATOM 3584 C C . VAL B 1 139 ? -2.443 -28.953 -16.469 1 97.44 139 VAL B C 1
ATOM 3586 O O . VAL B 1 139 ? -1.243 -28.688 -16.547 1 97.44 139 VAL B O 1
ATOM 3589 N N . SER B 1 140 ? -2.881 -29.984 -15.781 1 95.94 140 SER B N 1
ATOM 3590 C CA . SER B 1 140 ? -1.949 -30.938 -15.203 1 95.94 140 SER B CA 1
ATOM 3591 C C . SER B 1 140 ? -1.282 -31.781 -16.281 1 95.94 140 SER B C 1
ATOM 3593 O O . SER B 1 140 ? -0.305 -32.5 -16.016 1 95.94 140 SER B O 1
ATOM 3595 N N . SER B 1 141 ? -1.837 -31.688 -17.5 1 92.69 141 SER B N 1
ATOM 3596 C CA . SER B 1 141 ? -1.199 -32.406 -18.594 1 92.69 141 SER B CA 1
ATOM 3597 C C . SER B 1 141 ? 0.204 -31.875 -18.859 1 92.69 141 SER B C 1
ATOM 3599 O O . SER B 1 141 ? 0.393 -30.672 -19.047 1 92.69 141 SER B O 1
ATOM 3601 N N . GLY B 1 142 ? 1.213 -32.688 -18.797 1 89.5 142 GLY B N 1
ATOM 3602 C CA . GLY B 1 142 ? 2.594 -32.312 -19.031 1 89.5 142 GLY B CA 1
ATOM 3603 C C . GLY B 1 142 ? 3.207 -31.562 -17.859 1 89.5 142 GLY B C 1
ATOM 3604 O O . GLY B 1 142 ? 4.246 -30.922 -18 1 89.5 142 GLY B O 1
ATOM 3605 N N . ALA B 1 143 ? 2.561 -31.641 -16.703 1 95.88 143 ALA B N 1
ATOM 3606 C CA . ALA B 1 143 ? 3.031 -30.906 -15.531 1 95.88 143 ALA B CA 1
ATOM 3607 C C . ALA B 1 143 ? 4.312 -31.531 -14.977 1 95.88 143 ALA B C 1
ATOM 3609 O O . ALA B 1 143 ? 4.543 -32.719 -15.117 1 95.88 143 ALA B O 1
ATOM 3610 N N . LEU B 1 144 ? 5.125 -30.656 -14.383 1 96.69 144 LEU B N 1
ATOM 3611 C CA . LEU B 1 144 ? 6.309 -31.125 -13.664 1 96.69 144 LEU B CA 1
ATOM 3612 C C . LEU B 1 144 ? 5.922 -32.031 -12.516 1 96.69 144 LEU B C 1
ATOM 3614 O O . LEU B 1 144 ? 4.93 -31.797 -11.82 1 96.69 144 LEU B O 1
ATOM 3618 N N . LYS B 1 145 ? 6.664 -33.094 -12.312 1 95.19 145 LYS B N 1
ATOM 3619 C CA . LYS B 1 145 ? 6.324 -34.062 -11.289 1 95.19 145 LYS B CA 1
ATOM 3620 C C . LYS B 1 145 ? 7.363 -34.062 -10.172 1 95.19 145 LYS B C 1
ATOM 3622 O O . LYS B 1 145 ? 7.133 -34.656 -9.109 1 95.19 145 LYS B O 1
ATOM 3627 N N . GLY B 1 146 ? 8.383 -33.344 -10.336 1 95.62 146 GLY B N 1
ATOM 3628 C CA . GLY B 1 146 ? 9.477 -33.438 -9.383 1 95.62 146 GLY B CA 1
ATOM 3629 C C . GLY B 1 146 ? 10.5 -34.5 -9.734 1 95.62 146 GLY B C 1
ATOM 3630 O O . GLY B 1 146 ? 10.25 -35.344 -10.602 1 95.62 146 GLY B O 1
ATOM 3631 N N . THR B 1 147 ? 11.625 -34.344 -9.148 1 95.12 147 THR B N 1
ATOM 3632 C CA . THR B 1 147 ? 12.695 -35.312 -9.336 1 95.12 147 THR B CA 1
ATOM 3633 C C . THR B 1 147 ? 13.188 -35.844 -7.992 1 95.12 147 THR B C 1
ATOM 3635 O O . THR B 1 147 ? 12.773 -35.344 -6.938 1 95.12 147 THR B O 1
ATOM 3638 N N . SER B 1 148 ? 13.953 -36.844 -8.047 1 90.88 148 SER B N 1
ATOM 3639 C CA . SER B 1 148 ? 14.555 -37.406 -6.836 1 90.88 148 SER B CA 1
ATOM 3640 C C . SER B 1 148 ? 15.836 -36.656 -6.473 1 90.88 148 SER B C 1
ATOM 3642 O O . SER B 1 148 ? 16.484 -36.969 -5.469 1 90.88 148 SER B O 1
ATOM 3644 N N . SER B 1 149 ? 16.156 -35.719 -7.184 1 87.69 149 SER B N 1
ATOM 3645 C CA . SER B 1 149 ? 17.359 -34.969 -6.91 1 87.69 149 SER B CA 1
ATOM 3646 C C . SER B 1 149 ? 17.266 -34.219 -5.586 1 87.69 149 SER B C 1
ATOM 3648 O O . SER B 1 149 ? 16.297 -33.469 -5.363 1 87.69 149 SER B O 1
ATOM 3650 N N . PRO B 1 150 ? 18.25 -34.469 -4.801 1 90 150 PRO B N 1
ATOM 3651 C CA . PRO B 1 150 ? 18.234 -33.688 -3.559 1 90 150 PRO B CA 1
ATOM 3652 C C . PRO B 1 150 ? 18.484 -32.188 -3.787 1 90 150 PRO B C 1
ATOM 3654 O O . PRO B 1 150 ? 19.281 -31.828 -4.656 1 90 150 PRO B O 1
ATOM 3657 N N . VAL B 1 151 ? 17.781 -31.406 -3.113 1 94.12 151 VAL B N 1
ATOM 3658 C CA . VAL B 1 151 ? 17.984 -29.953 -3.182 1 94.12 151 VAL B CA 1
ATOM 3659 C C . VAL B 1 151 ? 19.094 -29.547 -2.219 1 94.12 151 VAL B C 1
ATOM 3661 O O . VAL B 1 151 ? 18.922 -29.594 -0.999 1 94.12 151 VAL B O 1
ATOM 3664 N N . LYS B 1 152 ? 20.203 -29.141 -2.791 1 90.69 152 LYS B N 1
ATOM 3665 C CA . LYS B 1 152 ? 21.359 -28.844 -1.949 1 90.69 152 LYS B CA 1
ATOM 3666 C C . LYS B 1 152 ? 21.688 -27.344 -1.991 1 90.69 152 LYS B C 1
ATOM 3668 O O . LYS B 1 152 ? 22.391 -26.844 -1.111 1 90.69 152 LYS B O 1
ATOM 3673 N N . CYS B 1 153 ? 21.281 -26.719 -3.012 1 94.94 153 CYS B N 1
ATOM 3674 C CA . CYS B 1 153 ? 21.594 -25.312 -3.117 1 94.94 153 CYS B CA 1
ATOM 3675 C C . CYS B 1 153 ? 20.703 -24.469 -2.205 1 94.94 153 CYS B C 1
ATOM 3677 O O . CYS B 1 153 ? 19.578 -24.859 -1.913 1 94.94 153 CYS B O 1
ATOM 3679 N N . PRO B 1 154 ? 21.219 -23.359 -1.737 1 97.38 154 PRO B N 1
ATOM 3680 C CA . PRO B 1 154 ? 20.406 -22.516 -0.866 1 97.38 154 PRO B CA 1
ATOM 3681 C C . PRO B 1 154 ? 19.266 -21.828 -1.612 1 97.38 154 PRO B C 1
ATOM 3683 O O . PRO B 1 154 ? 19.375 -21.578 -2.816 1 97.38 154 PRO B O 1
ATOM 3686 N N . VAL B 1 155 ? 18.219 -21.547 -0.847 1 98.5 155 VAL B N 1
ATOM 3687 C CA . VAL B 1 155 ? 17.047 -20.844 -1.368 1 98.5 155 VAL B CA 1
ATOM 3688 C C . VAL B 1 155 ? 16.938 -19.469 -0.712 1 98.5 155 VAL B C 1
ATOM 3690 O O . VAL B 1 155 ? 17.031 -19.344 0.512 1 98.5 155 VAL B O 1
ATOM 3693 N N . VAL B 1 156 ? 16.859 -18.453 -1.505 1 98.75 156 VAL B N 1
ATOM 3694 C CA . VAL B 1 156 ? 16.453 -17.125 -1.02 1 98.75 156 VAL B CA 1
ATOM 3695 C C . VAL B 1 156 ? 14.938 -16.984 -1.113 1 98.75 156 VAL B C 1
ATOM 3697 O O . VAL B 1 156 ? 14.383 -16.844 -2.207 1 98.75 156 VAL B O 1
ATOM 3700 N N . TYR B 1 157 ? 14.305 -17.031 0.021 1 98.81 157 TYR B N 1
ATOM 3701 C CA . TYR B 1 157 ? 12.859 -16.891 0.061 1 98.81 157 TYR B CA 1
ATOM 3702 C C . TYR B 1 157 ? 12.453 -15.414 0.065 1 98.81 157 TYR B C 1
ATOM 3704 O O . TYR B 1 157 ? 12.953 -14.633 0.88 1 98.81 157 TYR B O 1
ATOM 3712 N N . VAL B 1 158 ? 11.594 -15.062 -0.831 1 98.81 158 VAL B N 1
ATOM 3713 C CA . VAL B 1 158 ? 11.023 -13.727 -0.871 1 98.81 158 VAL B CA 1
ATOM 3714 C C . VAL B 1 158 ? 9.539 -13.781 -0.491 1 98.81 158 VAL B C 1
ATOM 3716 O O . VAL B 1 158 ? 8.719 -14.312 -1.247 1 98.81 158 VAL B O 1
ATOM 3719 N N . VAL B 1 159 ? 9.227 -13.273 0.659 1 98.69 159 VAL B N 1
ATOM 3720 C CA . VAL B 1 159 ? 7.859 -13.242 1.162 1 98.69 159 VAL B CA 1
ATOM 3721 C C . VAL B 1 159 ? 7.402 -11.789 1.311 1 98.69 159 VAL B C 1
ATOM 3723 O O . VAL B 1 159 ? 8.211 -10.867 1.208 1 98.69 159 VAL B O 1
ATOM 3726 N N . GLY B 1 160 ? 6.129 -11.594 1.439 1 98.31 160 GLY B N 1
ATOM 3727 C CA . GLY B 1 160 ? 5.602 -10.242 1.535 1 98.31 160 GLY B CA 1
ATOM 3728 C C . GLY B 1 160 ? 4.402 -10.133 2.453 1 98.31 160 GLY B C 1
ATOM 3729 O O . GLY B 1 160 ? 3.842 -11.148 2.875 1 98.31 160 GLY B O 1
ATOM 3730 N N . THR B 1 161 ? 4.043 -8.883 2.764 1 97.62 161 THR B N 1
ATOM 3731 C CA . THR B 1 161 ? 2.873 -8.625 3.6 1 97.62 161 THR B CA 1
ATOM 3732 C C . THR B 1 161 ? 1.587 -8.797 2.797 1 97.62 161 THR B C 1
ATOM 3734 O O . THR B 1 161 ? 0.519 -9.031 3.367 1 97.62 161 THR B O 1
ATOM 3737 N N . CYS B 1 162 ? 1.675 -8.602 1.527 1 95.12 162 CYS B N 1
ATOM 3738 C CA . CYS B 1 162 ? 0.525 -8.711 0.637 1 95.12 162 CYS B CA 1
ATOM 3739 C C . CYS B 1 162 ? 0.962 -8.703 -0.823 1 95.12 162 CYS B C 1
ATOM 3741 O O . CYS B 1 162 ? 2.158 -8.742 -1.117 1 95.12 162 CYS B O 1
ATOM 3743 N N . MET B 1 163 ? -0.046 -8.773 -1.722 1 91.38 163 MET B N 1
ATOM 3744 C CA . MET B 1 163 ? 0.248 -8.531 -3.131 1 91.38 163 MET B CA 1
ATOM 3745 C C . MET B 1 163 ? 0.73 -7.098 -3.35 1 91.38 163 MET B C 1
ATOM 3747 O O . MET B 1 163 ? 0.321 -6.184 -2.631 1 91.38 163 MET B O 1
ATOM 3751 N N . ASN B 1 164 ? 1.614 -6.863 -4.273 1 91.06 164 ASN B N 1
ATOM 3752 C CA . ASN B 1 164 ? 2.141 -5.555 -4.656 1 91.06 164 ASN B CA 1
ATOM 3753 C C . ASN B 1 164 ? 3.037 -4.973 -3.568 1 91.06 164 ASN B C 1
ATOM 3755 O O . ASN B 1 164 ? 3.078 -3.756 -3.377 1 91.06 164 ASN B O 1
ATOM 3759 N N . SER B 1 165 ? 3.686 -5.801 -2.828 1 96.19 165 SER B N 1
ATOM 3760 C CA . SER B 1 165 ? 4.562 -5.359 -1.75 1 96.19 165 SER B CA 1
ATOM 3761 C C . SER B 1 165 ? 6.008 -5.242 -2.227 1 96.19 165 SER B C 1
ATOM 3763 O O . SER B 1 165 ? 6.914 -5.023 -1.423 1 96.19 165 SER B O 1
ATOM 3765 N N . GLY B 1 166 ? 6.262 -5.469 -3.496 1 96.19 166 GLY B N 1
ATOM 3766 C CA . GLY B 1 166 ? 7.598 -5.27 -4.039 1 96.19 166 GLY B CA 1
ATOM 3767 C C . GLY B 1 166 ? 8.375 -6.559 -4.195 1 96.19 166 GLY B C 1
ATOM 3768 O O . GLY B 1 166 ? 9.562 -6.535 -4.527 1 96.19 166 GLY B O 1
ATOM 3769 N N . LYS B 1 167 ? 7.77 -7.707 -4.031 1 98 167 LYS B N 1
ATOM 3770 C CA . LYS B 1 167 ? 8.438 -9 -4.055 1 98 167 LYS B CA 1
ATOM 3771 C C . LYS B 1 167 ? 9.117 -9.25 -5.398 1 98 167 LYS B C 1
ATOM 3773 O O . LYS B 1 167 ? 10.273 -9.664 -5.453 1 98 167 LYS B O 1
ATOM 3778 N N . THR B 1 168 ? 8.367 -8.984 -6.48 1 97.06 168 THR B N 1
ATOM 3779 C CA . THR B 1 168 ? 8.891 -9.258 -7.812 1 97.06 168 THR B CA 1
ATOM 3780 C C . THR B 1 168 ? 10.109 -8.375 -8.109 1 97.06 168 THR B C 1
ATOM 3782 O O . THR B 1 168 ? 11.094 -8.844 -8.68 1 97.06 168 THR B O 1
ATOM 3785 N N . PHE B 1 169 ? 10.07 -7.109 -7.688 1 96.62 169 PHE B N 1
ATOM 3786 C CA . PHE B 1 169 ? 11.219 -6.223 -7.848 1 96.62 169 PHE B CA 1
ATOM 3787 C C . PHE B 1 169 ? 12.414 -6.723 -7.043 1 96.62 169 PHE B C 1
ATOM 3789 O O . PHE B 1 169 ? 13.547 -6.703 -7.527 1 96.62 169 PHE B O 1
ATOM 3796 N N . ALA B 1 170 ? 12.109 -7.109 -5.852 1 98.38 170 ALA B N 1
ATOM 3797 C CA . ALA B 1 170 ? 13.18 -7.617 -4.992 1 98.38 170 ALA B CA 1
ATOM 3798 C C . ALA B 1 170 ? 13.805 -8.875 -5.59 1 98.38 170 ALA B C 1
ATOM 3800 O O . ALA B 1 170 ? 15.031 -8.984 -5.652 1 98.38 170 ALA B O 1
ATOM 3801 N N . SER B 1 171 ? 12.977 -9.797 -6.012 1 98.62 171 SER B N 1
ATOM 3802 C CA . SER B 1 171 ? 13.461 -11.023 -6.625 1 98.62 171 SER B CA 1
ATOM 3803 C C . SER B 1 171 ? 14.336 -10.734 -7.84 1 98.62 171 SER B C 1
ATOM 3805 O O . SER B 1 171 ? 15.422 -11.305 -7.98 1 98.62 171 SER B O 1
ATOM 3807 N N . ALA B 1 172 ? 13.859 -9.844 -8.68 1 97.94 172 ALA B N 1
ATOM 3808 C CA . ALA B 1 172 ? 14.602 -9.5 -9.891 1 97.94 172 ALA B CA 1
ATOM 3809 C C . ALA B 1 172 ? 15.953 -8.891 -9.547 1 97.94 172 ALA B C 1
ATOM 3811 O O . ALA B 1 172 ? 16.969 -9.227 -10.164 1 97.94 172 ALA B O 1
ATOM 3812 N N . ALA B 1 173 ? 15.961 -8.008 -8.586 1 97.75 173 ALA B N 1
ATOM 3813 C CA . ALA B 1 173 ? 17.203 -7.352 -8.172 1 97.75 173 ALA B CA 1
ATOM 3814 C C . ALA B 1 173 ? 18.219 -8.367 -7.66 1 97.75 173 ALA B C 1
ATOM 3816 O O . ALA B 1 173 ? 19.406 -8.297 -7.996 1 97.75 173 ALA B O 1
ATOM 3817 N N . MET B 1 174 ? 17.766 -9.289 -6.883 1 98.44 174 MET B N 1
ATOM 3818 C CA . MET B 1 174 ? 18.656 -10.289 -6.293 1 98.44 174 MET B CA 1
ATOM 3819 C C . MET B 1 174 ? 19.141 -11.273 -7.348 1 98.44 174 MET B C 1
ATOM 3821 O O . MET B 1 174 ? 20.328 -11.633 -7.371 1 98.44 174 MET B O 1
ATOM 3825 N N . VAL B 1 175 ? 18.25 -11.672 -8.258 1 98.5 175 VAL B N 1
ATOM 3826 C CA . VAL B 1 175 ? 18.641 -12.555 -9.352 1 98.5 175 VAL B CA 1
ATOM 3827 C C . VAL B 1 175 ? 19.734 -11.906 -10.18 1 98.5 175 VAL B C 1
ATOM 3829 O O . VAL B 1 175 ? 20.75 -12.539 -10.5 1 98.5 175 VAL B O 1
ATOM 3832 N N . ARG B 1 176 ? 19.516 -10.672 -10.484 1 97.62 176 ARG B N 1
ATOM 3833 C CA . ARG B 1 176 ? 20.469 -9.953 -11.328 1 97.62 176 ARG B CA 1
ATOM 3834 C C . ARG B 1 176 ? 21.859 -9.922 -10.688 1 97.62 176 ARG B C 1
ATOM 3836 O O . ARG B 1 176 ? 22.859 -10.219 -11.344 1 97.62 176 ARG B O 1
ATOM 3843 N N . LYS B 1 177 ? 21.922 -9.555 -9.422 1 97.69 177 LYS B N 1
ATOM 3844 C CA . LYS B 1 177 ? 23.203 -9.453 -8.734 1 97.69 177 LYS B CA 1
ATOM 3845 C C . LYS B 1 177 ? 23.891 -10.812 -8.641 1 97.69 177 LYS B C 1
ATOM 3847 O O . LYS B 1 177 ? 25.094 -10.914 -8.852 1 97.69 177 LYS B O 1
ATOM 3852 N N . LEU B 1 178 ? 23.172 -11.852 -8.305 1 97.44 178 LEU B N 1
ATOM 3853 C CA . LEU B 1 178 ? 23.719 -13.195 -8.195 1 97.44 178 LEU B CA 1
ATOM 3854 C C . LEU B 1 178 ? 24.234 -13.695 -9.547 1 97.44 178 LEU B C 1
ATOM 3856 O O . LEU B 1 178 ? 25.312 -14.281 -9.625 1 97.44 178 LEU B O 1
ATOM 3860 N N . ALA B 1 179 ? 23.422 -13.414 -10.602 1 97 179 ALA B N 1
ATOM 3861 C CA . ALA B 1 179 ? 23.828 -13.797 -11.953 1 97 179 ALA B CA 1
ATOM 3862 C C . ALA B 1 179 ? 25.109 -13.055 -12.367 1 97 179 ALA B C 1
ATOM 3864 O O . ALA B 1 179 ? 26.016 -13.656 -12.93 1 97 179 ALA B O 1
ATOM 3865 N N . GLN B 1 180 ? 25.156 -11.797 -12.047 1 96.25 180 GLN B N 1
ATOM 3866 C CA . GLN B 1 180 ? 26.312 -10.977 -12.375 1 96.25 180 GLN B CA 1
ATOM 3867 C C . GLN B 1 180 ? 27.562 -11.453 -11.625 1 96.25 180 GLN B C 1
ATOM 3869 O O . GLN B 1 180 ? 28.688 -11.297 -12.102 1 96.25 180 GLN B O 1
ATOM 3874 N N . ALA B 1 181 ? 27.328 -12 -10.516 1 95.75 181 ALA B N 1
ATOM 3875 C CA . ALA B 1 181 ? 28.438 -12.523 -9.711 1 95.75 181 ALA B CA 1
ATOM 3876 C C . ALA B 1 181 ? 28.906 -13.875 -10.227 1 95.75 181 ALA B C 1
ATOM 3878 O O . ALA B 1 181 ? 29.844 -14.469 -9.688 1 95.75 181 ALA B O 1
ATOM 3879 N N . GLY B 1 182 ? 28.172 -14.445 -11.273 1 95.25 182 GLY B N 1
ATOM 3880 C CA . GLY B 1 182 ? 28.656 -15.633 -11.953 1 95.25 182 GLY B CA 1
ATOM 3881 C C . GLY B 1 182 ? 27.953 -16.906 -11.508 1 95.25 182 GLY B C 1
ATOM 3882 O O . GLY B 1 182 ? 28.375 -18 -11.852 1 95.25 182 GLY B O 1
ATOM 3883 N N . PHE B 1 183 ? 26.922 -16.766 -10.766 1 96.88 183 PHE B N 1
ATOM 3884 C CA . PHE B 1 183 ? 26.219 -17.953 -10.281 1 96.88 183 PHE B CA 1
ATOM 3885 C C . PHE B 1 183 ? 25.078 -18.312 -11.219 1 96.88 183 PHE B C 1
ATOM 3887 O O . PHE B 1 183 ? 24.453 -17.438 -11.812 1 96.88 183 PHE B O 1
ATOM 3894 N N . ARG B 1 184 ? 24.859 -19.625 -11.367 1 97.25 184 ARG B N 1
ATOM 3895 C CA . ARG B 1 184 ? 23.656 -20.094 -12.039 1 97.25 184 ARG B CA 1
ATOM 3896 C C . ARG B 1 184 ? 22.438 -19.984 -11.133 1 97.25 184 ARG B C 1
ATOM 3898 O O . ARG B 1 184 ? 22.344 -20.672 -10.109 1 97.25 184 ARG B O 1
ATOM 3905 N N . VAL B 1 185 ? 21.516 -19.125 -11.477 1 98.12 185 VAL B N 1
ATOM 3906 C CA . VAL B 1 185 ? 20.406 -18.781 -10.594 1 98.12 185 VAL B CA 1
ATOM 3907 C C . VAL B 1 185 ? 19.125 -19.453 -11.109 1 98.12 185 VAL B C 1
ATOM 3909 O O . VAL B 1 185 ? 18.812 -19.359 -12.297 1 98.12 185 VAL B O 1
ATOM 3912 N N . GLY B 1 186 ? 18.422 -20.188 -10.266 1 98.62 186 GLY B N 1
ATOM 3913 C CA . GLY B 1 186 ? 17.047 -20.594 -10.5 1 98.62 186 GLY B CA 1
ATOM 3914 C C . GLY B 1 186 ? 16.031 -19.625 -9.914 1 98.62 186 GLY B C 1
ATOM 3915 O O . GLY B 1 186 ? 16.203 -19.141 -8.797 1 98.62 186 GLY B O 1
ATOM 3916 N N . GLY B 1 187 ? 15.07 -19.266 -10.672 1 98.69 187 GLY B N 1
ATOM 3917 C CA . GLY B 1 187 ? 13.953 -18.453 -10.211 1 98.69 187 GLY B CA 1
ATOM 3918 C C . GLY B 1 187 ? 12.656 -19.234 -10.094 1 98.69 187 GLY B C 1
ATOM 3919 O O . GLY B 1 187 ? 12.32 -20.031 -10.977 1 98.69 187 GLY B O 1
ATOM 3920 N N . ALA B 1 188 ? 11.906 -18.984 -9.039 1 98.75 188 ALA B N 1
ATOM 3921 C CA . ALA B 1 188 ? 10.672 -19.719 -8.828 1 98.75 188 ALA B CA 1
ATOM 3922 C C . ALA B 1 188 ? 9.562 -18.812 -8.305 1 98.75 188 ALA B C 1
ATOM 3924 O O . ALA B 1 188 ? 9.82 -17.922 -7.5 1 98.75 188 ALA B O 1
ATOM 3925 N N . LYS B 1 189 ? 8.406 -18.953 -8.766 1 98.62 189 LYS B N 1
ATOM 3926 C CA . LYS B 1 189 ? 7.184 -18.453 -8.148 1 98.62 189 LYS B CA 1
ATOM 3927 C C . LYS B 1 189 ? 6.398 -19.578 -7.488 1 98.62 189 LYS B C 1
ATOM 3929 O O . LYS B 1 189 ? 5.793 -20.406 -8.172 1 98.62 189 LYS B O 1
ATOM 3934 N N . LEU B 1 190 ? 6.301 -19.578 -6.203 1 98.38 190 LEU B N 1
ATOM 3935 C CA . LEU B 1 190 ? 5.875 -20.766 -5.461 1 98.38 190 LEU B CA 1
ATOM 3936 C C . LEU B 1 190 ? 4.363 -20.766 -5.266 1 98.38 190 LEU B C 1
ATOM 3938 O O . LEU B 1 190 ? 3.744 -21.828 -5.172 1 98.38 190 LEU B O 1
ATOM 3942 N N . THR B 1 191 ? 3.801 -19.562 -5.105 1 98 191 THR B N 1
ATOM 3943 C CA . THR B 1 191 ? 2.377 -19.516 -4.793 1 98 191 THR B CA 1
ATOM 3944 C C . THR B 1 191 ? 1.697 -18.375 -5.562 1 98 191 THR B C 1
ATOM 3946 O O . THR B 1 191 ? 2.363 -17.469 -6.047 1 98 191 THR B O 1
ATOM 3949 N N . GLY B 1 192 ? 0.381 -18.469 -5.645 1 97.12 192 GLY B N 1
ATOM 3950 C CA . GLY B 1 192 ? -0.41 -17.422 -6.273 1 97.12 192 GLY B CA 1
ATOM 3951 C C . GLY B 1 192 ? -1.434 -17.953 -7.258 1 97.12 192 GLY B C 1
ATOM 3952 O O . GLY B 1 192 ? -1.968 -19.047 -7.07 1 97.12 192 GLY B O 1
ATOM 3953 N N . VAL B 1 193 ? -1.763 -17.109 -8.203 1 97.12 193 VAL B N 1
ATOM 3954 C CA . VAL B 1 193 ? -2.635 -17.438 -9.328 1 97.12 193 VAL B CA 1
ATOM 3955 C C . VAL B 1 193 ? -1.837 -17.406 -10.633 1 97.12 193 VAL B C 1
ATOM 3957 O O . VAL B 1 193 ? -0.89 -16.625 -10.766 1 97.12 193 VAL B O 1
ATOM 3960 N N . SER B 1 194 ? -2.186 -18.172 -11.508 1 97.75 194 SER B N 1
ATOM 3961 C CA . SER B 1 194 ? -1.396 -18.453 -12.703 1 97.75 194 SER B CA 1
ATOM 3962 C C . SER B 1 194 ? -1.126 -17.188 -13.492 1 97.75 194 SER B C 1
ATOM 3964 O O . SER B 1 194 ? -2.057 -16.547 -13.992 1 97.75 194 SER B O 1
ATOM 3966 N N . LEU B 1 195 ? 0.091 -16.812 -13.633 1 96.62 195 LEU B N 1
ATOM 3967 C CA . LEU B 1 195 ? 0.614 -15.695 -14.406 1 96.62 195 LEU B CA 1
ATOM 3968 C C . LEU B 1 195 ? 2.121 -15.82 -14.594 1 96.62 195 LEU B C 1
ATOM 3970 O O . LEU B 1 195 ? 2.844 -16.156 -13.656 1 96.62 195 LEU B O 1
ATOM 3974 N N . MET B 1 196 ? 2.664 -15.57 -15.719 1 97.06 196 MET B N 1
ATOM 3975 C CA . MET B 1 196 ? 4.074 -15.812 -16.016 1 97.06 196 MET B CA 1
ATOM 3976 C C . MET B 1 196 ? 4.922 -14.602 -15.648 1 97.06 196 MET B C 1
ATOM 3978 O O . MET B 1 196 ? 6.145 -14.695 -15.555 1 97.06 196 MET B O 1
ATOM 3982 N N . ARG B 1 197 ? 4.34 -13.531 -15.438 1 94.75 197 ARG B N 1
ATOM 3983 C CA . ARG B 1 197 ? 4.988 -12.227 -15.328 1 94.75 197 ARG B CA 1
ATOM 3984 C C . ARG B 1 197 ? 6.121 -12.266 -14.312 1 94.75 197 ARG B C 1
ATOM 3986 O O . ARG B 1 197 ? 7.207 -11.734 -14.57 1 94.75 197 ARG B O 1
ATOM 3993 N N . ASP B 1 198 ? 5.961 -12.812 -13.172 1 95.69 198 ASP B N 1
ATOM 3994 C CA . ASP B 1 198 ? 6.945 -12.797 -12.094 1 95.69 198 ASP B CA 1
ATOM 3995 C C . ASP B 1 198 ? 8.18 -13.617 -12.461 1 95.69 198 ASP B C 1
ATOM 3997 O O . ASP B 1 198 ? 9.312 -13.156 -12.289 1 95.69 198 ASP B O 1
ATOM 4001 N N . THR B 1 199 ? 7.992 -14.789 -12.984 1 97.19 199 THR B N 1
ATOM 4002 C CA . THR B 1 199 ? 9.133 -15.617 -13.359 1 97.19 199 THR B CA 1
ATOM 4003 C C . THR B 1 199 ? 9.836 -15.039 -14.586 1 97.19 199 THR B C 1
ATOM 4005 O O . THR B 1 199 ? 11.062 -15.109 -14.688 1 97.19 199 THR B O 1
ATOM 4008 N N . LEU B 1 200 ? 9.055 -14.5 -15.523 1 96.69 200 LEU B N 1
ATOM 4009 C CA . LEU B 1 200 ? 9.68 -13.859 -16.672 1 96.69 200 LEU B CA 1
ATOM 4010 C C . LEU B 1 200 ? 10.531 -12.672 -16.25 1 96.69 200 LEU B C 1
ATOM 4012 O O . LEU B 1 200 ? 11.586 -12.422 -16.844 1 96.69 200 LEU B O 1
ATOM 4016 N N . SER B 1 201 ? 10.031 -11.984 -15.258 1 96.81 201 SER B N 1
ATOM 4017 C CA . SER B 1 201 ? 10.836 -10.891 -14.711 1 96.81 201 SER B CA 1
ATOM 4018 C C . SER B 1 201 ? 12.164 -11.398 -14.172 1 96.81 201 SER B C 1
ATOM 4020 O O . SER B 1 201 ? 13.203 -10.766 -14.375 1 96.81 201 SER B O 1
ATOM 4022 N N . MET B 1 202 ? 12.18 -12.539 -13.523 1 97.69 202 MET B N 1
ATOM 4023 C CA . MET B 1 202 ? 13.406 -13.133 -13.008 1 97.69 202 MET B CA 1
ATOM 4024 C C . MET B 1 202 ? 14.305 -13.602 -14.148 1 97.69 202 MET B C 1
ATOM 4026 O O . MET B 1 202 ? 15.523 -13.406 -14.109 1 97.69 202 MET B O 1
ATOM 4030 N N . GLN B 1 203 ? 13.68 -14.148 -15.172 1 97.5 203 GLN B N 1
ATOM 4031 C CA . GLN B 1 203 ? 14.438 -14.586 -16.344 1 97.5 203 GLN B CA 1
ATOM 4032 C C . GLN B 1 203 ? 15.125 -13.398 -17.016 1 97.5 203 GLN B C 1
ATOM 4034 O O . GLN B 1 203 ? 16.312 -13.469 -17.344 1 97.5 203 GLN B O 1
ATOM 4039 N N . ASP B 1 204 ? 14.375 -12.367 -17.219 1 96.88 204 ASP B N 1
ATOM 4040 C CA . ASP B 1 204 ? 14.898 -11.156 -17.844 1 96.88 204 ASP B CA 1
ATOM 4041 C C . ASP B 1 204 ? 16.016 -10.547 -17.016 1 96.88 204 ASP B C 1
ATOM 4043 O O . ASP B 1 204 ? 16.828 -9.758 -17.516 1 96.88 204 ASP B O 1
ATOM 4047 N N . SER B 1 205 ? 16.031 -10.922 -15.719 1 96.81 205 SER B N 1
ATOM 4048 C CA . SER B 1 205 ? 17.031 -10.359 -14.797 1 96.81 205 SER B CA 1
ATOM 4049 C C . SER B 1 205 ? 18.25 -11.258 -14.703 1 96.81 205 SER B C 1
ATOM 4051 O O . SER B 1 205 ? 19.203 -10.945 -13.969 1 96.81 205 SER B O 1
ATOM 4053 N N . GLY B 1 206 ? 18.234 -12.414 -15.359 1 97.38 206 GLY B N 1
ATOM 4054 C CA . GLY B 1 206 ? 19.453 -13.203 -15.453 1 97.38 206 GLY B CA 1
ATOM 4055 C C . GLY B 1 206 ? 19.297 -14.609 -14.906 1 97.38 206 GLY B C 1
ATOM 4056 O O . GLY B 1 206 ? 20.25 -15.383 -14.875 1 97.38 206 GLY B O 1
ATOM 4057 N N . ALA B 1 207 ? 18.109 -14.984 -14.453 1 98.44 207 ALA B N 1
ATOM 4058 C CA . ALA B 1 207 ? 17.922 -16.359 -14.008 1 98.44 207 ALA B CA 1
ATOM 4059 C C . ALA B 1 207 ? 18.109 -17.344 -15.156 1 98.44 207 ALA B C 1
ATOM 4061 O O . ALA B 1 207 ? 17.609 -17.109 -16.266 1 98.44 207 ALA B O 1
ATOM 4062 N N . ASP B 1 208 ? 18.781 -18.422 -14.945 1 97.81 208 ASP B N 1
ATOM 4063 C CA . ASP B 1 208 ? 19.062 -19.422 -15.961 1 97.81 208 ASP B CA 1
ATOM 4064 C C . ASP B 1 208 ? 17.844 -20.297 -16.25 1 97.81 208 ASP B C 1
ATOM 4066 O O . ASP B 1 208 ? 17.594 -20.688 -17.391 1 97.81 208 ASP B O 1
ATOM 4070 N N . VAL B 1 209 ? 17.172 -20.594 -15.18 1 98 209 VAL B N 1
ATOM 4071 C CA . VAL B 1 209 ? 15.969 -21.422 -15.25 1 98 209 VAL B CA 1
ATOM 4072 C C . VAL B 1 209 ? 14.883 -20.828 -14.352 1 98 209 VAL B C 1
ATOM 4074 O O . VAL B 1 209 ? 15.164 -20.375 -13.234 1 98 209 VAL B O 1
ATOM 4077 N N . VAL B 1 210 ? 13.703 -20.75 -14.867 1 98.44 210 VAL B N 1
ATOM 4078 C CA . VAL B 1 210 ? 12.594 -20.266 -14.062 1 98.44 210 VAL B CA 1
ATOM 4079 C C . VAL B 1 210 ? 11.43 -21.25 -14.133 1 98.44 210 VAL B C 1
ATOM 4081 O O . VAL B 1 210 ? 11.227 -21.922 -15.148 1 98.44 210 VAL B O 1
ATOM 4084 N N . MET B 1 211 ? 10.672 -21.359 -13.016 1 98.25 211 MET B N 1
ATOM 4085 C CA . MET B 1 211 ? 9.492 -22.219 -12.914 1 98.25 211 MET B CA 1
ATOM 4086 C C . MET B 1 211 ? 8.461 -21.609 -11.961 1 98.25 211 MET B C 1
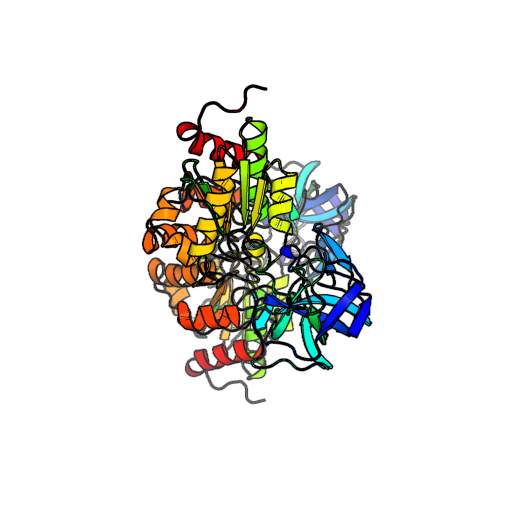ATOM 4088 O O . MET B 1 211 ? 8.82 -20.859 -11.062 1 98.25 211 MET B O 1
ATOM 4092 N N . ASP B 1 212 ? 7.285 -21.906 -12.234 1 97.88 212 ASP B N 1
ATOM 4093 C CA . ASP B 1 212 ? 6.254 -21.531 -11.273 1 97.88 212 ASP B CA 1
ATOM 4094 C C . ASP B 1 212 ? 5.27 -22.688 -11.047 1 97.88 212 ASP B C 1
ATOM 4096 O O . ASP B 1 212 ? 5.418 -23.75 -11.641 1 97.88 212 ASP B O 1
ATOM 4100 N N . PHE B 1 213 ? 4.332 -22.516 -10.18 1 98.12 213 PHE B N 1
ATOM 4101 C CA . PHE B 1 213 ? 3.4 -23.547 -9.766 1 98.12 213 PHE B CA 1
ATOM 4102 C C . PHE B 1 213 ? 2.521 -23.984 -10.93 1 98.12 213 PHE B C 1
ATOM 4104 O O . PHE B 1 213 ? 1.984 -25.094 -10.93 1 98.12 213 PHE B O 1
ATOM 4111 N N . THR B 1 214 ? 2.305 -23.172 -11.914 1 98 214 THR B N 1
ATOM 4112 C CA . THR B 1 214 ? 1.533 -23.578 -13.086 1 98 214 THR B CA 1
ATOM 4113 C C . THR B 1 214 ? 2.264 -24.656 -13.875 1 98 214 THR B C 1
ATOM 4115 O O . THR B 1 214 ? 1.635 -25.562 -14.43 1 98 214 THR B O 1
ATOM 4118 N N . ASP B 1 215 ? 3.59 -24.562 -13.945 1 97.94 215 ASP B N 1
ATOM 4119 C CA . ASP B 1 215 ? 4.379 -25.625 -14.57 1 97.94 215 ASP B CA 1
ATOM 4120 C C . ASP B 1 215 ? 4.121 -26.969 -13.898 1 97.94 215 ASP B C 1
ATOM 4122 O O . ASP B 1 215 ? 4.273 -28.031 -14.523 1 97.94 215 ASP B O 1
ATOM 4126 N N . ALA B 1 216 ? 3.777 -26.906 -12.641 1 97.94 216 ALA B N 1
ATOM 4127 C CA . ALA B 1 216 ? 3.482 -28.109 -11.891 1 97.94 216 ALA B CA 1
ATOM 4128 C C . ALA B 1 216 ? 2.002 -28.469 -11.977 1 97.94 216 ALA B C 1
ATOM 4130 O O . ALA B 1 216 ? 1.52 -29.328 -11.242 1 97.94 216 ALA B O 1
ATOM 4131 N N . GLY B 1 217 ? 1.252 -27.797 -12.781 1 97.69 217 GLY B N 1
ATOM 4132 C CA . GLY B 1 217 ? -0.127 -28.156 -13.062 1 97.69 217 GLY B CA 1
ATOM 4133 C C . GLY B 1 217 ? -1.119 -27.547 -12.102 1 97.69 217 GLY B C 1
ATOM 4134 O O . GLY B 1 217 ? -2.193 -28.094 -11.867 1 97.69 217 GLY B O 1
ATOM 4135 N N . ILE B 1 218 ? -0.744 -26.453 -11.484 1 97.38 218 ILE B N 1
ATOM 4136 C CA . ILE B 1 218 ? -1.608 -25.797 -10.516 1 97.38 218 ILE B CA 1
ATOM 4137 C C . ILE B 1 218 ? -2.07 -24.453 -11.062 1 97.38 218 ILE B C 1
ATOM 4139 O O . ILE B 1 218 ? -1.257 -23.656 -11.539 1 97.38 218 ILE B O 1
ATOM 4143 N N . VAL B 1 219 ? -3.381 -24.219 -11.086 1 98.06 219 VAL B N 1
ATOM 4144 C CA . VAL B 1 219 ? -3.945 -22.953 -11.555 1 98.06 219 VAL B CA 1
ATOM 4145 C C . VAL B 1 219 ? -3.787 -21.891 -10.477 1 98.06 219 VAL B C 1
ATOM 4147 O O . VAL B 1 219 ? -3.383 -20.75 -10.766 1 98.06 219 VAL B O 1
ATOM 4150 N N . CYS B 1 220 ? -4.105 -22.219 -9.32 1 97.69 220 CYS B N 1
ATOM 4151 C CA . CYS B 1 220 ? -4.059 -21.359 -8.141 1 97.69 220 CYS B CA 1
ATOM 4152 C C . CYS B 1 220 ? -3.689 -22.156 -6.895 1 97.69 220 CYS B C 1
ATOM 4154 O O . CYS B 1 220 ? -4.336 -23.156 -6.582 1 97.69 220 CYS B O 1
ATOM 4156 N N . THR B 1 221 ? -2.686 -21.672 -6.199 1 97.5 221 THR B N 1
ATOM 4157 C CA . THR B 1 221 ? -2.221 -22.438 -5.047 1 97.5 221 THR B CA 1
ATOM 4158 C C . THR B 1 221 ? -3.072 -22.141 -3.816 1 97.5 221 THR B C 1
ATOM 4160 O O . THR B 1 221 ? -3.82 -21.156 -3.799 1 97.5 221 THR B O 1
ATOM 4163 N N . GLY B 1 222 ? -2.986 -23.031 -2.844 1 95.44 222 GLY B N 1
ATOM 4164 C CA . GLY B 1 222 ? -3.648 -22.891 -1.555 1 95.44 222 GLY B CA 1
ATOM 4165 C C . GLY B 1 222 ? -2.941 -23.641 -0.442 1 95.44 222 GLY B C 1
ATOM 4166 O O . GLY B 1 222 ? -1.819 -24.125 -0.623 1 95.44 222 GLY B O 1
ATOM 4167 N N . PRO B 1 223 ? -3.631 -23.703 0.709 1 93.56 223 PRO B N 1
ATOM 4168 C CA . PRO B 1 223 ? -3.021 -24.328 1.878 1 93.56 223 PRO B CA 1
ATOM 4169 C C . PRO B 1 223 ? -2.641 -25.797 1.624 1 93.56 223 PRO B C 1
ATOM 4171 O O . PRO B 1 223 ? -1.659 -26.281 2.186 1 93.56 223 PRO B O 1
ATOM 4174 N N . ARG B 1 224 ? -3.311 -26.469 0.699 1 92.38 224 ARG B N 1
ATOM 4175 C CA . ARG B 1 224 ? -3.096 -27.891 0.478 1 92.38 224 ARG B CA 1
ATOM 4176 C C . ARG B 1 224 ? -2.039 -28.125 -0.596 1 92.38 224 ARG B C 1
ATOM 4178 O O . ARG B 1 224 ? -1.477 -29.219 -0.693 1 92.38 224 ARG B O 1
ATOM 4185 N N . THR B 1 225 ? -1.765 -27.125 -1.304 1 95.56 225 THR B N 1
ATOM 4186 C CA . THR B 1 225 ? -0.911 -27.391 -2.457 1 95.56 225 THR B CA 1
ATOM 4187 C C . THR B 1 225 ? 0.408 -26.625 -2.336 1 95.56 225 THR B C 1
ATOM 4189 O O . THR B 1 225 ? 1.409 -27.016 -2.943 1 95.56 225 THR B O 1
ATOM 4192 N N . GLY B 1 226 ? 0.442 -25.578 -1.544 1 95.81 226 GLY B N 1
ATOM 4193 C CA . GLY B 1 226 ? 1.58 -24.672 -1.509 1 95.81 226 GLY B CA 1
ATOM 4194 C C . GLY B 1 226 ? 2.896 -25.375 -1.256 1 95.81 226 GLY B C 1
ATOM 4195 O O . GLY B 1 226 ? 3.801 -25.344 -2.092 1 95.81 226 GLY B O 1
ATOM 4196 N N . ALA B 1 227 ? 3.012 -26.109 -0.18 1 97.12 227 ALA B N 1
ATOM 4197 C CA . ALA B 1 227 ? 4.25 -26.766 0.228 1 97.12 227 ALA B CA 1
ATOM 4198 C C . ALA B 1 227 ? 4.625 -27.875 -0.745 1 97.12 227 ALA B C 1
ATOM 4200 O O . ALA B 1 227 ? 5.793 -28.016 -1.111 1 97.12 227 ALA B O 1
ATOM 4201 N N . ARG B 1 228 ? 3.66 -28.625 -1.168 1 96.19 228 ARG B N 1
ATOM 4202 C CA . ARG B 1 228 ? 3.9 -29.75 -2.078 1 96.19 228 ARG B CA 1
ATOM 4203 C C . ARG B 1 228 ? 4.488 -29.25 -3.398 1 96.19 228 ARG B C 1
ATOM 4205 O O . ARG B 1 228 ? 5.461 -29.828 -3.9 1 96.19 228 ARG B O 1
ATOM 4212 N N . VAL B 1 229 ? 3.9 -28.234 -3.936 1 97.12 229 VAL B N 1
ATOM 4213 C CA . VAL B 1 229 ? 4.34 -27.734 -5.23 1 97.12 229 VAL B CA 1
ATOM 4214 C C . VAL B 1 229 ? 5.727 -27.109 -5.094 1 97.12 229 VAL B C 1
ATOM 4216 O O . VAL B 1 229 ? 6.551 -27.203 -6.008 1 97.12 229 VAL B O 1
ATOM 4219 N N . ALA B 1 230 ? 5.973 -26.422 -3.969 1 98.12 230 ALA B N 1
ATOM 4220 C CA . ALA B 1 230 ? 7.301 -25.875 -3.729 1 98.12 230 ALA B CA 1
ATOM 4221 C C . ALA B 1 230 ? 8.375 -26.953 -3.793 1 98.12 230 ALA B C 1
ATOM 4223 O O . ALA B 1 230 ? 9.422 -26.75 -4.414 1 98.12 230 ALA B O 1
ATOM 4224 N N . ARG B 1 231 ? 8.086 -28.125 -3.238 1 97.38 231 ARG B N 1
ATOM 4225 C CA . ARG B 1 231 ? 9.039 -29.234 -3.26 1 97.38 231 ARG B CA 1
ATOM 4226 C C . ARG B 1 231 ? 9.289 -29.703 -4.688 1 97.38 231 ARG B C 1
ATOM 4228 O O . ARG B 1 231 ? 10.438 -29.984 -5.062 1 97.38 231 ARG B O 1
ATOM 4235 N N . VAL B 1 232 ? 8.25 -29.781 -5.406 1 97.81 232 VAL B N 1
ATOM 4236 C CA . VAL B 1 232 ? 8.367 -30.203 -6.797 1 97.81 232 VAL B CA 1
ATOM 4237 C C . VAL B 1 232 ? 9.258 -29.234 -7.566 1 97.81 232 VAL B C 1
ATOM 4239 O O . VAL B 1 232 ? 10.211 -29.641 -8.234 1 97.81 232 VAL B O 1
ATOM 4242 N N . LEU B 1 233 ? 8.977 -27.953 -7.418 1 98.38 233 LEU B N 1
ATOM 4243 C CA . LEU B 1 233 ? 9.719 -26.938 -8.156 1 98.38 233 LEU B CA 1
ATOM 4244 C C . LEU B 1 233 ? 11.188 -26.938 -7.758 1 98.38 233 LEU B C 1
ATOM 4246 O O . LEU B 1 233 ? 12.07 -26.859 -8.617 1 98.38 233 LEU B O 1
ATOM 4250 N N . PHE B 1 234 ? 11.461 -27.031 -6.434 1 98.44 234 PHE B N 1
ATOM 4251 C CA . PHE B 1 234 ? 12.836 -27 -5.965 1 98.44 234 PHE B CA 1
ATOM 4252 C C . PHE B 1 234 ? 13.617 -28.203 -6.484 1 98.44 234 PHE B C 1
ATOM 4254 O O . PHE B 1 234 ? 14.773 -28.078 -6.891 1 98.44 234 PHE B O 1
ATOM 4261 N N . SER B 1 235 ? 12.969 -29.391 -6.504 1 97.94 235 SER B N 1
ATOM 4262 C CA . SER B 1 235 ? 13.648 -30.578 -7.004 1 97.94 235 SER B CA 1
ATOM 4263 C C . SER B 1 235 ? 13.953 -30.453 -8.492 1 97.94 235 SER B C 1
ATOM 4265 O O . SER B 1 235 ? 15.016 -30.875 -8.953 1 97.94 235 SER B O 1
ATOM 4267 N N . GLU B 1 236 ? 13.008 -29.938 -9.242 1 97.88 236 GLU B N 1
ATOM 4268 C CA . GLU B 1 236 ? 13.195 -29.734 -10.672 1 97.88 236 GLU B CA 1
ATOM 4269 C C . GLU B 1 236 ? 14.32 -28.734 -10.945 1 97.88 236 GLU B C 1
ATOM 4271 O O . GLU B 1 236 ? 15.133 -28.953 -11.852 1 97.88 236 GLU B O 1
ATOM 4276 N N . LEU B 1 237 ? 14.367 -27.641 -10.18 1 97.81 237 LEU B N 1
ATOM 4277 C CA . LEU B 1 237 ? 15.406 -26.641 -10.336 1 97.81 237 LEU B CA 1
ATOM 4278 C C . LEU B 1 237 ? 16.781 -27.203 -9.961 1 97.81 237 LEU B C 1
ATOM 4280 O O . LEU B 1 237 ? 17.766 -26.922 -10.625 1 97.81 237 LEU B O 1
ATOM 4284 N N . ALA B 1 238 ? 16.766 -27.953 -8.891 1 95.31 238 ALA B N 1
ATOM 4285 C CA . ALA B 1 238 ? 18.016 -28.594 -8.469 1 95.31 238 ALA B CA 1
ATOM 4286 C C . ALA B 1 238 ? 18.547 -29.5 -9.57 1 95.31 238 ALA B C 1
ATOM 4288 O O . ALA B 1 238 ? 19.766 -29.562 -9.797 1 95.31 238 ALA B O 1
ATOM 4289 N N . ALA B 1 239 ? 17.672 -30.203 -10.211 1 96.38 239 ALA B N 1
ATOM 4290 C CA . ALA B 1 239 ? 18.062 -31.125 -11.281 1 96.38 239 ALA B CA 1
ATOM 4291 C C . ALA B 1 239 ? 18.688 -30.375 -12.445 1 96.38 239 ALA B C 1
ATOM 4293 O O . ALA B 1 239 ? 19.438 -30.953 -13.242 1 96.38 239 ALA B O 1
ATOM 4294 N N . GLU B 1 240 ? 18.422 -29.141 -12.516 1 96.19 240 GLU B N 1
ATOM 4295 C CA . GLU B 1 240 ? 19.031 -28.312 -13.555 1 96.19 240 GLU B CA 1
ATOM 4296 C C . GLU B 1 240 ? 20.391 -27.766 -13.109 1 96.19 240 GLU B C 1
ATOM 4298 O O . GLU B 1 240 ? 20.984 -26.938 -13.805 1 96.19 240 GLU B O 1
ATOM 4303 N N . ASN B 1 241 ? 20.844 -28.094 -11.922 1 94.94 241 ASN B N 1
ATOM 4304 C CA . ASN B 1 241 ? 22.172 -27.797 -11.391 1 94.94 241 ASN B CA 1
ATOM 4305 C C . ASN B 1 241 ? 22.375 -26.297 -11.18 1 94.94 241 ASN B C 1
ATOM 4307 O O . ASN B 1 241 ? 23.391 -25.734 -11.594 1 94.94 241 ASN B O 1
ATOM 4311 N N . VAL B 1 242 ? 21.359 -25.609 -10.648 1 96.5 242 VAL B N 1
ATOM 4312 C CA . VAL B 1 242 ? 21.516 -24.219 -10.273 1 96.5 242 VAL B CA 1
ATOM 4313 C C . VAL B 1 242 ? 22.297 -24.109 -8.961 1 96.5 242 VAL B C 1
ATOM 4315 O O . VAL B 1 242 ? 22.281 -25.047 -8.148 1 96.5 242 VAL B O 1
ATOM 4318 N N . ASP B 1 243 ? 23.016 -22.969 -8.727 1 96.81 243 ASP B N 1
ATOM 4319 C CA . ASP B 1 243 ? 23.812 -22.734 -7.527 1 96.81 243 ASP B CA 1
ATOM 4320 C C . ASP B 1 243 ? 22.953 -22.156 -6.402 1 96.81 243 ASP B C 1
ATOM 4322 O O . ASP B 1 243 ? 23.297 -22.297 -5.227 1 96.81 243 ASP B O 1
ATOM 4326 N N . VAL B 1 244 ? 21.922 -21.484 -6.77 1 98.12 244 VAL B N 1
ATOM 4327 C CA . VAL B 1 244 ? 21.047 -20.781 -5.828 1 98.12 244 VAL B CA 1
ATOM 4328 C C . VAL B 1 244 ? 19.656 -20.625 -6.441 1 98.12 244 VAL B C 1
ATOM 4330 O O . VAL B 1 244 ? 19.516 -20.5 -7.66 1 98.12 244 VAL B O 1
ATOM 4333 N N . ILE B 1 245 ? 18.609 -20.719 -5.633 1 98.62 245 ILE B N 1
ATOM 4334 C CA . ILE B 1 245 ? 17.234 -20.484 -6.066 1 98.62 245 ILE B CA 1
ATOM 4335 C C . ILE B 1 245 ? 16.688 -19.234 -5.402 1 98.62 245 ILE B C 1
ATOM 4337 O O . ILE B 1 245 ? 16.812 -19.047 -4.188 1 98.62 245 ILE B O 1
ATOM 4341 N N . VAL B 1 246 ? 16.219 -18.297 -6.145 1 98.81 246 VAL B N 1
ATOM 4342 C CA . VAL B 1 246 ? 15.414 -17.188 -5.641 1 98.81 246 VAL B CA 1
ATOM 4343 C C . VAL B 1 246 ? 13.93 -17.516 -5.805 1 98.81 246 VAL B C 1
ATOM 4345 O O . VAL B 1 246 ? 13.438 -17.656 -6.93 1 98.81 246 VAL B O 1
ATOM 4348 N N . ALA B 1 247 ? 13.227 -17.625 -4.699 1 98.81 247 ALA B N 1
ATOM 4349 C CA . ALA B 1 247 ? 11.852 -18.125 -4.703 1 98.81 247 ALA B CA 1
ATOM 4350 C C . ALA B 1 247 ? 10.891 -17.062 -4.164 1 98.81 247 ALA B C 1
ATOM 4352 O O . ALA B 1 247 ? 10.945 -16.719 -2.982 1 98.81 247 ALA B O 1
ATOM 4353 N N . GLU B 1 248 ? 10.047 -16.609 -5.004 1 98.5 248 GLU B N 1
ATOM 4354 C CA . GLU B 1 248 ? 9.023 -15.633 -4.637 1 98.5 248 GLU B CA 1
ATOM 4355 C C . GLU B 1 248 ? 7.723 -16.312 -4.23 1 98.5 248 GLU B C 1
ATOM 4357 O O . GLU B 1 248 ? 7.32 -17.312 -4.844 1 98.5 248 GLU B O 1
ATOM 4362 N N . THR B 1 249 ? 7.129 -15.867 -3.191 1 97.81 249 THR B N 1
ATOM 4363 C CA . THR B 1 249 ? 5.797 -16.328 -2.816 1 97.81 249 THR B CA 1
ATOM 4364 C C . THR B 1 249 ? 4.734 -15.312 -3.234 1 97.81 249 THR B C 1
ATOM 4366 O O . THR B 1 249 ? 5.039 -14.133 -3.434 1 97.81 249 THR B O 1
ATOM 4369 N N . GLY B 1 250 ? 3.617 -15.82 -3.508 1 93.38 250 GLY B N 1
ATOM 4370 C CA . GLY B 1 250 ? 2.5 -14.953 -3.836 1 93.38 250 GLY B CA 1
ATOM 4371 C C . GLY B 1 250 ? 1.68 -14.555 -2.623 1 93.38 250 GLY B C 1
ATOM 4372 O O . GLY B 1 250 ? 1.717 -15.227 -1.592 1 93.38 250 GLY B O 1
ATOM 4373 N N . ASP B 1 251 ? 1.022 -13.547 -2.867 1 87.69 251 ASP B N 1
ATOM 4374 C CA . ASP B 1 251 ? 0.163 -13 -1.822 1 87.69 251 ASP B CA 1
ATOM 4375 C C . ASP B 1 251 ? 0.97 -12.648 -0.574 1 87.69 251 ASP B C 1
ATOM 4377 O O . ASP B 1 251 ? 2.162 -12.344 -0.663 1 87.69 251 ASP B O 1
ATOM 4381 N N . GLY B 1 252 ? 0.545 -12.734 0.618 1 93.94 252 GLY B N 1
ATOM 4382 C CA . GLY B 1 252 ? 1.181 -12.344 1.866 1 93.94 252 GLY B CA 1
ATOM 4383 C C . GLY B 1 252 ? 1.303 -13.484 2.855 1 93.94 252 GLY B C 1
ATOM 4384 O O . GLY B 1 252 ? 0.734 -14.562 2.646 1 93.94 252 GLY B O 1
ATOM 4385 N N . ILE B 1 253 ? 2.123 -13.344 3.793 1 97.88 253 ILE B N 1
ATOM 4386 C CA . ILE B 1 253 ? 2.418 -14.344 4.812 1 97.88 253 ILE B CA 1
ATOM 4387 C C . ILE B 1 253 ? 1.164 -14.617 5.641 1 97.88 253 ILE B C 1
ATOM 4389 O O . ILE B 1 253 ? 1.139 -15.555 6.445 1 97.88 253 ILE B O 1
ATOM 4393 N N . MET B 1 254 ? 0.127 -13.859 5.371 1 96.19 254 MET B N 1
ATOM 4394 C CA . MET B 1 254 ? -1.176 -14.094 5.988 1 96.19 254 MET B CA 1
ATOM 4395 C C . MET B 1 254 ? -2.264 -14.219 4.926 1 96.19 254 MET B C 1
ATOM 4397 O O . MET B 1 254 ? -3.43 -13.922 5.188 1 96.19 254 MET B O 1
ATOM 4401 N N . GLY B 1 255 ? -1.867 -14.492 3.75 1 91.94 255 GLY B N 1
ATOM 4402 C CA . GLY B 1 255 ? -2.805 -14.555 2.641 1 91.94 255 GLY B CA 1
ATOM 4403 C C . GLY B 1 255 ? -3.398 -15.938 2.439 1 91.94 255 GLY B C 1
ATOM 4404 O O . GLY B 1 255 ? -3.268 -16.812 3.305 1 91.94 255 GLY B O 1
ATOM 4405 N N . GLU B 1 256 ? -4 -16.156 1.257 1 90.06 256 GLU B N 1
ATOM 4406 C CA . GLU B 1 256 ? -4.855 -17.312 1.015 1 90.06 256 GLU B CA 1
ATOM 4407 C C . GLU B 1 256 ? -4.176 -18.312 0.08 1 90.06 256 GLU B C 1
ATOM 4409 O O . GLU B 1 256 ? -4.715 -19.391 -0.179 1 90.06 256 GLU B O 1
ATOM 4414 N N . TYR B 1 257 ? -3.002 -18.047 -0.352 1 93.62 257 TYR B N 1
ATOM 4415 C CA . TYR B 1 257 ? -2.467 -18.812 -1.467 1 93.62 257 TYR B CA 1
ATOM 4416 C C . TYR B 1 257 ? -1.481 -19.859 -0.977 1 93.62 257 TYR B C 1
ATOM 4418 O O . TYR B 1 257 ? -0.717 -20.422 -1.767 1 93.62 257 TYR B O 1
ATOM 4426 N N . GLY B 1 258 ? -1.43 -20.062 0.329 1 95.38 258 GLY B N 1
ATOM 4427 C CA . GLY B 1 258 ? -0.723 -21.234 0.836 1 95.38 258 GLY B CA 1
ATOM 4428 C C . GLY B 1 258 ? 0.706 -20.922 1.248 1 95.38 258 GLY B C 1
ATOM 4429 O O . GLY B 1 258 ? 1.5 -21.844 1.464 1 95.38 258 GLY B O 1
ATOM 4430 N N . VAL B 1 259 ? 1.028 -19.656 1.408 1 97.69 259 VAL B N 1
ATOM 4431 C CA . VAL B 1 259 ? 2.369 -19.266 1.839 1 97.69 259 VAL B CA 1
ATOM 4432 C C . VAL B 1 259 ? 2.658 -19.859 3.217 1 97.69 259 VAL B C 1
ATOM 4434 O O . VAL B 1 259 ? 3.775 -20.312 3.484 1 97.69 259 VAL B O 1
ATOM 4437 N N . GLN B 1 260 ? 1.695 -19.953 4.031 1 97.5 260 GLN B N 1
ATOM 4438 C CA . GLN B 1 260 ? 1.831 -20.406 5.41 1 97.5 260 GLN B CA 1
ATOM 4439 C C . GLN B 1 260 ? 2.299 -21.859 5.465 1 97.5 260 GLN B C 1
ATOM 4441 O O . GLN B 1 260 ? 3.076 -22.234 6.348 1 97.5 260 GLN B O 1
ATOM 4446 N N . GLY B 1 261 ? 1.816 -22.656 4.527 1 97.44 261 GLY B N 1
ATOM 4447 C CA . GLY B 1 261 ? 2.26 -24.047 4.469 1 97.44 261 GLY B CA 1
ATOM 4448 C C . GLY B 1 261 ? 3.744 -24.188 4.191 1 97.44 261 GLY B C 1
ATOM 4449 O O . GLY B 1 261 ? 4.395 -25.094 4.707 1 97.44 261 GLY B O 1
ATOM 4450 N N . ILE B 1 262 ? 4.219 -23.328 3.377 1 97.94 262 ILE B N 1
ATOM 4451 C CA . ILE B 1 262 ? 5.641 -23.312 3.059 1 97.94 262 ILE B CA 1
ATOM 4452 C C . ILE B 1 262 ? 6.441 -22.875 4.281 1 97.94 262 ILE B C 1
ATOM 4454 O O . ILE B 1 262 ? 7.434 -23.5 4.645 1 97.94 262 ILE B O 1
ATOM 4458 N N . LEU B 1 263 ? 5.953 -21.828 4.977 1 98.31 263 LEU B N 1
ATOM 4459 C CA . LEU B 1 263 ? 6.633 -21.25 6.137 1 98.31 263 LEU B CA 1
ATOM 4460 C C . LEU B 1 263 ? 6.645 -22.234 7.301 1 98.31 263 LEU B C 1
ATOM 4462 O O . LEU B 1 263 ? 7.547 -22.203 8.141 1 98.31 263 LEU B O 1
ATOM 4466 N N . ALA B 1 264 ? 5.684 -23.109 7.32 1 97.88 264 ALA B N 1
ATOM 4467 C CA . ALA B 1 264 ? 5.547 -24.047 8.438 1 97.88 264 ALA B CA 1
ATOM 4468 C C . ALA B 1 264 ? 6.281 -25.359 8.148 1 97.88 264 ALA B C 1
ATOM 4470 O O . ALA B 1 264 ? 6.453 -26.188 9.047 1 97.88 264 ALA B O 1
ATOM 4471 N N . ASP B 1 265 ? 6.723 -25.594 6.941 1 97.62 265 ASP B N 1
ATOM 4472 C CA . ASP B 1 265 ? 7.32 -26.859 6.527 1 97.62 265 ASP B CA 1
ATOM 4473 C C . ASP B 1 265 ? 8.805 -26.906 6.902 1 97.62 265 ASP B C 1
ATOM 4475 O O . ASP B 1 265 ? 9.617 -26.188 6.336 1 97.62 265 ASP B O 1
ATOM 4479 N N . PRO B 1 266 ? 9.156 -27.828 7.797 1 97 266 PRO B N 1
ATOM 4480 C CA . PRO B 1 266 ? 10.547 -27.859 8.273 1 97 266 PRO B CA 1
ATOM 4481 C C . PRO B 1 266 ? 11.547 -28.172 7.16 1 97 266 PRO B C 1
ATOM 4483 O O . PRO B 1 266 ? 12.656 -27.641 7.156 1 97 266 PRO B O 1
ATOM 4486 N N . GLU B 1 267 ? 11.203 -28.953 6.242 1 95.94 267 GLU B N 1
ATOM 4487 C CA . GLU B 1 267 ? 12.102 -29.312 5.145 1 95.94 267 GLU B CA 1
ATOM 4488 C C . GLU B 1 267 ? 12.352 -28.109 4.238 1 95.94 267 GLU B C 1
ATOM 4490 O O . GLU B 1 267 ? 13.492 -27.828 3.869 1 95.94 267 GLU B O 1
ATOM 4495 N N . LEU B 1 268 ? 11.305 -27.438 3.91 1 97.81 268 LEU B N 1
ATOM 4496 C CA . LEU B 1 268 ? 11.445 -26.266 3.059 1 97.81 268 LEU B CA 1
ATOM 4497 C C . LEU B 1 268 ? 12.227 -25.156 3.775 1 97.81 268 LEU B C 1
ATOM 4499 O O . LEU B 1 268 ? 13.086 -24.516 3.174 1 97.81 268 LEU B O 1
ATOM 4503 N N . LYS B 1 269 ? 11.969 -24.969 5.012 1 97.38 269 LYS B N 1
ATOM 4504 C CA . LYS B 1 269 ? 12.648 -23.953 5.801 1 97.38 269 LYS B CA 1
ATOM 4505 C C . LYS B 1 269 ? 14.148 -24.234 5.887 1 97.38 269 LYS B C 1
ATOM 4507 O O . LYS B 1 269 ? 14.961 -23.312 5.895 1 97.38 269 LYS B O 1
ATOM 4512 N N . SER B 1 270 ? 14.445 -25.484 5.969 1 96.69 270 SER B N 1
ATOM 4513 C CA . SER B 1 270 ? 15.844 -25.875 6.145 1 96.69 270 SER B CA 1
ATOM 4514 C C . SER B 1 270 ? 16.672 -25.531 4.914 1 96.69 270 SER B C 1
ATOM 4516 O O . SER B 1 270 ? 17.906 -25.453 4.988 1 96.69 270 SER B O 1
ATOM 4518 N N . LEU B 1 271 ? 16.047 -25.281 3.805 1 97.38 271 LEU B N 1
ATOM 4519 C CA . LEU B 1 271 ? 16.75 -24.953 2.562 1 97.38 271 LEU B CA 1
ATOM 4520 C C . LEU B 1 271 ? 17.109 -23.484 2.51 1 97.38 271 LEU B C 1
ATOM 4522 O O . LEU B 1 271 ? 17.875 -23.047 1.642 1 97.38 271 LEU B O 1
ATOM 4526 N N . ALA B 1 272 ? 16.625 -22.734 3.432 1 97.81 272 ALA B N 1
ATOM 4527 C CA . ALA B 1 272 ? 16.75 -21.281 3.367 1 97.81 272 ALA B CA 1
ATOM 4528 C C . ALA B 1 272 ? 18.203 -20.844 3.545 1 97.81 272 ALA B C 1
ATOM 4530 O O . ALA B 1 272 ? 18.859 -21.25 4.504 1 97.81 272 ALA B O 1
ATOM 4531 N N . GLY B 1 273 ? 18.625 -20.062 2.604 1 97.5 273 GLY B N 1
ATOM 4532 C CA . GLY B 1 273 ? 19.859 -19.312 2.793 1 97.5 273 GLY B CA 1
ATOM 4533 C C . GLY B 1 273 ? 19.609 -17.906 3.297 1 97.5 273 GLY B C 1
ATOM 4534 O O . GLY B 1 273 ? 20.484 -17.297 3.938 1 97.5 273 GLY B O 1
ATOM 4535 N N . ALA B 1 274 ? 18.484 -17.359 2.973 1 98.31 274 ALA B N 1
ATOM 4536 C CA . ALA B 1 274 ? 18.078 -16.031 3.41 1 98.31 274 ALA B CA 1
ATOM 4537 C C . ALA B 1 274 ? 16.562 -15.859 3.309 1 98.31 274 ALA B C 1
ATOM 4539 O O . ALA B 1 274 ? 15.914 -16.484 2.475 1 98.31 274 ALA B O 1
ATOM 4540 N N . TRP B 1 275 ? 16.047 -15.055 4.148 1 98.69 275 TRP B N 1
ATOM 4541 C CA . TRP B 1 275 ? 14.648 -14.648 4.129 1 98.69 275 TRP B CA 1
ATOM 4542 C C . TRP B 1 275 ? 14.523 -13.148 3.885 1 98.69 275 TRP B C 1
ATOM 4544 O O . TRP B 1 275 ? 15.039 -12.336 4.664 1 98.69 275 TRP B O 1
ATOM 4554 N N . VAL B 1 276 ? 13.828 -12.789 2.834 1 98.81 276 VAL B N 1
ATOM 4555 C CA . VAL B 1 276 ? 13.562 -11.391 2.508 1 98.81 276 VAL B CA 1
ATOM 4556 C C . VAL B 1 276 ? 12.078 -11.094 2.695 1 98.81 276 VAL B C 1
ATOM 4558 O O . VAL B 1 276 ? 11.227 -11.773 2.123 1 98.81 276 VAL B O 1
ATOM 4561 N N . LEU B 1 277 ? 11.758 -10.117 3.496 1 98.88 277 LEU B N 1
ATOM 4562 C CA . LEU B 1 277 ? 10.375 -9.68 3.682 1 98.88 277 LEU B CA 1
ATOM 4563 C C . LEU B 1 277 ? 10.117 -8.359 2.955 1 98.88 277 LEU B C 1
ATOM 4565 O O . LEU B 1 277 ? 10.781 -7.359 3.229 1 98.88 277 LEU B O 1
ATOM 4569 N N . CYS B 1 278 ? 9.234 -8.414 2.027 1 98.75 278 CYS B N 1
ATOM 4570 C CA . CYS B 1 278 ? 8.773 -7.191 1.382 1 98.75 278 CYS B CA 1
ATOM 4571 C C . CYS B 1 278 ? 7.516 -6.66 2.064 1 98.75 278 CYS B C 1
ATOM 4573 O O . CYS B 1 278 ? 6.469 -7.309 2.041 1 98.75 278 CYS B O 1
ATOM 4575 N N . ALA B 1 279 ? 7.621 -5.434 2.596 1 98.38 279 ALA B N 1
ATOM 4576 C CA . ALA B 1 279 ? 6.52 -4.859 3.365 1 98.38 279 ALA B CA 1
ATOM 4577 C C . ALA B 1 279 ? 6.047 -3.545 2.75 1 98.38 279 ALA B C 1
ATOM 4579 O O . ALA B 1 279 ? 6.852 -2.771 2.227 1 98.38 279 ALA B O 1
ATOM 4580 N N . ASN B 1 280 ? 4.738 -3.289 2.914 1 95.75 280 ASN B N 1
ATOM 4581 C CA . ASN B 1 280 ? 4.133 -2.113 2.299 1 95.75 280 ASN B CA 1
ATOM 4582 C C . ASN B 1 280 ? 4.352 -0.862 3.146 1 95.75 280 ASN B C 1
ATOM 4584 O O . ASN B 1 280 ? 4.391 0.251 2.619 1 95.75 280 ASN B O 1
ATOM 4588 N N . ASP B 1 281 ? 4.422 -1.061 4.438 1 96.19 281 ASP B N 1
ATOM 4589 C CA . ASP B 1 281 ? 4.527 0.077 5.348 1 96.19 281 ASP B CA 1
ATOM 4590 C C . ASP B 1 281 ? 5.23 -0.318 6.645 1 96.19 281 ASP B C 1
ATOM 4592 O O . ASP B 1 281 ? 5.574 -1.486 6.84 1 96.19 281 ASP B O 1
ATOM 4596 N N . PRO B 1 282 ? 5.496 0.663 7.527 1 96.31 282 PRO B N 1
ATOM 4597 C CA . PRO B 1 282 ? 6.254 0.38 8.75 1 96.31 282 PRO B CA 1
ATOM 4598 C C . PRO B 1 282 ? 5.555 -0.623 9.664 1 96.31 282 PRO B C 1
ATOM 4600 O O . PRO B 1 282 ? 6.207 -1.493 10.242 1 96.31 282 PRO B O 1
ATOM 4603 N N . VAL B 1 283 ? 4.289 -0.52 9.797 1 98.19 283 VAL B N 1
ATOM 4604 C CA . VAL B 1 283 ? 3.545 -1.433 10.664 1 98.19 283 VAL B CA 1
ATOM 4605 C C . VAL B 1 283 ? 3.6 -2.846 10.086 1 98.19 283 VAL B C 1
ATOM 4607 O O . VAL B 1 283 ? 3.766 -3.818 10.828 1 98.19 283 VAL B O 1
ATOM 4610 N N . GLY B 1 284 ? 3.449 -2.924 8.75 1 98 284 GLY B N 1
ATOM 4611 C CA . GLY B 1 284 ? 3.604 -4.211 8.094 1 98 284 GLY B CA 1
ATOM 4612 C C . GLY B 1 284 ? 4.992 -4.797 8.25 1 98 284 GLY B C 1
ATOM 4613 O O . GLY B 1 284 ? 5.145 -6.008 8.43 1 98 284 GLY B O 1
ATOM 4614 N N . ALA B 1 285 ? 6.008 -3.943 8.141 1 98.44 285 ALA B N 1
ATOM 4615 C CA . ALA B 1 285 ? 7.379 -4.402 8.328 1 98.44 285 ALA B CA 1
ATOM 4616 C C . ALA B 1 285 ? 7.59 -4.941 9.742 1 98.44 285 ALA B C 1
ATOM 4618 O O . ALA B 1 285 ? 8.055 -6.07 9.922 1 98.44 285 ALA B O 1
ATOM 4619 N N . SER B 1 286 ? 7.199 -4.145 10.727 1 98.44 286 SER B N 1
ATOM 4620 C CA . SER B 1 286 ? 7.363 -4.531 12.125 1 98.44 286 SER B CA 1
ATOM 4621 C C . SER B 1 286 ? 6.535 -5.77 12.453 1 98.44 286 SER B C 1
ATOM 4623 O O . SER B 1 286 ? 7.047 -6.73 13.031 1 98.44 286 SER B O 1
ATOM 4625 N N . GLY B 1 287 ? 5.293 -5.754 12.094 1 98 287 GLY B N 1
ATOM 4626 C CA . GLY B 1 287 ? 4.398 -6.867 12.359 1 98 287 GLY B CA 1
ATOM 4627 C C . GLY B 1 287 ? 4.789 -8.141 11.633 1 98 287 GLY B C 1
ATOM 4628 O O . GLY B 1 287 ? 4.645 -9.242 12.164 1 98 287 GLY B O 1
ATOM 4629 N N . GLY B 1 288 ? 5.215 -7.988 10.383 1 98.62 288 GLY B N 1
ATOM 4630 C CA . GLY B 1 288 ? 5.629 -9.141 9.594 1 98.62 288 GLY B CA 1
ATOM 4631 C C . GLY B 1 288 ? 6.848 -9.844 10.156 1 98.62 288 GLY B C 1
ATOM 4632 O O . GLY B 1 288 ? 6.867 -11.07 10.266 1 98.62 288 GLY B O 1
ATOM 4633 N N . VAL B 1 289 ? 7.883 -9.055 10.531 1 98.69 289 VAL B N 1
ATOM 4634 C CA . VAL B 1 289 ? 9.102 -9.609 11.117 1 98.69 289 VAL B CA 1
ATOM 4635 C C . VAL B 1 289 ? 8.758 -10.352 12.406 1 98.69 289 VAL B C 1
ATOM 4637 O O . VAL B 1 289 ? 9.211 -11.477 12.617 1 98.69 289 VAL B O 1
ATOM 4640 N N . ARG B 1 290 ? 7.934 -9.758 13.195 1 98.25 290 ARG B N 1
ATOM 4641 C CA . ARG B 1 290 ? 7.535 -10.375 14.453 1 98.25 290 ARG B CA 1
ATOM 4642 C C . ARG B 1 290 ? 6.754 -11.656 14.211 1 98.25 290 ARG B C 1
ATOM 4644 O O . ARG B 1 290 ? 7 -12.672 14.867 1 98.25 290 ARG B O 1
ATOM 4651 N N . HIS B 1 291 ? 5.828 -11.641 13.32 1 98.31 291 HIS B N 1
ATOM 4652 C CA . HIS B 1 291 ? 4.996 -12.797 13.016 1 98.31 291 HIS B CA 1
ATOM 4653 C C . HIS B 1 291 ? 5.844 -13.977 12.531 1 98.31 291 HIS B C 1
ATOM 4655 O O . HIS B 1 291 ? 5.652 -15.109 12.977 1 98.31 291 HIS B O 1
ATOM 4661 N N . LEU B 1 292 ? 6.75 -13.68 11.602 1 98.75 292 LEU B N 1
ATOM 4662 C CA . LEU B 1 292 ? 7.602 -14.734 11.062 1 98.75 292 LEU B CA 1
ATOM 4663 C C . LEU B 1 292 ? 8.445 -15.367 12.164 1 98.75 292 LEU B C 1
ATOM 4665 O O . LEU B 1 292 ? 8.617 -16.594 12.195 1 98.75 292 LEU B O 1
ATOM 4669 N N . ARG B 1 293 ? 8.922 -14.547 13.039 1 98.56 293 ARG B N 1
ATOM 4670 C CA . ARG B 1 293 ? 9.734 -15.039 14.148 1 98.56 293 ARG B CA 1
ATOM 4671 C C . ARG B 1 293 ? 8.898 -15.867 15.117 1 98.56 293 ARG B C 1
ATOM 4673 O O . ARG B 1 293 ? 9.258 -17 15.445 1 98.56 293 ARG B O 1
ATOM 4680 N N . GLU B 1 294 ? 7.789 -15.352 15.523 1 98.19 294 GLU B N 1
ATOM 4681 C CA . GLU B 1 294 ? 7.012 -15.961 16.594 1 98.19 294 GLU B CA 1
ATOM 4682 C C . GLU B 1 294 ? 6.25 -17.188 16.094 1 98.19 294 GLU B C 1
ATOM 4684 O O . GLU B 1 294 ? 6.18 -18.203 16.797 1 98.19 294 GLU B O 1
ATOM 4689 N N . ALA B 1 295 ? 5.703 -17.156 14.922 1 97.75 295 ALA B N 1
ATOM 4690 C CA . ALA B 1 295 ? 4.82 -18.219 14.43 1 97.75 295 ALA B CA 1
ATOM 4691 C C . ALA B 1 295 ? 5.621 -19.344 13.773 1 97.75 295 ALA B C 1
ATOM 4693 O O . ALA B 1 295 ? 5.223 -20.5 13.812 1 97.75 295 ALA B O 1
ATOM 4694 N N . TYR B 1 296 ? 6.785 -18.953 13.219 1 98.38 296 TYR B N 1
ATOM 4695 C CA . TYR B 1 296 ? 7.441 -19.953 12.375 1 98.38 296 TYR B CA 1
ATOM 4696 C C . TYR B 1 296 ? 8.906 -20.125 12.766 1 98.38 296 TYR B C 1
ATOM 4698 O O . TYR B 1 296 ? 9.609 -20.969 12.211 1 98.38 296 TYR B O 1
ATOM 4706 N N . GLY B 1 297 ? 9.391 -19.312 13.68 1 98.31 297 GLY B N 1
ATOM 4707 C CA . GLY B 1 297 ? 10.797 -19.359 14.039 1 98.31 297 GLY B CA 1
ATOM 4708 C C . GLY B 1 297 ? 11.719 -18.891 12.93 1 98.31 297 GLY B C 1
ATOM 4709 O O . GLY B 1 297 ? 12.852 -19.359 12.82 1 98.31 297 GLY B O 1
ATOM 4710 N N . ILE B 1 298 ? 11.234 -18.031 12.102 1 98.62 298 ILE B N 1
ATOM 4711 C CA . ILE B 1 298 ? 12 -17.531 10.961 1 98.62 298 ILE B CA 1
ATOM 4712 C C . ILE B 1 298 ? 12.586 -16.156 11.281 1 98.62 298 ILE B C 1
ATOM 4714 O O . ILE B 1 298 ? 11.859 -15.242 11.648 1 98.62 298 ILE B O 1
ATOM 4718 N N . GLU B 1 299 ? 13.867 -16.031 11.172 1 98.38 299 GLU B N 1
ATOM 4719 C CA . GLU B 1 299 ? 14.539 -14.742 11.32 1 98.38 299 GLU B CA 1
ATOM 4720 C C . GLU B 1 299 ? 14.75 -14.062 9.969 1 98.38 299 GLU B C 1
ATOM 4722 O O . GLU B 1 299 ? 15.523 -14.547 9.141 1 98.38 299 GLU B O 1
ATOM 4727 N N . VAL B 1 300 ? 14.109 -12.961 9.766 1 98.69 300 VAL B N 1
ATOM 4728 C CA . VAL B 1 300 ? 14.203 -12.211 8.516 1 98.69 300 VAL B CA 1
ATOM 4729 C C . VAL B 1 300 ? 15.602 -11.617 8.375 1 98.69 300 VAL B C 1
ATOM 4731 O O . VAL B 1 300 ? 16.156 -11.094 9.344 1 98.69 300 VAL B O 1
ATOM 4734 N N . ASP B 1 301 ? 16.125 -11.672 7.211 1 98.44 301 ASP B N 1
ATOM 4735 C CA . ASP B 1 301 ? 17.484 -11.18 6.98 1 98.44 301 ASP B CA 1
ATOM 4736 C C . ASP B 1 301 ? 17.469 -9.75 6.445 1 98.44 301 ASP B C 1
ATOM 4738 O O . ASP B 1 301 ? 18.375 -8.961 6.742 1 98.44 301 ASP B O 1
ATOM 4742 N N . VAL B 1 302 ? 16.484 -9.492 5.594 1 98.56 302 VAL B N 1
ATOM 4743 C CA . VAL B 1 302 ? 16.422 -8.188 4.934 1 98.56 302 VAL B CA 1
ATOM 4744 C C . VAL B 1 302 ? 14.961 -7.801 4.723 1 98.56 302 VAL B C 1
ATOM 4746 O O . VAL B 1 302 ? 14.117 -8.648 4.426 1 98.56 302 VAL B O 1
ATOM 4749 N N . VAL B 1 303 ? 14.688 -6.531 4.902 1 98.69 303 VAL B N 1
ATOM 4750 C CA . VAL B 1 303 ? 13.375 -5.992 4.566 1 98.69 303 VAL B CA 1
ATOM 4751 C C . VAL B 1 303 ? 13.477 -5.117 3.32 1 98.69 303 VAL B C 1
ATOM 4753 O O . VAL B 1 303 ? 14.422 -4.336 3.182 1 98.69 303 VAL B O 1
ATOM 4756 N N . ALA B 1 304 ? 12.578 -5.289 2.408 1 98.5 304 ALA B N 1
ATOM 4757 C CA . ALA B 1 304 ? 12.445 -4.488 1.193 1 98.5 304 ALA B CA 1
ATOM 4758 C C . ALA B 1 304 ? 10.992 -4.078 0.969 1 98.5 304 ALA B C 1
ATOM 4760 O O . ALA B 1 304 ? 10.141 -4.266 1.845 1 98.5 304 ALA B O 1
ATOM 4761 N N . GLY B 1 305 ? 10.711 -3.473 -0.165 1 97.38 305 GLY B N 1
ATOM 4762 C CA . GLY B 1 305 ? 9.359 -3.043 -0.482 1 97.38 305 GLY B CA 1
ATOM 4763 C C . GLY B 1 305 ? 9.109 -1.583 -0.16 1 97.38 305 GLY B C 1
ATOM 4764 O O . GLY B 1 305 ? 10.031 -0.854 0.209 1 97.38 305 GLY B O 1
ATOM 4765 N N . PRO B 1 306 ? 7.859 -1.161 -0.278 1 95.94 306 PRO B N 1
ATOM 4766 C CA . PRO B 1 306 ? 7.48 0.242 -0.085 1 95.94 306 PRO B CA 1
ATOM 4767 C C . PRO B 1 306 ? 7.812 0.755 1.314 1 95.94 306 PRO B C 1
ATOM 4769 O O . PRO B 1 306 ? 8.023 1.957 1.502 1 95.94 306 PRO B O 1
ATOM 4772 N N . ALA B 1 307 ? 7.891 -0.077 2.293 1 96.69 307 ALA B N 1
ATOM 4773 C CA . ALA B 1 307 ? 8.297 0.313 3.641 1 96.69 307 ALA B CA 1
ATOM 4774 C C . ALA B 1 307 ? 9.719 0.876 3.645 1 96.69 307 ALA B C 1
ATOM 4776 O O . ALA B 1 307 ? 10.148 1.483 4.629 1 96.69 307 ALA B O 1
ATOM 4777 N N . THR B 1 308 ? 10.422 0.737 2.5 1 96.56 308 THR B N 1
ATOM 4778 C CA . THR B 1 308 ? 11.812 1.172 2.408 1 96.56 308 THR B CA 1
ATOM 4779 C C . THR B 1 308 ? 12.008 2.131 1.236 1 96.56 308 THR B C 1
ATOM 4781 O O . THR B 1 308 ? 13.102 2.227 0.677 1 96.56 308 THR B O 1
ATOM 4784 N N . ASP B 1 309 ? 11.023 2.82 0.821 1 92.38 309 ASP B N 1
ATOM 4785 C CA . ASP B 1 309 ? 11 3.605 -0.41 1 92.38 309 ASP B CA 1
ATOM 4786 C C . ASP B 1 309 ? 12 4.762 -0.343 1 92.38 309 ASP B C 1
ATOM 4788 O O . ASP B 1 309 ? 12.438 5.266 -1.377 1 92.38 309 ASP B O 1
ATOM 4792 N N . ASN B 1 310 ? 12.297 5.301 0.875 1 92.69 310 ASN B N 1
ATOM 4793 C CA . ASN B 1 310 ? 13.258 6.379 1.063 1 92.69 310 ASN B CA 1
ATOM 4794 C C . ASN B 1 310 ? 13.984 6.258 2.402 1 92.69 310 ASN B C 1
ATOM 4796 O O . ASN B 1 310 ? 13.875 5.238 3.082 1 92.69 310 ASN B O 1
ATOM 4800 N N . ALA B 1 311 ? 14.688 7.285 2.773 1 93.19 311 ALA B N 1
ATOM 4801 C CA . ALA B 1 311 ? 15.531 7.207 3.961 1 93.19 311 ALA B CA 1
ATOM 4802 C C . ALA B 1 311 ? 14.688 7.105 5.23 1 93.19 311 ALA B C 1
ATOM 4804 O O . ALA B 1 311 ? 15.086 6.457 6.199 1 93.19 311 ALA B O 1
ATOM 4805 N N . VAL B 1 312 ? 13.562 7.688 5.215 1 92.12 312 VAL B N 1
ATOM 4806 C CA . VAL B 1 312 ? 12.672 7.633 6.367 1 92.12 312 VAL B CA 1
ATOM 4807 C C . VAL B 1 312 ? 12.297 6.184 6.66 1 92.12 312 VAL B C 1
ATOM 4809 O O . VAL B 1 312 ? 12.414 5.723 7.801 1 92.12 312 VAL B O 1
ATOM 4812 N N . GLY B 1 313 ? 11.875 5.453 5.641 1 94.44 313 GLY B N 1
ATOM 4813 C CA . GLY B 1 313 ? 11.5 4.059 5.789 1 94.44 313 GLY B CA 1
ATOM 4814 C C . GLY B 1 313 ? 12.664 3.158 6.141 1 94.44 313 GLY B C 1
ATOM 4815 O O . GLY B 1 313 ? 12.547 2.287 7.008 1 94.44 313 GLY B O 1
ATOM 4816 N N . VAL B 1 314 ? 13.773 3.379 5.477 1 96.31 314 VAL B N 1
ATOM 4817 C CA . VAL B 1 314 ? 14.961 2.562 5.711 1 96.31 314 VAL B CA 1
ATOM 4818 C C . VAL B 1 314 ? 15.422 2.732 7.156 1 96.31 314 VAL B C 1
ATOM 4820 O O . VAL B 1 314 ? 15.703 1.748 7.848 1 96.31 314 VAL B O 1
ATOM 4823 N N . ARG B 1 315 ? 15.438 3.969 7.625 1 95.69 315 ARG B N 1
ATOM 4824 C CA . ARG B 1 315 ? 15.852 4.246 9 1 95.69 315 ARG B CA 1
ATOM 4825 C C . ARG B 1 315 ? 14.906 3.582 10 1 95.69 315 ARG B C 1
ATOM 4827 O O . ARG B 1 315 ? 15.359 3.025 11 1 95.69 315 ARG B O 1
ATOM 4834 N N . PHE B 1 316 ? 13.688 3.633 9.75 1 95.38 316 PHE B N 1
ATOM 4835 C CA . PHE B 1 316 ? 12.719 2.99 10.625 1 95.38 316 PHE B CA 1
ATOM 4836 C C . PHE B 1 316 ? 13 1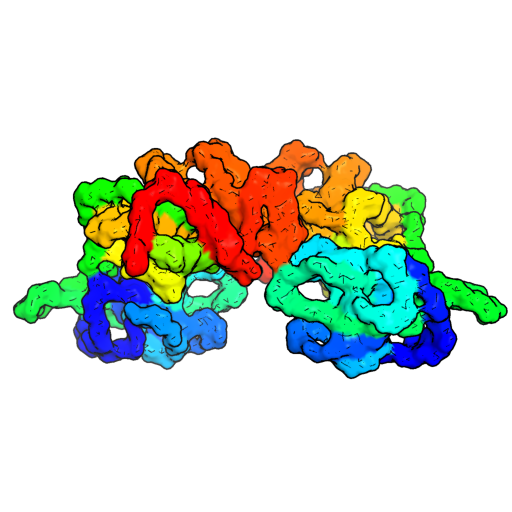.496 10.742 1 95.38 316 PHE B C 1
ATOM 4838 O O . PHE B 1 316 ? 13.07 0.953 11.844 1 95.38 316 PHE B O 1
ATOM 4845 N N . VAL B 1 317 ? 13.133 0.809 9.602 1 98 317 VAL B N 1
ATOM 4846 C CA . VAL B 1 317 ? 13.32 -0.638 9.586 1 98 317 VAL B CA 1
ATOM 4847 C C . VAL B 1 317 ? 14.633 -0.995 10.281 1 98 317 VAL B C 1
ATOM 4849 O O . VAL B 1 317 ? 14.672 -1.909 11.109 1 98 317 VAL B O 1
ATOM 4852 N N . GLU B 1 318 ? 15.672 -0.228 10.023 1 98 318 GLU B N 1
ATOM 4853 C CA . GLU B 1 318 ? 17 -0.568 10.555 1 98 318 GLU B CA 1
ATOM 4854 C C . GLU B 1 318 ? 17.094 -0.231 12.039 1 98 318 GLU B C 1
ATOM 4856 O O . GLU B 1 318 ? 17.688 -0.988 12.812 1 98 318 GLU B O 1
ATOM 4861 N N . GLN B 1 319 ? 16.438 0.852 12.469 1 96.38 319 GLN B N 1
ATOM 4862 C CA . GLN B 1 319 ? 16.625 1.321 13.836 1 96.38 319 GLN B CA 1
ATOM 4863 C C . GLN B 1 319 ? 15.523 0.815 14.758 1 96.38 319 GLN B C 1
ATOM 4865 O O . GLN B 1 319 ? 15.758 0.57 15.945 1 96.38 319 GLN B O 1
ATOM 4870 N N . VAL B 1 320 ? 14.367 0.7 14.227 1 94.44 320 VAL B N 1
ATOM 4871 C CA . VAL B 1 320 ? 13.234 0.343 15.07 1 94.44 320 VAL B CA 1
ATOM 4872 C C . VAL B 1 320 ? 12.977 -1.159 14.984 1 94.44 320 VAL B C 1
ATOM 4874 O O . VAL B 1 320 ? 12.844 -1.835 16 1 94.44 320 VAL B O 1
ATOM 4877 N N . VAL B 1 321 ? 12.977 -1.697 13.797 1 96.75 321 VAL B N 1
ATOM 4878 C CA . VAL B 1 321 ? 12.719 -3.123 13.625 1 96.75 321 VAL B CA 1
ATOM 4879 C C . VAL B 1 321 ? 14.008 -3.91 13.852 1 96.75 321 VAL B C 1
ATOM 4881 O O . VAL B 1 321 ? 13.977 -5.051 14.312 1 96.75 321 VAL B O 1
ATOM 4884 N N . GLY B 1 322 ? 15.18 -3.312 13.453 1 97.44 322 GLY B N 1
ATOM 4885 C CA . GLY B 1 322 ? 16.469 -3.92 13.719 1 97.44 322 GLY B CA 1
ATOM 4886 C C . GLY B 1 322 ? 16.922 -4.879 12.633 1 97.44 322 GLY B C 1
ATOM 4887 O O . GLY B 1 322 ? 17.594 -5.867 12.906 1 97.44 322 GLY B O 1
ATOM 4888 N N . ILE B 1 323 ? 16.453 -4.734 11.43 1 98 323 ILE B N 1
ATOM 4889 C CA . ILE B 1 323 ? 16.766 -5.578 10.289 1 98 323 ILE B CA 1
ATOM 4890 C C . ILE B 1 323 ? 17.359 -4.73 9.164 1 98 323 ILE B C 1
ATOM 4892 O O . ILE B 1 323 ? 16.891 -3.623 8.898 1 98 323 ILE B O 1
ATOM 4896 N N . PRO B 1 324 ? 18.422 -5.207 8.453 1 98.12 324 PRO B N 1
ATOM 4897 C CA . PRO B 1 324 ? 18.859 -4.473 7.266 1 98.12 324 PRO B CA 1
ATOM 4898 C C . PRO B 1 324 ? 17.734 -4.195 6.285 1 98.12 324 PRO B C 1
ATOM 4900 O O . PRO B 1 324 ? 16.844 -5.039 6.098 1 98.12 324 PRO B O 1
ATOM 4903 N N . ALA B 1 325 ? 17.781 -3 5.664 1 98.12 325 ALA B N 1
ATOM 4904 C CA . ALA B 1 325 ? 16.703 -2.578 4.781 1 98.12 325 ALA B CA 1
ATOM 4905 C C . ALA B 1 325 ? 17.25 -1.978 3.488 1 98.12 325 ALA B C 1
ATOM 4907 O O . ALA B 1 325 ? 18.188 -1.177 3.52 1 98.12 325 ALA B O 1
ATOM 4908 N N . ARG B 1 326 ? 16.672 -2.432 2.369 1 97.62 326 ARG B N 1
ATOM 4909 C CA . ARG B 1 326 ? 17 -1.865 1.063 1 97.62 326 ARG B CA 1
ATOM 4910 C C . ARG B 1 326 ? 15.789 -1.889 0.14 1 97.62 326 ARG B C 1
ATOM 4912 O O . ARG B 1 326 ? 15.031 -2.863 0.122 1 97.62 326 ARG B O 1
ATOM 4919 N N . ASN B 1 327 ? 15.648 -0.837 -0.562 1 96.5 327 ASN B N 1
ATOM 4920 C CA . ASN B 1 327 ? 14.578 -0.773 -1.551 1 96.5 327 ASN B CA 1
ATOM 4921 C C . ASN B 1 327 ? 15.047 -1.271 -2.916 1 96.5 327 ASN B C 1
ATOM 4923 O O . ASN B 1 327 ? 16.047 -0.791 -3.445 1 96.5 327 ASN B O 1
ATOM 4927 N N . ALA B 1 328 ? 14.234 -2.168 -3.475 1 96.19 328 ALA B N 1
ATOM 4928 C CA . ALA B 1 328 ? 14.633 -2.801 -4.727 1 96.19 328 ALA B CA 1
ATOM 4929 C C . ALA B 1 328 ? 14.547 -1.818 -5.891 1 96.19 328 ALA B C 1
ATOM 4931 O O . ALA B 1 328 ? 15.281 -1.942 -6.875 1 96.19 328 ALA B O 1
ATOM 4932 N N . ARG B 1 329 ? 13.68 -0.846 -5.836 1 92.06 329 ARG B N 1
ATOM 4933 C CA . ARG B 1 329 ? 13.508 0.118 -6.918 1 92.06 329 ARG B CA 1
ATOM 4934 C C . ARG B 1 329 ? 14.516 1.256 -6.805 1 92.06 329 ARG B C 1
ATOM 4936 O O . ARG B 1 329 ? 15.078 1.694 -7.809 1 92.06 329 ARG B O 1
ATOM 4943 N N . ALA B 1 330 ? 14.75 1.653 -5.613 1 90.81 330 ALA B N 1
ATOM 4944 C CA . ALA B 1 330 ? 15.633 2.791 -5.375 1 90.81 330 ALA B CA 1
ATOM 4945 C C . ALA B 1 330 ? 17.109 2.379 -5.473 1 90.81 330 ALA B C 1
ATOM 4947 O O . ALA B 1 330 ? 17.938 3.139 -5.973 1 90.81 330 ALA B O 1
ATOM 4948 N N . ASP B 1 331 ? 17.391 1.164 -4.98 1 92.88 331 ASP B N 1
ATOM 4949 C CA . ASP B 1 331 ? 18.781 0.708 -4.953 1 92.88 331 ASP B CA 1
ATOM 4950 C C . ASP B 1 331 ? 18.859 -0.809 -5.109 1 92.88 331 ASP B C 1
ATOM 4952 O O . ASP B 1 331 ? 19.266 -1.514 -4.184 1 92.88 331 ASP B O 1
ATOM 4956 N N . ALA B 1 332 ? 18.641 -1.259 -6.301 1 95 332 ALA B N 1
ATOM 4957 C CA . ALA B 1 332 ? 18.625 -2.682 -6.629 1 95 332 ALA B CA 1
ATOM 4958 C C . ALA B 1 332 ? 19.969 -3.33 -6.348 1 95 332 ALA B C 1
ATOM 4960 O O . ALA B 1 332 ? 20.047 -4.441 -5.82 1 95 332 ALA B O 1
ATOM 4961 N N . ALA B 1 333 ? 21.016 -2.646 -6.656 1 95.62 333 ALA B N 1
ATOM 4962 C CA . ALA B 1 333 ? 22.375 -3.182 -6.492 1 95.62 333 ALA B CA 1
ATOM 4963 C C . ALA B 1 333 ? 22.688 -3.434 -5.02 1 95.62 333 ALA B C 1
ATOM 4965 O O . ALA B 1 333 ? 23.312 -4.441 -4.68 1 95.62 333 ALA B O 1
ATOM 4966 N N . ALA B 1 334 ? 22.219 -2.486 -4.191 1 97 334 ALA B N 1
ATOM 4967 C CA . ALA B 1 334 ? 22.484 -2.631 -2.76 1 97 334 ALA B CA 1
ATOM 4968 C C . ALA B 1 334 ? 21.719 -3.822 -2.184 1 97 334 ALA B C 1
ATOM 4970 O O . ALA B 1 334 ? 22.25 -4.551 -1.338 1 97 334 ALA B O 1
ATOM 4971 N N . LEU B 1 335 ? 20.516 -4.012 -2.576 1 97.69 335 LEU B N 1
ATOM 4972 C CA . LEU B 1 335 ? 19.734 -5.156 -2.111 1 97.69 335 LEU B CA 1
ATOM 4973 C C . LEU B 1 335 ? 20.375 -6.465 -2.557 1 97.69 335 LEU B C 1
ATOM 4975 O O . LEU B 1 335 ? 20.562 -7.379 -1.748 1 97.69 335 LEU B O 1
ATOM 4979 N N . GLY B 1 336 ? 20.688 -6.523 -3.857 1 97.31 336 GLY B N 1
ATOM 4980 C CA . GLY B 1 336 ? 21.375 -7.703 -4.359 1 97.31 336 GLY B CA 1
ATOM 4981 C C . GLY B 1 336 ? 22.688 -7.984 -3.654 1 97.31 336 GLY B C 1
ATOM 4982 O O . GLY B 1 336 ? 23 -9.141 -3.359 1 97.31 336 GLY B O 1
ATOM 4983 N N . GLY B 1 337 ? 23.406 -6.918 -3.395 1 96.69 337 GLY B N 1
ATOM 4984 C CA . GLY B 1 337 ? 24.688 -7.062 -2.699 1 96.69 337 GLY B CA 1
ATOM 4985 C C . GLY B 1 337 ? 24.531 -7.621 -1.297 1 96.69 337 GLY B C 1
ATOM 4986 O O . GLY B 1 337 ? 25.328 -8.461 -0.869 1 96.69 337 GLY B O 1
ATOM 4987 N N . LEU B 1 338 ? 23.562 -7.172 -0.612 1 96.88 338 LEU B N 1
ATOM 4988 C CA . LEU B 1 338 ? 23.297 -7.652 0.739 1 96.88 338 LEU B CA 1
ATOM 4989 C C . LEU B 1 338 ? 23 -9.148 0.734 1 96.88 338 LEU B C 1
ATOM 4991 O O . LEU B 1 338 ? 23.484 -9.883 1.595 1 96.88 338 LEU B O 1
ATOM 4995 N N . ILE B 1 339 ? 22.281 -9.617 -0.195 1 96.88 339 ILE B N 1
ATOM 4996 C CA . ILE B 1 339 ? 21.875 -11.016 -0.263 1 96.88 339 ILE B CA 1
ATOM 4997 C C . ILE B 1 339 ? 23.078 -11.867 -0.695 1 96.88 339 ILE B C 1
ATOM 4999 O O . ILE B 1 339 ? 23.281 -12.961 -0.169 1 96.88 339 ILE B O 1
ATOM 5003 N N . LEU B 1 340 ? 23.797 -11.344 -1.666 1 96.44 340 LEU B N 1
ATOM 5004 C CA . LEU B 1 340 ? 25 -12.047 -2.082 1 96.44 340 LEU B CA 1
ATOM 5005 C C . LEU B 1 340 ? 25.938 -12.266 -0.899 1 96.44 340 LEU B C 1
ATOM 5007 O O . LEU B 1 340 ? 26.453 -13.367 -0.699 1 96.44 340 LEU B O 1
ATOM 5011 N N . GLU B 1 341 ? 26.109 -11.203 -0.134 1 95.75 341 GLU B N 1
ATOM 5012 C CA . GLU B 1 341 ? 26.984 -11.305 1.04 1 95.75 341 GLU B CA 1
ATOM 5013 C C . GLU B 1 341 ? 26.438 -12.328 2.037 1 95.75 341 GLU B C 1
ATOM 5015 O O . GLU B 1 341 ? 27.203 -13.094 2.627 1 95.75 341 GLU B O 1
ATOM 5020 N N . LYS B 1 342 ? 25.172 -12.359 2.201 1 95.19 342 LYS B N 1
ATOM 5021 C CA . LYS B 1 342 ? 24.516 -13.227 3.182 1 95.19 342 LYS B CA 1
ATOM 5022 C C . LYS B 1 342 ? 24.641 -14.695 2.785 1 95.19 342 LYS B C 1
ATOM 5024 O O . LYS B 1 342 ? 24.828 -15.562 3.643 1 95.19 342 LYS B O 1
ATOM 5029 N N . ILE B 1 343 ? 24.531 -14.969 1.509 1 95.06 343 ILE B N 1
ATOM 5030 C CA . ILE B 1 343 ? 24.422 -16.375 1.136 1 95.06 343 ILE B CA 1
ATOM 5031 C C . ILE B 1 343 ? 25.766 -16.875 0.608 1 95.06 343 ILE B C 1
ATOM 5033 O O . ILE B 1 343 ? 25.922 -18.078 0.353 1 95.06 343 ILE B O 1
ATOM 5037 N N . ALA B 1 344 ? 26.75 -16.031 0.445 1 91.06 344 ALA B N 1
ATOM 5038 C CA . ALA B 1 344 ? 28.047 -16.359 -0.126 1 91.06 344 ALA B CA 1
ATOM 5039 C C . ALA B 1 344 ? 28.672 -17.578 0.572 1 91.06 344 ALA B C 1
ATOM 5041 O O . ALA B 1 344 ? 29.219 -18.469 -0.083 1 91.06 344 ALA B O 1
ATOM 5042 N N . PRO B 1 345 ? 28.562 -17.609 1.902 1 89.75 345 PRO B N 1
ATOM 5043 C CA . PRO B 1 345 ? 29.172 -18.75 2.586 1 89.75 345 PRO B CA 1
ATOM 5044 C C . PRO B 1 345 ? 28.547 -20.078 2.199 1 89.75 345 PRO B C 1
ATOM 5046 O O . PRO B 1 345 ? 29.156 -21.141 2.391 1 89.75 345 PRO B O 1
ATOM 5049 N N . LYS B 1 346 ? 27.391 -20.031 1.663 1 90.94 346 LYS B N 1
ATOM 5050 C CA . LYS B 1 346 ? 26.656 -21.234 1.323 1 90.94 346 LYS B CA 1
ATOM 5051 C C . LYS B 1 346 ? 26.781 -21.562 -0.163 1 90.94 346 LYS B C 1
ATOM 5053 O O . LYS B 1 346 ? 26.234 -22.562 -0.635 1 90.94 346 LYS B O 1
ATOM 5058 N N . LEU B 1 347 ? 27.5 -20.641 -0.753 1 89.94 347 LEU B N 1
ATOM 5059 C CA . LEU B 1 347 ? 27.609 -20.781 -2.201 1 89.94 347 LEU B CA 1
ATOM 5060 C C . LEU B 1 347 ? 28.953 -21.375 -2.588 1 89.94 347 LEU B C 1
ATOM 5062 O O . LEU B 1 347 ? 29.953 -21.172 -1.882 1 89.94 347 LEU B O 1
ATOM 5066 N N . GLY B 1 348 ? 29 -22.344 -3.422 1 75.31 348 GLY B N 1
ATOM 5067 C CA . GLY B 1 348 ? 30.266 -22.797 -3.98 1 75.31 348 GLY B CA 1
ATOM 5068 C C . GLY B 1 348 ? 30.953 -21.734 -4.828 1 75.31 348 GLY B C 1
ATOM 5069 O O . GLY B 1 348 ? 30.609 -20.562 -4.758 1 75.31 348 GLY B O 1
ATOM 5070 N N . ALA B 1 349 ? 32.188 -22.125 -5.406 1 69.94 349 ALA B N 1
ATOM 5071 C CA . ALA B 1 349 ? 32.906 -21.219 -6.301 1 69.94 349 ALA B CA 1
ATOM 5072 C C . ALA B 1 349 ? 32.062 -20.891 -7.535 1 69.94 349 ALA B C 1
ATOM 5074 O O . ALA B 1 349 ? 31.391 -21.766 -8.094 1 69.94 349 ALA B O 1
ATOM 5075 N N . GLY B 1 350 ? 31.547 -19.594 -7.727 1 62.53 350 GLY B N 1
ATOM 5076 C CA . GLY B 1 350 ? 30.781 -19.156 -8.891 1 62.53 350 GLY B CA 1
ATOM 5077 C C . GLY B 1 350 ? 31.406 -19.578 -10.203 1 62.53 350 GLY B C 1
ATOM 5078 O O . GLY B 1 350 ? 32.5 -20.141 -10.219 1 62.53 350 GLY B O 1
ATOM 5079 N N . ARG B 1 351 ? 30.594 -19.484 -11.375 1 59.28 351 ARG B N 1
ATOM 5080 C CA . ARG B 1 351 ? 31.109 -19.781 -12.711 1 59.28 351 ARG B CA 1
ATOM 5081 C C . ARG B 1 351 ? 32.219 -18.812 -13.102 1 59.28 351 ARG B C 1
ATOM 5083 O O . ARG B 1 351 ? 32.125 -17.609 -12.844 1 59.28 351 ARG B O 1
ATOM 5090 N N . LYS B 1 352 ? 33.625 -19.328 -13.094 1 49.34 352 LYS B N 1
ATOM 5091 C CA . LYS B 1 352 ? 34.688 -18.516 -13.68 1 49.34 352 LYS B CA 1
ATOM 5092 C C . LYS B 1 352 ? 34.312 -18.062 -15.086 1 49.34 352 LYS B C 1
ATOM 5094 O O . LYS B 1 352 ? 33.781 -18.844 -15.883 1 49.34 352 LYS B O 1
ATOM 5099 N N . SER B 1 353 ? 34.031 -16.547 -15.273 1 38.91 353 SER B N 1
ATOM 5100 C CA . SER B 1 353 ? 33.969 -16.109 -16.656 1 38.91 353 SER B CA 1
ATOM 5101 C C . SER B 1 353 ? 35 -16.812 -17.531 1 38.91 353 SER B C 1
ATOM 5103 O O . SER B 1 353 ? 36.094 -17.109 -17.078 1 38.91 353 SER B O 1
#

pLDDT: mean 95.09, std 7.11, range [38.88, 98.88]